Protein AF-A0A2P2D8B7-F1 (afdb_monomer)

Solvent-accessible surface area (backbone atoms only — not comparable to full-atom values): 26548 Å² total; per-residue (Å²): 139,87,87,72,80,39,78,48,79,54,54,52,30,36,36,30,34,38,79,38,90,44,40,60,38,44,57,96,86,42,44,30,39,52,39,80,90,78,72,42,77,40,69,55,70,95,55,99,46,74,41,75,66,60,43,33,51,51,50,34,54,50,50,51,52,49,45,10,62,78,45,83,70,37,71,71,59,63,77,89,33,50,30,22,34,38,37,33,74,58,24,74,54,80,48,60,89,77,76,98,48,94,48,56,46,80,48,42,20,80,80,60,51,98,82,59,53,68,65,62,53,52,49,54,58,42,57,71,73,72,58,71,70,50,61,66,69,51,52,55,50,49,50,50,51,42,70,75,68,50,78,78,76,62,53,54,67,66,47,48,57,54,45,54,57,50,70,71,48,73,50,75,66,53,52,49,47,57,58,55,57,72,74,47,54,32,36,40,36,30,25,33,71,42,36,51,61,68,61,52,54,51,50,53,46,51,56,40,18,70,72,67,36,30,26,38,40,34,28,45,29,67,71,56,35,55,52,49,56,56,58,42,70,78,45,90,49,36,90,24,48,48,80,39,61,51,72,88,70,60,71,81,89,67,68,50,32,41,39,37,36,57,52,60,66,53,65,70,40,92,60,49,70,58,54,47,76,59,45,45,71,65,46,74,74,74,43,31,32,40,40,37,40,59,41,81,53,76,83,53,88,32,78,66,56,54,51,55,67,72,43,90,53,47,82,45,78,42,39,51,24,79,59,38,18,41,64,59,38,45,51,29,26,48,56,36,81,89,52,47,38,67,29,92,57,92,54,83,56,49,77,45,78,40,72,58,83,66,64,64,68,60,53,50,52,47,50,51,55,47,49,34,68,75,57,71,50,63,74,87,49,38,37,37,38,25,72,41,71,72,55,35,65,52,92,56,43,49,58,52,36,59,77,68,71,48,48,66,40,34,53,71,76,43,50,82,50,73,40,53,26,32,37,37,40,62,65,62,63,74,87,40,66,68,42,26,52,53,48,29,57,53,53,39,33,27,40,36,38,37,38,40,39,34,52,72,86,48,52,68,58,51,54,56,33,42,68,72,55,82,51,78,133

Mean predicted aligned error: 16.06 Å

Secondary structure (DSSP, 8-state):
----SEEEEETTEEEEEEEE-S-EEEETTEEEEEETTTTEEEE--SSSSSSHHHHHHHHHHHHHHHHHHHTTTS-SS-GGGEEEEEEETT-SS--SPPPS-TTEEEEESTTS-TT--HHHHHHHHHHHTTPPPPPHHHHHHHHHHHHHH------HHHHHHHHHHHHTS--HHHHHHHHHHTT-SEEEEEE-TTS-HHHHHHHHHHHHHHTT--EEEEE-SHHHHHHHHHHHHTSGGGGGEEEESSGGG--GGG-SEEEEESTHHHHHSTTHHHHHHHS-HHHHHHSEEEEEEEGGGGG---HHHHHHHHSS-EEEEE-B-SSS-HHHHHHHHHHSTT--BPPS-----EEEEEE-SS-HHHHHHHHHHHHHHHH---GGGEEEEESSHHHHHGGGHHHHHHHTT-EEEETTTTTT--EEEEEE-----TTSHHHHHHHHHHHHTEEEEEEEEE-GGGHHHHHHHHTTTT---

Sequence (473 aa):
MREIDFLVVSPYGVITIELKNGKWRQKKGEWEFYNVRGREWEPVEGKSYKNPIEQVTTQREIIREFFKNHNQLVDLFPEEYYDSAIFFLKNERKEFHLPNDQNLFVFGGREVGEDTSLNTILESIFYRNGREPLPDSVLVKAHEIIKKNLNFFQTFRSKNEKEEENLLFFTEEQFSLVKGINQFSHNLVFGSSGSGKSILCGELALQNARKGKKVLLWQGAKALYEIWKEELSHIPEKNNIELISHYKEINHNHIDLLLVDGIEEIITDDKQSELFLYLSKFFWEEKDWILFVSRRFKYSSTPILDYLQSLPVHIWDIKRNIRNSPEIVTFANSLLDDFSETPILENFSDIQFIKNDEDLTDQMRWCYGYAKKVLEIENDEIVVLYPSDESVLQNGLKQFLMENQMRHYSCKEFAGMEETCGILIGFENWHLTDTKVLLAETILKIRSLVCVFYPPNEEKVIQNILKKSDSGP

Foldseek 3Di:
DQDFPDWDQFLLAIEGEAEDPFEWAADPNFIWTQDPVVRDTDTPPPDPDRDPQCSQVVVQVVVQVLLCVLVVNDRLDPPVRGAYEYAHPPAQDHRYDDDPDPRYHYHHRPPAPPPRDPVNVVCCNSPVVVGDGHDVVSVVSSVVSCVPPDPPPPQLVNVVVVLVVVLLDDDPVLVVVLVVLVVDLAEEEEEAQQLCLLVSLVVNQVVVLVVVFQEEEEEQDPVVLVVVVVVLVPDPSVVSYHYYNDLVPADPDGHQEYGYDPCVVLQPDPVVVVSCVSQPPCNLQPHGYYYYDYNVCVPPDGPVVVVSVVHPYDYHYRQERAFAAQVLLLLLCLLPPSRHDHYPDPAAADEAEAEPPDPPLVVVVVLQVVCCVVNVDDQQLEEEEEQDPVQCVPPCNVVSCVVVVHHYDYLVNCPVAAGQHYEYGSQDDSVDSVSSNSVSSSSSSYGHYYYYYDYPVCVVVSVVSCVVRPHDD

pLDDT: mean 81.95, std 12.82, range [33.25, 97.19]

Nearest PDB structures (foldseek):
  7nn0-assembly1_A  TM=6.546E-01  e=2.939E-08  Severe acute respiratory syndrome coronavirus 2
  7nio-assembly1_E  TM=6.554E-01  e=3.108E-08  Severe acute respiratory syndrome coronavirus 2
  5rl6-assembly1_A  TM=6.632E-01  e=5.396E-07  Severe acute respiratory syndrome coronavirus 2
  7egq-assembly1_E  TM=6.343E-01  e=2.757E-07  Severe acute respiratory syndrome coronavirus 2
  5lba-assembly3_C  TM=3.812E-01  e=7.669E-02  Homo sapiens

Organism: NCBI:txid1917822

InterPro domains:
  IPR011528 Nuclease-related domain, NERD [PF08378] (2-88)
  IPR011528 Nuclease-related domain, NERD [PS50965] (1-86)
  IPR027417 P-loop containing nucleoside triphosphate hydrolase [G3DSA:3.40.50.300] (175-310)
  IPR027417 P-loop containing nucleoside triphosphate hydrolase [SSF52540] (177-296)

Radius of gyration: 28.93 Å; Cα contacts (8 Å, |Δi|>4): 730; chains: 1; bounding box: 61×50×83 Å

Structure (mmCIF, N/CA/C/O backbone):
data_AF-A0A2P2D8B7-F1
#
_entry.id   AF-A0A2P2D8B7-F1
#
loop_
_atom_site.group_PDB
_atom_site.id
_atom_site.type_symbol
_atom_site.label_atom_id
_atom_site.label_alt_id
_atom_site.label_comp_id
_atom_site.label_asym_id
_atom_site.label_entity_id
_atom_site.label_seq_id
_atom_site.pdbx_PDB_ins_code
_atom_site.Cartn_x
_atom_site.Cartn_y
_atom_site.Cartn_z
_atom_site.occupancy
_atom_site.B_iso_or_equiv
_atom_site.auth_seq_id
_atom_site.auth_comp_id
_atom_site.auth_asym_id
_atom_site.auth_atom_id
_atom_site.pdbx_PDB_model_num
ATOM 1 N N . MET A 1 1 ? 15.249 -2.773 -25.876 1.00 42.31 1 MET A N 1
ATOM 2 C CA . MET A 1 1 ? 13.967 -3.506 -25.854 1.00 42.31 1 MET A CA 1
ATOM 3 C C . MET A 1 1 ? 13.237 -3.173 -27.145 1.00 42.31 1 MET A C 1
ATOM 5 O O . MET A 1 1 ? 13.381 -2.042 -27.595 1.00 42.31 1 MET A O 1
ATOM 9 N N . ARG A 1 2 ? 12.586 -4.135 -27.807 1.00 60.81 2 ARG A N 1
ATOM 10 C CA . ARG A 1 2 ? 11.811 -3.880 -29.033 1.00 60.81 2 ARG A CA 1
ATOM 11 C C . ARG A 1 2 ? 10.336 -4.023 -28.668 1.00 60.81 2 ARG A C 1
ATOM 13 O O . ARG A 1 2 ? 9.932 -5.104 -28.263 1.00 60.81 2 ARG A O 1
ATOM 20 N N . GLU A 1 3 ? 9.603 -2.924 -28.742 1.00 69.81 3 GLU A N 1
ATOM 21 C CA . GLU A 1 3 ? 8.184 -2.827 -28.388 1.00 69.81 3 GLU A CA 1
ATOM 22 C C . GLU A 1 3 ? 7.309 -3.094 -29.621 1.00 69.81 3 GLU A C 1
ATOM 24 O O . GLU A 1 3 ? 7.750 -2.844 -30.747 1.00 69.81 3 GLU A O 1
ATOM 29 N N . ILE A 1 4 ? 6.109 -3.637 -29.406 1.00 80.25 4 ILE A N 1
ATOM 30 C CA . ILE A 1 4 ? 5.053 -3.826 -30.410 1.00 80.25 4 ILE A CA 1
ATOM 31 C C . ILE A 1 4 ? 3.792 -3.207 -29.812 1.00 80.25 4 ILE A C 1
ATOM 33 O O . ILE A 1 4 ? 3.352 -3.687 -28.769 1.00 80.25 4 ILE A O 1
ATOM 37 N N . ASP A 1 5 ? 3.214 -2.188 -30.456 1.00 82.12 5 ASP A N 1
ATOM 38 C CA . ASP A 1 5 ? 2.060 -1.477 -29.884 1.00 82.12 5 ASP A CA 1
ATOM 39 C C . ASP A 1 5 ? 0.845 -2.408 -29.745 1.00 82.12 5 ASP A C 1
ATOM 41 O O . ASP A 1 5 ? 0.227 -2.478 -28.685 1.00 82.12 5 ASP A O 1
ATOM 45 N N . PHE A 1 6 ? 0.514 -3.161 -30.806 1.00 87.00 6 PHE A N 1
ATOM 46 C CA . PHE A 1 6 ? -0.505 -4.212 -30.738 1.00 87.00 6 PHE A CA 1
ATOM 47 C C . PHE A 1 6 ? -0.095 -5.463 -31.512 1.00 87.00 6 PHE A C 1
ATOM 49 O O . PHE A 1 6 ? 0.436 -5.400 -32.622 1.00 87.00 6 PHE A O 1
ATOM 56 N N . LEU A 1 7 ? -0.427 -6.617 -30.936 1.00 89.12 7 LEU A N 1
ATOM 57 C CA . LEU A 1 7 ? -0.318 -7.925 -31.568 1.00 89.12 7 LEU A CA 1
ATOM 58 C C . LEU A 1 7 ? -1.713 -8.547 -31.655 1.00 89.12 7 LEU A C 1
ATOM 60 O O . LEU A 1 7 ? -2.343 -8.806 -30.630 1.00 89.12 7 LEU A O 1
ATOM 64 N N . VAL A 1 8 ? -2.186 -8.809 -32.871 1.00 90.69 8 VAL A N 1
ATOM 65 C CA . VAL A 1 8 ? -3.464 -9.489 -33.111 1.00 90.69 8 VAL A CA 1
ATOM 66 C C . VAL A 1 8 ? -3.178 -10.907 -33.576 1.00 90.69 8 VAL A C 1
ATOM 68 O O . VAL A 1 8 ? -2.476 -11.099 -34.563 1.00 90.69 8 VAL A O 1
ATOM 71 N N . VAL A 1 9 ? -3.741 -11.898 -32.887 1.00 90.56 9 VAL A N 1
ATOM 72 C CA . VAL A 1 9 ? -3.666 -13.313 -33.275 1.00 90.56 9 VAL A CA 1
ATOM 73 C C . VAL A 1 9 ? -5.077 -13.816 -33.537 1.00 90.56 9 VAL A C 1
ATOM 75 O O . VAL A 1 9 ? -5.953 -13.682 -32.684 1.00 90.56 9 VAL A O 1
ATOM 78 N N . SER A 1 10 ? -5.305 -14.383 -34.718 1.00 89.94 10 SER A N 1
ATOM 79 C CA . SER A 1 10 ? -6.605 -14.899 -35.145 1.00 89.94 10 SER A CA 1
ATOM 80 C C . SER A 1 10 ? -6.444 -16.182 -35.973 1.00 89.94 10 SER A C 1
ATOM 82 O O . SER A 1 10 ? -5.327 -16.496 -36.398 1.00 89.94 10 SER A O 1
ATOM 84 N N . PRO A 1 11 ? -7.537 -16.921 -36.259 1.00 89.50 11 PRO A N 1
ATOM 85 C CA . PRO A 1 11 ? -7.489 -18.061 -37.178 1.00 89.50 11 PRO A CA 1
ATOM 86 C C . PRO A 1 11 ? -6.908 -17.709 -38.558 1.00 89.50 11 PRO A C 1
ATOM 88 O O . PRO A 1 11 ? -6.373 -18.576 -39.237 1.00 89.50 11 PRO A O 1
ATOM 91 N N . TYR A 1 12 ? -6.992 -16.445 -38.972 1.00 90.31 12 TYR A N 1
ATOM 92 C CA . TYR A 1 12 ? -6.568 -15.977 -40.293 1.00 90.31 12 TYR A CA 1
ATOM 93 C C . TYR A 1 12 ? -5.141 -15.409 -40.313 1.00 90.31 12 TYR A C 1
ATOM 95 O O . TYR A 1 12 ? -4.662 -14.970 -41.364 1.00 90.31 12 TYR A O 1
ATOM 103 N N . GLY A 1 13 ? -4.452 -15.422 -39.167 1.00 91.56 13 GLY A N 1
ATOM 104 C CA . GLY A 1 13 ? -3.042 -15.068 -39.065 1.00 91.56 13 GLY A CA 1
ATOM 105 C C . GLY A 1 13 ? -2.689 -14.183 -37.876 1.00 91.56 13 GLY A C 1
ATOM 106 O O . GLY A 1 13 ? -3.457 -14.016 -36.926 1.00 91.56 13 GLY A O 1
ATOM 107 N N . VAL A 1 14 ? -1.488 -13.619 -37.950 1.00 93.19 14 VAL A N 1
ATOM 108 C CA . VAL A 1 14 ? -0.868 -12.788 -36.921 1.00 93.19 14 VAL A CA 1
ATOM 109 C C . VAL A 1 14 ? -0.544 -11.423 -37.515 1.00 93.19 14 VAL A C 1
ATOM 111 O O . VAL A 1 14 ? 0.139 -11.344 -38.531 1.00 93.19 14 VAL A O 1
ATOM 114 N N . ILE A 1 15 ? -0.996 -10.349 -36.869 1.00 93.62 15 ILE A N 1
ATOM 115 C CA . ILE A 1 15 ? -0.754 -8.973 -37.313 1.00 93.62 15 ILE A CA 1
ATOM 116 C C . ILE A 1 15 ? 0.017 -8.221 -36.231 1.00 93.62 15 ILE A C 1
ATOM 118 O O . ILE A 1 15 ? -0.461 -8.105 -35.100 1.00 93.62 15 ILE A O 1
ATOM 122 N N . THR A 1 16 ? 1.178 -7.667 -36.583 1.00 92.62 16 THR A N 1
ATOM 123 C CA . THR A 1 16 ? 1.840 -6.633 -35.773 1.00 92.62 16 THR A CA 1
ATOM 124 C C . THR A 1 16 ? 1.350 -5.259 -36.206 1.00 92.62 16 THR A C 1
ATOM 126 O O . THR A 1 16 ? 1.332 -4.950 -37.399 1.00 92.62 16 THR A O 1
ATOM 129 N N . ILE A 1 17 ? 0.922 -4.433 -35.253 1.00 91.19 17 ILE A N 1
ATOM 130 C CA . ILE A 1 17 ? 0.368 -3.107 -35.525 1.00 91.19 17 ILE A CA 1
ATOM 131 C C . ILE A 1 17 ? 1.202 -2.041 -34.826 1.00 91.19 17 ILE A C 1
ATOM 133 O O . ILE A 1 17 ? 1.470 -2.151 -33.634 1.00 91.19 17 ILE A O 1
ATOM 137 N N . GLU A 1 18 ? 1.540 -0.994 -35.573 1.00 90.12 18 GLU A N 1
ATOM 138 C CA . GLU A 1 18 ? 2.253 0.189 -35.091 1.00 90.12 18 GLU A CA 1
ATOM 139 C C . GLU A 1 18 ? 1.394 1.453 -35.265 1.00 90.12 18 GLU A C 1
ATOM 141 O O . GLU A 1 18 ? 0.812 1.689 -36.333 1.00 90.12 18 GLU A O 1
ATOM 146 N N . LEU A 1 19 ? 1.355 2.314 -34.249 1.00 87.81 19 LEU A N 1
ATOM 147 C CA . LEU A 1 19 ? 0.641 3.587 -34.262 1.00 87.81 19 LEU A CA 1
ATOM 148 C C . LEU A 1 19 ? 1.610 4.774 -34.251 1.00 87.81 19 LEU A C 1
ATOM 150 O O . LEU A 1 19 ? 2.457 4.938 -33.377 1.00 87.81 19 LEU A O 1
ATOM 154 N N . LYS A 1 20 ? 1.429 5.706 -35.188 1.00 87.31 20 LYS A N 1
ATOM 155 C CA . LYS A 1 20 ? 2.193 6.957 -35.253 1.00 87.31 20 LYS A CA 1
ATOM 156 C C . LYS A 1 20 ? 1.277 8.163 -35.036 1.00 87.31 20 LYS A C 1
ATOM 158 O O . LYS A 1 20 ? 0.581 8.619 -35.940 1.00 87.31 20 LYS A O 1
ATOM 163 N N . ASN A 1 21 ? 1.340 8.737 -33.831 1.00 78.62 21 ASN A N 1
ATOM 164 C CA . ASN A 1 21 ? 0.502 9.862 -33.371 1.00 78.62 21 ASN A CA 1
ATOM 165 C C . ASN A 1 21 ? 1.007 11.272 -33.797 1.00 78.62 21 ASN A C 1
ATOM 167 O O . ASN A 1 21 ? 0.641 12.300 -33.222 1.00 78.62 21 ASN A O 1
ATOM 171 N N . GLY A 1 22 ? 1.879 11.347 -34.804 1.00 80.12 22 GLY A N 1
ATOM 172 C CA . GLY A 1 22 ? 2.470 12.590 -35.324 1.00 80.12 22 GLY A CA 1
ATOM 173 C C . GLY A 1 22 ? 2.232 12.747 -36.823 1.00 80.12 22 GLY A C 1
ATOM 174 O O . GLY A 1 22 ? 1.702 11.835 -37.454 1.00 80.12 22 GLY A O 1
ATOM 175 N N . LYS A 1 23 ? 2.628 13.887 -37.404 1.00 85.75 23 LYS A N 1
ATOM 176 C CA . LYS A 1 23 ? 2.719 14.010 -38.869 1.00 85.75 23 LYS A CA 1
ATOM 177 C C . LYS A 1 23 ? 4.064 13.454 -39.326 1.00 85.75 23 LYS A C 1
ATOM 179 O O . LYS A 1 23 ? 5.095 13.836 -38.776 1.00 85.75 23 LYS A O 1
ATOM 184 N N . TRP A 1 24 ? 4.036 12.578 -40.321 1.00 89.06 24 TRP A N 1
ATOM 185 C CA . TRP A 1 24 ? 5.213 11.911 -40.880 1.00 89.06 24 TRP A CA 1
ATOM 186 C C . TRP A 1 24 ? 5.290 12.127 -42.3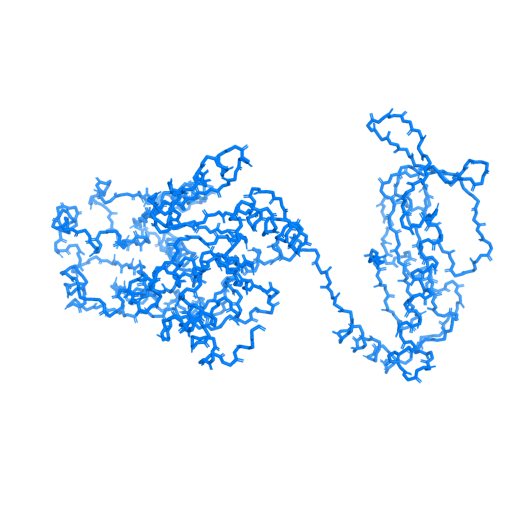83 1.00 89.06 24 TRP A C 1
ATOM 188 O O . TRP A 1 24 ? 4.263 12.193 -43.053 1.00 89.06 24 TRP A O 1
ATOM 198 N N . ARG A 1 25 ? 6.493 12.202 -42.938 1.00 88.94 25 ARG A N 1
ATOM 199 C CA . ARG A 1 25 ? 6.682 12.213 -44.391 1.00 88.94 25 ARG A CA 1
ATOM 200 C C . ARG A 1 25 ? 8.001 11.568 -44.762 1.00 88.94 25 ARG A C 1
ATOM 202 O O . ARG A 1 25 ? 8.881 11.412 -43.918 1.00 88.94 25 ARG A O 1
ATOM 209 N N . GLN A 1 26 ? 8.142 11.254 -46.041 1.00 88.50 26 GLN A N 1
ATOM 210 C CA . GLN A 1 26 ? 9.413 10.858 -46.617 1.00 88.50 26 GLN A CA 1
ATOM 211 C C . GLN A 1 26 ? 9.877 11.922 -47.610 1.00 88.50 26 GLN A C 1
ATOM 213 O O . GLN A 1 26 ? 9.183 12.242 -48.577 1.00 88.50 26 GLN A O 1
ATOM 218 N N . LYS A 1 27 ? 11.073 12.468 -47.396 1.00 85.62 27 LYS A N 1
ATOM 219 C CA . LYS A 1 27 ? 11.675 13.489 -48.254 1.00 85.62 27 LYS A CA 1
ATOM 220 C C . LYS A 1 27 ? 13.036 12.999 -48.728 1.00 85.62 27 LYS A C 1
ATOM 222 O O . LYS A 1 27 ? 13.906 12.696 -47.928 1.00 85.62 27 LYS A O 1
ATOM 227 N N . LYS A 1 28 ? 13.218 12.901 -50.051 1.00 82.69 28 LYS A N 1
ATOM 228 C CA . LYS A 1 28 ? 14.449 12.374 -50.683 1.00 82.69 28 LYS A CA 1
ATOM 229 C C . LYS A 1 28 ? 14.873 10.983 -50.167 1.00 82.69 28 LYS A C 1
ATOM 231 O O . LYS A 1 28 ? 16.055 10.675 -50.122 1.00 82.69 28 LYS A O 1
ATOM 236 N N . GLY A 1 29 ? 13.902 10.141 -49.810 1.00 80.81 29 GLY A N 1
ATOM 237 C CA . GLY A 1 29 ? 14.145 8.794 -49.282 1.00 80.81 29 GLY A CA 1
ATOM 238 C C . GLY A 1 29 ? 14.316 8.727 -47.761 1.00 80.81 29 GLY A C 1
ATOM 239 O O . GLY A 1 29 ? 14.202 7.638 -47.202 1.00 80.81 29 GLY A O 1
ATOM 240 N N . GLU A 1 30 ? 14.481 9.863 -47.086 1.00 84.12 30 GLU A N 1
ATOM 241 C CA . GLU A 1 30 ? 14.644 9.946 -45.634 1.00 84.12 30 GLU A CA 1
ATOM 242 C C . GLU A 1 30 ? 13.311 10.229 -44.944 1.00 84.12 30 GLU A C 1
ATOM 244 O O . GLU A 1 30 ? 12.459 10.945 -45.475 1.00 84.12 30 GLU A O 1
ATOM 249 N N . TRP A 1 31 ? 13.115 9.640 -43.767 1.00 87.62 31 TRP A N 1
ATOM 250 C CA . TRP A 1 31 ? 11.909 9.843 -42.974 1.00 87.62 31 TRP A CA 1
ATOM 251 C C . TRP A 1 31 ? 12.072 11.044 -42.053 1.00 87.62 31 TRP A C 1
ATOM 253 O O . TRP A 1 31 ? 13.073 11.172 -41.349 1.00 87.62 31 TRP A O 1
ATOM 263 N N . GLU A 1 32 ? 11.049 11.890 -42.036 1.00 89.19 32 GLU A N 1
ATOM 264 C CA . GLU A 1 32 ? 10.958 13.051 -41.163 1.00 89.19 32 GLU A CA 1
ATOM 265 C C . GLU A 1 32 ? 9.645 12.992 -40.372 1.00 89.19 32 GLU A C 1
ATOM 267 O O . GLU A 1 32 ? 8.607 12.549 -40.884 1.00 89.19 32 GLU A O 1
ATOM 272 N N . PHE A 1 33 ? 9.673 13.481 -39.134 1.00 87.94 33 PHE A N 1
ATOM 273 C CA . PHE A 1 33 ? 8.473 13.708 -38.330 1.00 87.94 33 PHE A CA 1
ATOM 274 C C . PHE A 1 33 ? 8.339 15.193 -37.996 1.00 87.94 33 PHE A C 1
ATOM 276 O O . PHE A 1 33 ? 9.325 15.916 -37.873 1.00 87.94 33 PHE A O 1
ATOM 283 N N . TYR A 1 34 ? 7.105 15.668 -37.877 1.00 86.06 34 TYR A N 1
ATOM 284 C CA . TYR A 1 34 ? 6.840 17.061 -37.540 1.00 86.06 34 TYR A CA 1
ATOM 285 C C . TYR A 1 34 ? 6.895 17.262 -36.025 1.00 86.06 34 TYR A C 1
ATOM 287 O O . TYR A 1 34 ? 6.028 16.765 -35.294 1.00 86.06 34 TYR A O 1
ATOM 295 N N . ASN A 1 35 ? 7.884 18.018 -35.552 1.00 80.12 35 ASN A N 1
ATOM 296 C CA . ASN A 1 35 ? 7.971 18.433 -34.163 1.00 80.12 35 ASN A CA 1
ATOM 297 C C . ASN A 1 35 ? 7.042 19.631 -33.924 1.00 80.12 35 ASN A C 1
ATOM 299 O O . ASN A 1 35 ? 7.267 20.738 -34.409 1.00 80.12 35 ASN A O 1
ATOM 303 N N . VAL A 1 36 ? 5.992 19.423 -33.129 1.00 73.62 36 VAL A N 1
ATOM 304 C CA . VAL A 1 36 ? 5.005 20.467 -32.809 1.00 73.62 36 VAL A CA 1
ATOM 305 C C . VAL A 1 36 ? 5.618 21.606 -31.982 1.00 73.62 36 VAL A C 1
ATOM 307 O O . VAL A 1 36 ? 5.206 22.755 -32.144 1.00 73.62 36 VAL A O 1
ATOM 310 N N . ARG A 1 37 ? 6.608 21.314 -31.124 1.00 74.81 37 ARG A N 1
ATOM 311 C CA . ARG A 1 37 ? 7.270 22.313 -30.268 1.00 74.81 37 ARG A CA 1
ATOM 312 C C . ARG A 1 37 ? 8.210 23.208 -31.076 1.00 74.81 37 ARG A C 1
ATOM 314 O O . ARG A 1 37 ? 8.149 24.424 -30.924 1.00 74.81 37 ARG A O 1
ATOM 321 N N . GLY A 1 38 ? 9.015 22.611 -31.957 1.00 75.44 38 GLY A N 1
ATOM 322 C CA . GLY A 1 38 ? 9.921 23.330 -32.866 1.00 75.44 38 GLY A CA 1
ATOM 323 C C . GLY A 1 38 ? 9.232 23.922 -34.101 1.00 75.44 38 GLY A C 1
ATOM 324 O O . GLY A 1 38 ? 9.773 24.811 -34.747 1.00 75.44 38 GLY A O 1
ATOM 325 N N . ARG A 1 39 ? 8.007 23.467 -34.412 1.00 82.88 39 ARG A N 1
ATOM 326 C CA . ARG A 1 39 ? 7.266 23.770 -35.653 1.00 82.88 39 ARG A CA 1
ATOM 327 C C . ARG A 1 39 ? 8.068 23.466 -36.920 1.00 82.88 39 ARG A C 1
ATOM 329 O O . ARG A 1 39 ? 7.954 24.167 -37.925 1.00 82.88 39 ARG A O 1
ATOM 336 N N . GLU A 1 40 ? 8.855 22.402 -36.879 1.00 88.88 40 GLU A N 1
ATOM 337 C CA . GLU A 1 40 ? 9.750 22.011 -37.959 1.00 88.88 40 GLU A CA 1
ATOM 338 C C . GLU A 1 40 ? 9.711 20.503 -38.210 1.00 88.88 40 GLU A C 1
ATOM 340 O O . GLU A 1 40 ? 9.131 19.732 -37.443 1.00 88.88 40 GLU A O 1
ATOM 345 N N . TRP A 1 41 ? 10.268 20.099 -39.348 1.00 87.44 41 TRP A N 1
ATOM 346 C CA . TRP A 1 41 ? 10.428 18.696 -39.705 1.00 87.44 41 TRP A CA 1
ATOM 347 C C . TRP A 1 41 ? 11.814 18.240 -39.286 1.00 87.44 41 TRP A C 1
ATOM 349 O O . TRP A 1 41 ? 12.802 18.838 -39.706 1.00 87.44 41 TRP A O 1
ATOM 359 N N . GLU A 1 42 ? 11.867 17.174 -38.501 1.00 85.94 42 GLU A N 1
ATOM 360 C CA . GLU A 1 42 ? 13.106 16.626 -37.965 1.00 85.94 42 GLU A CA 1
ATOM 361 C C . GLU A 1 42 ? 13.365 15.235 -38.548 1.00 85.94 42 GLU A C 1
ATOM 363 O O . GLU A 1 42 ? 12.420 14.444 -38.690 1.00 85.94 42 GLU A O 1
ATOM 368 N N . PRO A 1 43 ? 14.625 14.911 -38.887 1.00 83.12 43 PRO A N 1
ATOM 369 C CA . PRO A 1 43 ? 14.988 13.578 -39.336 1.00 83.12 43 PRO A CA 1
ATOM 370 C C . PRO A 1 43 ? 14.849 12.563 -38.195 1.00 83.12 43 PRO A C 1
ATOM 372 O O . PRO A 1 43 ? 14.951 12.881 -37.008 1.00 83.12 43 PRO A O 1
ATOM 375 N N . VAL A 1 44 ? 14.635 11.300 -38.555 1.00 73.94 44 VAL A N 1
ATOM 376 C CA . VAL A 1 44 ? 14.595 10.179 -37.603 1.00 73.94 44 VAL A CA 1
ATOM 377 C C . VAL A 1 44 ? 16.031 9.758 -37.242 1.00 73.94 44 VAL A C 1
ATOM 379 O O . VAL A 1 44 ? 16.485 8.674 -37.596 1.00 73.94 44 VAL A O 1
ATOM 382 N N . GLU A 1 45 ? 16.781 10.628 -36.565 1.00 62.41 45 GLU A N 1
ATOM 383 C CA . GLU A 1 45 ? 18.130 10.325 -36.063 1.00 62.41 45 GLU A CA 1
ATOM 384 C C . GLU A 1 45 ? 18.091 9.815 -34.611 1.00 62.41 45 GLU A C 1
ATOM 386 O O . GLU A 1 45 ? 17.248 10.219 -33.811 1.00 62.41 45 GLU A O 1
ATOM 391 N N . GLY A 1 46 ? 18.990 8.888 -34.260 1.00 53.03 46 GLY A N 1
ATOM 392 C CA . GLY A 1 46 ? 19.172 8.418 -32.877 1.00 53.03 46 GLY A CA 1
ATOM 393 C C . GLY A 1 46 ? 18.078 7.498 -32.311 1.00 53.03 46 GLY A C 1
ATOM 394 O O . GLY A 1 46 ? 18.143 7.144 -31.135 1.00 53.03 46 GLY A O 1
ATOM 395 N N . LYS A 1 47 ? 17.087 7.079 -33.111 1.00 56.72 47 LYS A N 1
ATOM 396 C CA . LYS A 1 47 ? 16.048 6.115 -32.693 1.00 56.72 47 LYS A CA 1
ATOM 397 C C . LYS A 1 47 ? 16.462 4.665 -32.973 1.00 56.72 47 LYS A C 1
ATOM 399 O O . LYS A 1 47 ? 17.297 4.400 -33.833 1.00 56.72 47 LYS A O 1
ATOM 404 N N . SER A 1 48 ? 15.842 3.708 -32.273 1.00 52.19 48 SER A N 1
ATOM 405 C CA . SER A 1 48 ? 16.127 2.267 -32.419 1.00 52.19 48 SER A CA 1
ATOM 406 C C . SER A 1 48 ? 15.819 1.692 -33.812 1.00 52.19 48 SER A C 1
ATOM 408 O O . SER A 1 48 ? 16.318 0.617 -34.132 1.00 52.19 48 SER A O 1
ATOM 410 N N . TYR A 1 49 ? 15.046 2.407 -34.637 1.00 58.00 49 TYR A N 1
ATOM 411 C CA . TYR A 1 49 ? 14.767 2.077 -36.038 1.00 58.00 49 TYR A CA 1
ATOM 412 C C . TYR A 1 49 ? 14.981 3.303 -36.925 1.00 58.00 49 TYR A C 1
ATOM 414 O O . TYR A 1 49 ? 14.663 4.423 -36.519 1.00 58.00 49 TYR A O 1
ATOM 422 N N . LYS A 1 50 ? 15.473 3.087 -38.153 1.00 67.44 50 LYS A N 1
ATOM 423 C CA . LYS A 1 50 ? 15.744 4.175 -39.108 1.00 67.44 50 LYS A CA 1
ATOM 424 C C . LYS A 1 50 ? 14.466 4.724 -39.737 1.00 67.44 50 LYS A C 1
ATOM 426 O O . LYS A 1 50 ? 14.460 5.853 -40.219 1.00 67.44 50 LYS A O 1
ATOM 431 N N . ASN A 1 51 ? 13.389 3.935 -39.767 1.00 82.31 51 ASN A N 1
ATOM 432 C CA . ASN A 1 51 ? 12.083 4.382 -40.234 1.00 82.31 51 ASN A CA 1
ATOM 433 C C . ASN A 1 51 ? 10.912 3.524 -39.703 1.00 82.31 51 ASN A C 1
ATOM 435 O O . ASN A 1 51 ? 11.128 2.388 -39.278 1.00 82.31 51 ASN A O 1
ATOM 439 N N . PRO A 1 52 ? 9.665 4.038 -39.756 1.00 83.94 52 PRO A N 1
ATOM 440 C CA . PRO A 1 52 ? 8.487 3.339 -39.232 1.00 83.94 52 PRO A CA 1
ATOM 441 C C . PRO A 1 52 ? 8.119 2.036 -39.959 1.00 83.94 52 PRO A C 1
ATOM 443 O O . PRO A 1 52 ? 7.561 1.133 -39.345 1.00 83.94 52 PRO A O 1
ATOM 446 N N . ILE A 1 53 ? 8.422 1.920 -41.256 1.00 87.56 53 ILE A N 1
ATOM 447 C CA . ILE A 1 53 ? 8.122 0.705 -42.028 1.00 87.56 53 ILE A CA 1
ATOM 448 C C . ILE A 1 53 ? 9.078 -0.426 -41.633 1.00 87.56 53 ILE A C 1
ATOM 450 O O . ILE A 1 53 ? 8.654 -1.558 -41.407 1.00 87.56 53 ILE A O 1
ATOM 454 N N . GLU A 1 54 ? 10.366 -0.116 -41.503 1.00 86.06 54 GLU A N 1
ATOM 455 C CA . GLU A 1 54 ? 11.382 -1.048 -41.006 1.00 86.06 54 GLU A CA 1
ATOM 456 C C . GLU A 1 54 ? 11.048 -1.528 -39.591 1.00 86.06 54 GLU A C 1
ATOM 458 O O . GLU A 1 54 ? 11.228 -2.704 -39.291 1.00 86.06 54 GLU A O 1
ATOM 463 N N . GLN A 1 55 ? 10.504 -0.651 -38.741 1.00 85.56 55 GLN A N 1
ATOM 464 C CA . GLN A 1 55 ? 10.056 -1.018 -37.400 1.00 85.56 55 GLN A CA 1
ATOM 465 C C . GLN A 1 55 ? 8.991 -2.125 -37.442 1.00 85.56 55 GLN A C 1
ATOM 467 O O . GLN A 1 55 ? 9.221 -3.203 -36.895 1.00 85.56 55 GLN A O 1
ATOM 472 N N . VAL A 1 56 ? 7.865 -1.900 -38.129 1.00 87.12 56 VAL A N 1
ATOM 473 C CA . VAL A 1 56 ? 6.745 -2.860 -38.119 1.00 87.12 56 VAL A CA 1
ATOM 474 C C . VAL A 1 56 ? 7.078 -4.173 -38.843 1.00 87.12 56 VAL A C 1
ATOM 476 O O . VAL A 1 56 ? 6.704 -5.252 -38.381 1.00 87.12 56 VAL A O 1
ATOM 479 N N . THR A 1 57 ? 7.856 -4.107 -39.929 1.00 88.38 57 THR A N 1
ATOM 480 C CA . THR A 1 57 ? 8.315 -5.303 -40.660 1.00 88.38 57 THR A CA 1
ATOM 481 C C . THR A 1 57 ? 9.310 -6.119 -39.836 1.00 88.38 57 THR A C 1
ATOM 483 O O . THR A 1 57 ? 9.205 -7.339 -39.771 1.00 88.38 57 THR A O 1
ATOM 486 N N . THR A 1 58 ? 10.225 -5.463 -39.116 1.00 87.50 58 THR A N 1
ATOM 487 C CA . THR A 1 58 ? 11.140 -6.150 -38.194 1.00 87.50 58 THR A CA 1
ATOM 488 C C . THR A 1 58 ? 10.380 -6.799 -37.034 1.00 87.50 58 THR A C 1
ATOM 490 O O . THR A 1 58 ? 10.709 -7.917 -36.647 1.00 87.50 58 THR A O 1
ATOM 493 N N . GLN A 1 59 ? 9.358 -6.137 -36.482 1.00 89.19 59 GLN A N 1
ATOM 494 C CA . GLN A 1 59 ? 8.501 -6.707 -35.432 1.00 89.19 59 GLN A CA 1
ATOM 495 C C . GLN A 1 59 ? 7.780 -7.979 -35.906 1.00 89.19 59 GLN A C 1
ATOM 497 O O . GLN A 1 59 ? 7.729 -8.957 -35.159 1.00 89.19 59 GLN A O 1
ATOM 502 N N . ARG A 1 60 ? 7.274 -7.995 -37.148 1.00 92.00 60 ARG A N 1
ATOM 503 C CA . ARG A 1 60 ? 6.653 -9.182 -37.760 1.00 92.00 60 ARG A CA 1
ATOM 504 C C . ARG A 1 60 ? 7.615 -10.368 -37.797 1.00 92.00 60 ARG A C 1
ATOM 506 O O . ARG A 1 60 ? 7.266 -11.444 -37.315 1.00 92.00 60 ARG A O 1
ATOM 513 N N . GLU A 1 61 ? 8.839 -10.157 -38.283 1.00 89.94 61 GLU A N 1
ATOM 514 C CA . GLU A 1 61 ? 9.855 -11.219 -38.330 1.00 89.94 61 GLU A CA 1
ATOM 515 C C . GLU A 1 61 ? 10.263 -11.699 -36.930 1.00 89.94 61 GLU A C 1
ATOM 517 O O . GLU A 1 61 ? 10.426 -12.898 -36.708 1.00 89.94 61 GLU A O 1
ATOM 522 N N . ILE A 1 62 ? 10.371 -10.788 -35.955 1.00 87.88 62 ILE A N 1
ATOM 523 C CA . ILE A 1 62 ? 10.651 -11.153 -34.558 1.00 87.88 62 ILE A CA 1
ATOM 524 C C . ILE A 1 62 ? 9.557 -12.062 -34.003 1.00 87.88 62 ILE A C 1
ATOM 526 O O . ILE A 1 62 ? 9.877 -13.056 -33.357 1.00 87.88 62 ILE A O 1
ATOM 530 N N . ILE A 1 63 ? 8.282 -11.735 -34.227 1.00 89.44 63 ILE A N 1
ATOM 531 C CA . ILE A 1 63 ? 7.160 -12.530 -33.714 1.00 89.44 63 ILE A CA 1
ATOM 532 C C . ILE A 1 63 ? 7.092 -13.899 -34.385 1.00 89.44 63 ILE A C 1
ATOM 534 O O . ILE A 1 63 ? 6.859 -14.899 -33.702 1.00 89.44 63 ILE A O 1
ATOM 538 N N . ARG A 1 64 ? 7.348 -13.971 -35.694 1.00 92.38 64 ARG A N 1
ATOM 539 C CA . ARG A 1 64 ? 7.460 -15.250 -36.400 1.00 92.38 64 ARG A CA 1
ATOM 540 C C . ARG A 1 64 ? 8.557 -16.118 -35.792 1.00 92.38 64 ARG A C 1
ATOM 542 O O . ARG A 1 64 ? 8.291 -17.247 -35.382 1.00 92.38 64 ARG A O 1
ATOM 549 N N . GLU A 1 65 ? 9.772 -15.584 -35.683 1.00 86.50 65 GLU A N 1
ATOM 550 C CA . GLU A 1 65 ? 10.899 -16.311 -35.094 1.00 86.50 65 GLU A CA 1
ATOM 551 C C . GLU A 1 65 ? 10.634 -16.664 -33.625 1.00 86.50 65 GLU A C 1
ATOM 553 O O . GLU A 1 65 ? 10.986 -17.750 -33.174 1.00 86.50 65 GLU A O 1
ATOM 558 N N . PHE A 1 66 ? 9.938 -15.812 -32.873 1.00 86.50 66 PHE A N 1
ATOM 559 C CA . PHE A 1 66 ? 9.492 -16.118 -31.518 1.00 86.50 66 PHE A CA 1
ATOM 560 C C . PHE A 1 66 ? 8.565 -17.340 -31.486 1.00 86.50 66 PHE A C 1
ATOM 562 O O . PHE A 1 66 ? 8.862 -18.293 -30.763 1.00 86.50 66 PHE A O 1
ATOM 569 N N . PHE A 1 67 ? 7.494 -17.372 -32.284 1.00 87.69 67 PHE A N 1
ATOM 570 C CA . PHE A 1 67 ? 6.603 -18.535 -32.334 1.00 87.69 67 PHE A CA 1
ATOM 571 C C . PHE A 1 67 ? 7.330 -19.793 -32.786 1.00 87.69 67 PHE A C 1
ATOM 573 O O . PHE A 1 67 ? 7.155 -20.848 -32.182 1.00 87.69 67 PHE A O 1
ATOM 580 N N . LYS A 1 68 ? 8.180 -19.678 -33.804 1.00 86.25 68 LYS A N 1
ATOM 581 C CA . LYS A 1 68 ? 8.984 -20.778 -34.333 1.00 86.25 68 LYS A CA 1
ATOM 582 C C . LYS A 1 68 ? 9.929 -21.353 -33.278 1.00 86.25 68 LYS A C 1
ATOM 584 O O . LYS A 1 68 ? 9.925 -22.561 -33.048 1.00 86.25 68 LYS A O 1
ATOM 589 N N . ASN A 1 69 ? 10.670 -20.508 -32.564 1.00 78.75 69 ASN A N 1
ATOM 590 C CA . ASN A 1 69 ? 11.589 -20.930 -31.501 1.00 78.75 69 ASN A CA 1
ATOM 591 C C . ASN A 1 69 ? 10.865 -21.635 -30.344 1.00 78.75 69 ASN A C 1
ATOM 593 O O . ASN A 1 69 ? 11.352 -22.645 -29.837 1.00 78.75 69 ASN A O 1
ATOM 597 N N . HIS A 1 70 ? 9.667 -21.174 -29.982 1.00 79.75 70 HIS A N 1
ATOM 598 C CA . HIS A 1 70 ? 8.853 -21.786 -28.924 1.00 79.75 70 HIS A CA 1
ATOM 599 C C . HIS A 1 70 ? 7.968 -22.944 -29.423 1.00 79.75 70 HIS A C 1
ATOM 601 O O . HIS A 1 70 ? 7.291 -23.602 -28.632 1.00 79.75 70 HIS A O 1
ATOM 607 N N . ASN A 1 71 ? 8.011 -23.241 -30.724 1.00 85.94 71 ASN A N 1
ATOM 608 C CA . ASN A 1 71 ? 7.319 -24.345 -31.380 1.00 85.94 71 ASN A CA 1
ATOM 609 C C . ASN A 1 71 ? 8.309 -25.339 -32.016 1.00 85.94 71 ASN A C 1
ATOM 611 O O . ASN A 1 71 ? 8.085 -25.849 -33.110 1.00 85.94 71 ASN A O 1
ATOM 615 N N . GLN A 1 72 ? 9.413 -25.634 -31.321 1.00 80.19 72 GLN A N 1
ATOM 616 C CA . GLN A 1 72 ? 10.408 -26.633 -31.749 1.00 80.19 72 GLN A CA 1
ATOM 617 C C . GLN A 1 72 ? 11.039 -26.326 -33.119 1.00 80.19 72 GLN A C 1
ATOM 619 O O . GLN A 1 72 ? 11.323 -27.236 -33.895 1.00 80.19 72 GLN A O 1
ATOM 624 N N . LEU A 1 73 ? 11.265 -25.042 -33.412 1.00 70.69 73 LEU A N 1
ATOM 625 C CA . LEU A 1 73 ? 11.828 -24.539 -34.673 1.00 70.69 73 LEU A CA 1
ATOM 626 C C . LEU A 1 73 ? 10.945 -24.787 -35.907 1.00 70.69 73 LEU A C 1
ATOM 628 O O . LEU A 1 73 ? 11.412 -24.650 -37.039 1.00 70.69 73 LEU A O 1
ATOM 632 N N . VAL A 1 74 ? 9.667 -25.104 -35.697 1.00 80.06 74 VAL A N 1
ATOM 633 C CA . VAL A 1 74 ? 8.662 -25.235 -36.753 1.00 80.06 74 VAL A CA 1
ATOM 634 C C . VAL A 1 74 ? 7.752 -24.016 -36.716 1.00 80.06 74 VAL A C 1
ATOM 636 O O . VAL A 1 74 ? 7.262 -23.629 -35.654 1.00 80.06 74 VAL A O 1
ATOM 639 N N . ASP A 1 75 ? 7.510 -23.412 -37.876 1.00 83.94 75 ASP A N 1
ATOM 640 C CA . ASP A 1 75 ? 6.579 -22.294 -38.007 1.00 83.94 75 ASP A CA 1
ATOM 641 C C . ASP A 1 75 ? 5.187 -22.714 -37.496 1.00 83.94 75 ASP A C 1
ATOM 643 O O . ASP A 1 75 ? 4.603 -23.699 -37.949 1.00 83.94 75 ASP A O 1
ATOM 647 N N . LEU A 1 76 ? 4.685 -22.000 -36.481 1.00 88.94 76 LEU A N 1
ATOM 648 C CA . LEU A 1 76 ? 3.369 -22.270 -35.892 1.00 88.94 76 LEU A CA 1
ATOM 649 C C . LEU A 1 76 ? 2.233 -21.821 -36.819 1.00 88.94 76 LEU A C 1
ATOM 651 O O . LEU A 1 76 ? 1.207 -22.488 -36.917 1.00 88.94 76 LEU A O 1
ATOM 655 N N . PHE A 1 77 ? 2.455 -20.701 -37.501 1.00 91.44 77 PHE A N 1
ATOM 656 C CA . PHE A 1 77 ? 1.627 -20.172 -38.575 1.00 91.44 77 PHE A CA 1
ATOM 657 C C . PHE A 1 77 ? 2.451 -20.228 -39.866 1.00 91.44 77 PHE A C 1
ATOM 659 O O . PHE A 1 77 ? 3.655 -19.969 -39.790 1.00 91.44 77 PHE A O 1
ATOM 666 N N . PRO A 1 78 ? 1.857 -20.526 -41.034 1.00 90.75 78 PRO A N 1
ATOM 667 C CA . PRO A 1 78 ? 2.568 -20.404 -42.302 1.00 90.75 78 PRO A CA 1
ATOM 668 C C . PRO A 1 78 ? 3.083 -18.972 -42.514 1.00 90.75 78 PRO A C 1
ATOM 670 O O . PRO A 1 78 ? 2.509 -18.013 -41.997 1.00 90.75 78 PRO A O 1
ATOM 673 N N . GLU A 1 79 ? 4.174 -18.812 -43.260 1.00 87.88 79 GLU A N 1
ATOM 674 C CA . GLU A 1 79 ? 4.846 -17.516 -43.448 1.00 87.88 79 GLU A CA 1
ATOM 675 C C . GLU A 1 79 ? 3.905 -16.448 -44.014 1.00 87.88 79 GLU A C 1
ATOM 677 O O . GLU A 1 79 ? 3.914 -15.295 -43.584 1.00 87.88 79 GLU A O 1
ATOM 682 N N . GLU A 1 80 ? 3.024 -16.853 -44.921 1.00 89.25 80 GLU A N 1
ATOM 683 C CA . GLU A 1 80 ? 2.036 -15.989 -45.539 1.00 89.25 80 GLU A CA 1
ATOM 684 C C . GLU A 1 80 ? 0.920 -15.537 -44.593 1.00 89.25 80 GLU A C 1
ATOM 686 O O . GLU A 1 80 ? 0.125 -14.711 -45.018 1.00 89.25 80 GLU A O 1
ATOM 691 N N . TYR A 1 81 ? 0.849 -16.033 -43.350 1.00 92.50 81 TYR A N 1
ATOM 692 C CA . TYR A 1 81 ? -0.143 -15.650 -42.331 1.00 92.50 81 TYR A CA 1
ATOM 693 C C . TYR A 1 81 ? 0.367 -14.557 -41.384 1.00 92.50 81 TYR A C 1
ATOM 695 O O . TYR A 1 81 ? -0.355 -14.166 -40.468 1.00 92.50 81 TYR A O 1
ATOM 703 N N . TYR A 1 82 ? 1.588 -14.058 -41.582 1.00 93.19 82 TYR A N 1
ATOM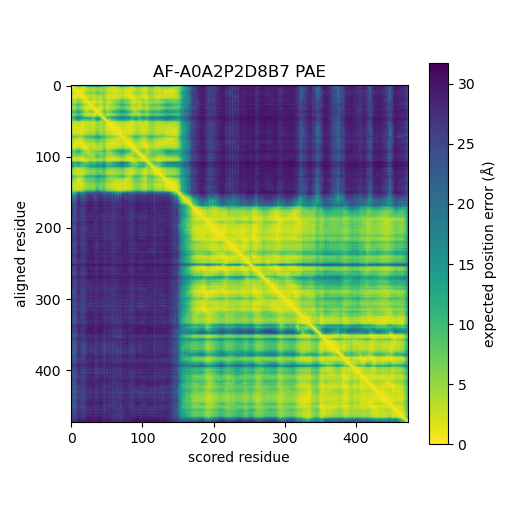 704 C CA . TYR A 1 82 ? 2.119 -12.931 -40.823 1.00 93.19 82 TYR A CA 1
ATOM 705 C C . TYR A 1 82 ? 1.976 -11.633 -41.617 1.00 93.19 82 TYR A C 1
ATOM 707 O O . TYR A 1 82 ? 2.543 -11.495 -42.700 1.00 93.19 82 TYR A O 1
ATOM 715 N N . ASP A 1 83 ? 1.280 -10.656 -41.041 1.00 94.19 83 ASP A N 1
ATOM 716 C CA . ASP A 1 83 ? 1.097 -9.321 -41.607 1.00 94.19 83 ASP A CA 1
ATOM 717 C C . ASP A 1 83 ? 1.641 -8.228 -40.680 1.00 94.19 83 ASP A C 1
ATOM 719 O O . ASP A 1 83 ? 1.804 -8.394 -39.470 1.00 94.19 83 ASP A O 1
ATOM 723 N N . SER A 1 84 ? 1.898 -7.070 -41.276 1.00 94.06 84 SER A N 1
ATOM 724 C CA . SER A 1 84 ? 2.280 -5.837 -40.602 1.00 94.06 84 SER A CA 1
ATOM 725 C C . SER A 1 84 ? 1.296 -4.738 -40.964 1.00 94.06 84 SER A C 1
ATOM 727 O O . SER A 1 84 ? 1.019 -4.527 -42.143 1.00 94.06 84 SER A O 1
ATOM 729 N N . ALA A 1 85 ? 0.822 -3.984 -39.979 1.00 92.12 85 ALA A N 1
ATOM 730 C CA . ALA A 1 85 ? -0.007 -2.808 -40.195 1.00 92.12 85 ALA A CA 1
ATOM 731 C C . ALA A 1 85 ? 0.584 -1.578 -39.502 1.00 92.12 85 ALA A C 1
ATOM 733 O O . ALA A 1 85 ? 1.033 -1.643 -38.364 1.00 92.12 85 ALA A O 1
ATOM 734 N N . ILE A 1 86 ? 0.560 -0.429 -40.169 1.00 90.50 86 ILE A N 1
ATOM 735 C CA . ILE A 1 86 ? 0.979 0.841 -39.570 1.00 90.50 86 ILE A CA 1
ATOM 736 C C . ILE A 1 86 ? -0.058 1.930 -39.819 1.00 90.50 86 ILE A C 1
ATOM 738 O O . ILE A 1 86 ? -0.550 2.091 -40.938 1.00 90.50 86 ILE A O 1
ATOM 742 N N . PHE A 1 87 ? -0.361 2.692 -38.769 1.00 88.44 87 PHE A N 1
ATOM 743 C CA . PHE A 1 87 ? -1.354 3.761 -38.780 1.00 88.44 87 PHE A CA 1
ATOM 744 C C . PHE A 1 87 ? -0.700 5.124 -38.550 1.00 88.44 87 PHE A C 1
ATOM 746 O O . PHE A 1 87 ? -0.171 5.413 -37.477 1.00 88.44 87 PHE A O 1
ATOM 753 N N . PHE A 1 88 ? -0.787 6.004 -39.544 1.00 87.81 88 PHE A N 1
ATOM 754 C CA . PHE A 1 88 ? -0.370 7.402 -39.449 1.00 87.81 88 PHE A CA 1
ATOM 755 C C . PHE A 1 88 ? -1.566 8.290 -39.101 1.00 87.81 88 PHE A C 1
ATOM 757 O O . PHE A 1 88 ? -2.242 8.824 -39.981 1.00 87.81 88 PHE A O 1
ATOM 764 N N . LEU A 1 89 ? -1.810 8.460 -37.801 1.00 82.38 89 LEU A N 1
ATOM 765 C CA . LEU A 1 89 ? -3.062 9.008 -37.266 1.00 82.38 89 LEU A CA 1
ATOM 766 C C . LEU A 1 89 ? -3.294 10.494 -37.589 1.00 82.38 89 LEU A C 1
ATOM 768 O O . LEU A 1 89 ? -4.433 10.942 -37.614 1.00 82.38 89 LEU A O 1
ATOM 772 N N . LYS A 1 90 ? -2.231 11.277 -37.826 1.00 82.81 90 LYS A N 1
ATOM 773 C CA . LYS A 1 90 ? -2.328 12.732 -38.090 1.00 82.81 90 LYS A CA 1
ATOM 774 C C . LYS A 1 90 ? -1.955 13.140 -39.513 1.00 82.81 90 LYS A C 1
ATOM 776 O O . LYS A 1 90 ? -1.906 14.333 -39.825 1.00 82.81 90 LYS A O 1
ATOM 781 N N . ASN A 1 91 ? -1.659 12.173 -40.372 1.00 83.44 91 ASN A N 1
ATOM 782 C CA . ASN A 1 91 ? -1.375 12.424 -41.774 1.00 83.44 91 ASN A CA 1
ATOM 783 C C . ASN A 1 91 ? -2.685 12.603 -42.534 1.00 83.44 91 ASN A C 1
ATOM 785 O O . ASN A 1 91 ? -3.524 11.718 -42.501 1.00 83.44 91 ASN A O 1
ATOM 789 N N . GLU A 1 92 ? -2.842 13.701 -43.272 1.00 73.75 92 GLU A N 1
ATOM 790 C CA . GLU A 1 92 ? -4.014 13.906 -44.140 1.00 73.75 92 GLU A CA 1
ATOM 791 C C . GLU A 1 92 ? -3.874 13.183 -45.490 1.00 73.75 92 GLU A C 1
ATOM 793 O O . GLU A 1 92 ? -4.872 12.879 -46.149 1.00 73.75 92 GLU A O 1
ATOM 798 N N . ARG A 1 93 ? -2.632 12.896 -45.905 1.00 75.38 93 ARG A N 1
ATOM 799 C CA . ARG A 1 93 ? -2.268 12.173 -47.131 1.00 75.38 93 ARG A CA 1
ATOM 800 C C . ARG A 1 93 ? -1.008 11.333 -46.904 1.00 75.38 93 ARG A C 1
ATOM 802 O O . ARG A 1 93 ? -0.217 11.609 -45.997 1.00 75.38 93 ARG A O 1
ATOM 809 N N . LYS A 1 94 ? -0.812 10.324 -47.756 1.00 76.62 94 LYS A N 1
ATOM 810 C CA . LYS A 1 94 ? 0.425 9.535 -47.819 1.00 76.62 94 LYS A CA 1
ATOM 811 C C . LYS A 1 94 ? 1.499 10.344 -48.547 1.00 76.62 94 LYS A C 1
ATOM 813 O O . LYS A 1 94 ? 1.443 10.508 -49.761 1.00 76.62 94 LYS A O 1
ATOM 818 N N . GLU A 1 95 ? 2.464 10.861 -47.795 1.00 78.94 95 GLU A N 1
ATOM 819 C CA . GLU A 1 95 ? 3.621 11.614 -48.309 1.00 78.94 95 GLU A CA 1
ATOM 820 C C . GLU A 1 95 ? 4.895 10.756 -48.280 1.00 78.94 95 GLU A C 1
ATOM 822 O O . GLU A 1 95 ? 5.977 11.222 -47.932 1.00 78.94 95 GLU A O 1
ATOM 827 N N . PHE A 1 96 ? 4.759 9.464 -48.570 1.00 83.44 96 PHE A N 1
ATOM 828 C CA . PHE A 1 96 ? 5.838 8.487 -48.459 1.00 83.44 96 PHE A CA 1
ATOM 829 C C . PHE A 1 96 ? 5.711 7.396 -49.522 1.00 83.44 96 PHE A C 1
ATOM 831 O O . PHE A 1 96 ? 4.625 7.140 -50.043 1.00 83.44 96 PHE A O 1
ATOM 838 N N . HIS A 1 97 ? 6.837 6.781 -49.877 1.00 79.75 97 HIS A N 1
ATOM 839 C CA . HIS A 1 97 ? 6.897 5.663 -50.812 1.00 79.75 97 HIS A CA 1
ATOM 840 C C . HIS A 1 97 ? 6.854 4.351 -50.036 1.00 79.75 97 HIS A C 1
ATOM 842 O O . HIS A 1 97 ? 7.591 4.161 -49.068 1.00 79.75 97 HIS A O 1
ATOM 848 N N . LEU A 1 98 ? 5.967 3.455 -50.459 1.00 80.31 98 LEU A N 1
ATOM 849 C CA . LEU A 1 98 ? 5.771 2.164 -49.813 1.00 80.31 98 LEU A CA 1
ATOM 850 C C . LEU A 1 98 ? 6.585 1.084 -50.530 1.00 80.31 98 LEU A C 1
ATOM 852 O O . LEU A 1 98 ? 6.651 1.101 -51.763 1.00 80.31 98 LEU A O 1
ATOM 856 N N . PRO A 1 99 ? 7.202 0.147 -49.789 1.00 81.12 99 PRO A N 1
ATOM 857 C CA . PRO A 1 99 ? 7.817 -1.019 -50.400 1.00 81.12 99 PRO A CA 1
ATOM 858 C C . PRO A 1 99 ? 6.743 -1.904 -51.040 1.00 81.12 99 PRO A C 1
ATOM 860 O O . PRO A 1 99 ? 5.576 -1.882 -50.647 1.00 81.12 99 PRO A O 1
ATOM 863 N N . ASN A 1 100 ? 7.150 -2.713 -52.017 1.00 82.69 100 ASN A N 1
ATOM 864 C CA . ASN A 1 100 ? 6.282 -3.722 -52.615 1.00 82.69 100 ASN A CA 1
ATOM 865 C C . ASN A 1 100 ? 6.243 -4.979 -51.727 1.00 82.69 100 ASN A C 1
ATOM 867 O O . ASN A 1 100 ? 6.826 -6.003 -52.075 1.00 82.69 100 ASN A O 1
ATOM 871 N N . ASP A 1 101 ? 5.614 -4.861 -50.558 1.00 85.38 101 ASP A N 1
ATOM 872 C CA . ASP A 1 101 ? 5.355 -5.961 -49.624 1.00 85.38 101 ASP A CA 1
ATOM 873 C C . ASP A 1 101 ? 3.838 -6.192 -49.545 1.00 85.38 101 ASP A C 1
ATOM 875 O O . ASP A 1 101 ? 3.081 -5.289 -49.188 1.00 85.38 101 ASP A O 1
ATOM 879 N N . GLN A 1 102 ? 3.392 -7.396 -49.913 1.00 84.88 102 GLN A N 1
ATOM 880 C CA . GLN A 1 102 ? 1.971 -7.765 -49.926 1.00 84.88 102 GLN A CA 1
ATOM 881 C C . GLN A 1 102 ? 1.389 -7.943 -48.517 1.00 84.88 102 GLN A C 1
ATOM 883 O O . GLN A 1 102 ? 0.178 -7.810 -48.346 1.00 84.88 102 GLN A O 1
ATOM 888 N N . ASN A 1 103 ? 2.248 -8.170 -47.522 1.00 88.75 103 ASN A N 1
ATOM 889 C CA . ASN A 1 103 ? 1.889 -8.358 -46.120 1.00 88.75 103 ASN A CA 1
ATOM 890 C C . ASN A 1 103 ? 2.138 -7.081 -45.293 1.00 88.75 103 ASN A C 1
ATOM 892 O O . ASN A 1 103 ? 2.201 -7.138 -44.064 1.00 88.75 103 ASN A O 1
ATOM 896 N N . LEU A 1 104 ? 2.322 -5.925 -45.949 1.00 91.06 104 LEU A N 1
ATOM 897 C CA . LEU A 1 104 ? 2.417 -4.613 -45.308 1.00 91.06 104 LEU A CA 1
ATOM 898 C C . LEU A 1 104 ? 1.195 -3.755 -45.647 1.00 91.06 104 LEU A C 1
ATOM 900 O O . LEU A 1 104 ? 0.942 -3.391 -46.797 1.00 91.06 104 LEU A O 1
ATOM 904 N N . PHE A 1 105 ? 0.485 -3.340 -44.608 1.00 89.88 105 PHE A N 1
ATOM 905 C CA . PHE A 1 105 ? -0.707 -2.516 -44.693 1.00 89.88 105 PHE A CA 1
ATOM 906 C C . PHE A 1 105 ? -0.421 -1.147 -44.089 1.00 89.88 105 PHE A C 1
ATOM 908 O O . PHE A 1 105 ? -0.049 -1.024 -42.925 1.00 89.88 105 PHE A O 1
ATOM 915 N N . VAL A 1 106 ? -0.579 -0.095 -44.890 1.00 88.25 106 VAL A N 1
ATOM 916 C CA . VAL A 1 106 ? -0.309 1.274 -44.445 1.00 88.25 106 VAL A CA 1
ATOM 917 C C . VAL A 1 106 ? -1.571 2.105 -44.512 1.00 88.25 106 VAL A C 1
ATOM 919 O O . VAL A 1 106 ? -2.075 2.403 -45.599 1.00 88.25 106 VAL A O 1
ATOM 922 N N . PHE A 1 107 ? -2.023 2.526 -43.339 1.00 85.06 107 PHE A N 1
ATOM 923 C CA . PHE A 1 107 ? -3.186 3.370 -43.144 1.00 85.06 107 PHE A CA 1
ATOM 924 C C . PHE A 1 107 ? -2.737 4.791 -42.808 1.00 85.06 107 PHE A C 1
ATOM 926 O O . PHE A 1 107 ? -1.862 5.017 -41.973 1.00 85.06 107 PHE A O 1
ATOM 933 N N . GLY A 1 108 ? -3.323 5.771 -43.484 1.00 77.19 108 GLY A N 1
ATOM 934 C CA . GLY A 1 108 ? -3.052 7.188 -43.262 1.00 77.19 108 GLY A CA 1
ATOM 935 C C . GLY A 1 108 ? -3.863 8.047 -44.224 1.00 77.19 108 GLY A C 1
ATOM 936 O O . GLY A 1 108 ? -4.207 7.604 -45.320 1.00 77.19 108 GLY A O 1
ATOM 937 N N . GLY A 1 109 ? -4.163 9.283 -43.838 1.00 65.38 109 GLY A N 1
ATOM 938 C CA . GLY A 1 109 ? -5.078 10.145 -44.587 1.00 65.38 109 GLY A CA 1
ATOM 939 C C . GLY A 1 109 ? -6.549 9.817 -44.357 1.00 65.38 109 GLY A C 1
ATOM 940 O O . GLY A 1 109 ? -6.903 9.101 -43.428 1.00 65.38 109 GLY A O 1
ATOM 941 N N . ARG A 1 110 ? -7.419 10.320 -45.243 1.00 61.03 110 ARG A N 1
ATOM 942 C CA . ARG A 1 110 ? -8.882 10.088 -45.217 1.00 61.03 110 ARG A CA 1
ATOM 943 C C . ARG A 1 110 ? -9.310 8.643 -45.542 1.00 61.03 110 ARG A C 1
ATOM 945 O O . ARG A 1 110 ? -10.485 8.409 -45.794 1.00 61.03 110 ARG A O 1
ATOM 952 N N . GLU A 1 111 ? -8.372 7.699 -45.623 1.00 64.31 111 GLU A N 1
ATOM 953 C CA . GLU A 1 111 ? -8.660 6.290 -45.935 1.00 64.31 111 GLU A CA 1
ATOM 954 C C . GLU A 1 111 ? -9.334 5.555 -44.770 1.00 64.31 111 GLU A C 1
ATOM 956 O O . GLU A 1 111 ? -10.047 4.582 -44.996 1.00 64.31 111 GLU A O 1
ATOM 961 N N . VAL A 1 112 ? -9.137 6.037 -43.543 1.00 65.31 112 VAL A N 1
ATOM 962 C CA . VAL A 1 112 ? -9.851 5.572 -42.355 1.00 65.31 112 VAL A CA 1
ATOM 963 C C . VAL A 1 112 ? -10.760 6.717 -41.925 1.00 65.31 112 VAL A C 1
ATOM 965 O O . VAL A 1 112 ? -10.272 7.782 -41.546 1.00 65.31 112 VAL A O 1
ATOM 968 N N . GLY A 1 113 ? -12.074 6.546 -42.083 1.00 61.34 113 GLY A N 1
ATOM 969 C CA . GLY A 1 113 ? -13.044 7.536 -41.616 1.00 61.34 113 GLY A CA 1
ATOM 970 C C . GLY A 1 113 ? -13.080 7.566 -40.090 1.00 61.34 113 GLY A C 1
ATOM 971 O O . GLY A 1 113 ? -12.752 6.567 -39.454 1.00 61.34 113 GLY A O 1
ATOM 972 N N . GLU A 1 114 ? -13.509 8.684 -39.500 1.00 63.72 114 GLU A N 1
ATOM 973 C CA . GLU A 1 114 ? -13.651 8.807 -38.036 1.00 63.72 114 GLU A CA 1
ATOM 974 C C . GLU A 1 114 ? -14.591 7.732 -37.448 1.00 63.72 114 GLU A C 1
ATOM 976 O O . GLU A 1 114 ? -14.409 7.324 -36.305 1.00 63.72 114 GLU A O 1
ATOM 981 N N . ASP A 1 115 ? -15.511 7.196 -38.261 1.00 68.31 115 ASP A N 1
ATOM 982 C CA . ASP A 1 115 ? -16.468 6.145 -37.888 1.00 68.31 115 ASP A CA 1
ATOM 983 C C . ASP A 1 115 ? -16.037 4.714 -38.285 1.00 68.31 115 ASP A C 1
ATOM 985 O O . ASP A 1 115 ? -16.791 3.755 -38.097 1.00 68.31 115 ASP A O 1
ATOM 989 N N . THR A 1 116 ? -14.857 4.521 -38.888 1.00 70.88 116 THR A N 1
ATOM 990 C CA . THR A 1 116 ? -14.407 3.182 -39.299 1.00 70.88 116 THR A CA 1
ATOM 991 C C . THR A 1 116 ? -13.920 2.388 -38.087 1.00 70.88 116 THR A C 1
ATOM 993 O O . THR A 1 116 ? -12.910 2.723 -37.471 1.00 70.88 116 THR A O 1
ATOM 996 N N . SER A 1 117 ? -14.606 1.288 -37.764 1.00 78.94 117 SER A N 1
ATOM 997 C CA . SER A 1 117 ? -14.199 0.420 -36.655 1.00 78.94 117 SER A CA 1
ATOM 998 C C . SER A 1 117 ? -12.880 -0.307 -36.947 1.00 78.94 117 SER A C 1
ATOM 1000 O O . SER A 1 117 ? -12.636 -0.750 -38.073 1.00 78.94 117 SER A O 1
ATOM 1002 N N . LEU A 1 118 ? -12.054 -0.502 -35.913 1.00 76.06 118 LEU A N 1
ATOM 1003 C CA . LEU A 1 118 ? -10.821 -1.293 -36.006 1.00 76.06 118 LEU A CA 1
ATOM 1004 C C . LEU A 1 118 ? -11.096 -2.718 -36.510 1.00 76.06 118 LEU A C 1
ATOM 1006 O O . LEU A 1 118 ? -10.336 -3.230 -37.325 1.00 76.06 118 LEU A O 1
ATOM 1010 N N . ASN A 1 119 ? -12.209 -3.328 -36.094 1.00 80.25 119 ASN A N 1
ATOM 1011 C CA . ASN A 1 119 ? -12.606 -4.665 -36.543 1.00 80.25 119 ASN A CA 1
ATOM 1012 C C . ASN A 1 119 ? -12.774 -4.728 -38.063 1.00 80.25 119 ASN A C 1
ATOM 1014 O O . ASN A 1 119 ? -12.239 -5.633 -38.690 1.00 80.25 119 ASN A O 1
ATOM 1018 N N . THR A 1 120 ? -13.421 -3.731 -38.671 1.00 83.00 120 THR A N 1
ATOM 1019 C CA . THR A 1 120 ? -13.577 -3.656 -40.133 1.00 83.00 120 THR A CA 1
ATOM 1020 C C . THR A 1 120 ? -12.225 -3.595 -40.848 1.00 83.00 120 THR A C 1
ATOM 1022 O O . THR A 1 120 ? -12.043 -4.198 -41.905 1.00 83.00 120 THR A O 1
ATOM 1025 N N . ILE A 1 121 ? -11.253 -2.888 -40.268 1.00 83.25 121 ILE A N 1
ATOM 1026 C CA . ILE A 1 121 ? -9.902 -2.789 -40.827 1.00 83.25 121 ILE A CA 1
ATOM 1027 C C . ILE A 1 121 ? -9.173 -4.130 -40.698 1.00 83.25 121 ILE A C 1
ATOM 1029 O O . ILE A 1 121 ? -8.610 -4.613 -41.678 1.00 83.25 121 ILE A O 1
ATOM 1033 N N . LEU A 1 122 ? -9.221 -4.760 -39.524 1.00 85.31 122 LEU A N 1
ATOM 1034 C CA . LEU A 1 122 ? -8.599 -6.065 -39.289 1.00 85.31 122 LEU A CA 1
ATOM 1035 C C . LEU A 1 122 ? -9.195 -7.151 -40.189 1.00 85.31 122 LEU A C 1
ATOM 1037 O O . LEU A 1 122 ? -8.451 -7.911 -40.803 1.00 85.31 122 LEU A O 1
ATOM 1041 N N . GLU A 1 123 ? -10.519 -7.179 -40.341 1.00 84.25 123 GLU A N 1
ATOM 1042 C CA . GLU A 1 123 ? -11.208 -8.051 -41.294 1.00 84.25 123 GLU A CA 1
ATOM 1043 C C . GLU A 1 123 ? -10.700 -7.808 -42.717 1.00 84.25 123 GLU A C 1
ATOM 1045 O O . GLU A 1 123 ? -10.348 -8.757 -43.415 1.00 84.25 123 GLU A O 1
ATOM 1050 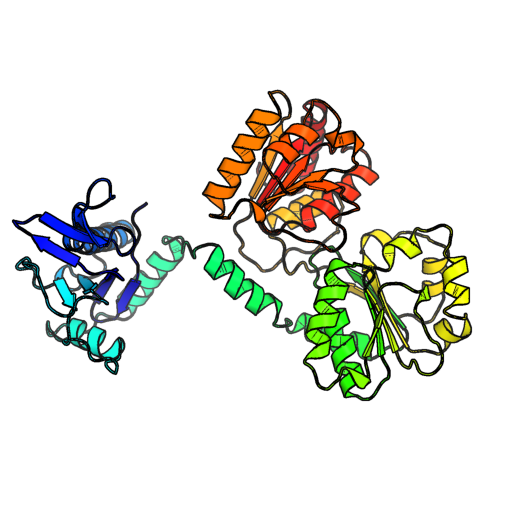N N . SER A 1 124 ? -10.574 -6.546 -43.141 1.00 84.69 124 SER A N 1
ATOM 1051 C CA . SER A 1 124 ? -10.054 -6.239 -44.477 1.00 84.69 124 SER A CA 1
ATOM 1052 C C . SER A 1 124 ? -8.631 -6.759 -44.701 1.00 84.69 124 SER A C 1
ATOM 1054 O O . SER A 1 124 ? -8.317 -7.154 -45.819 1.00 84.69 124 SER A O 1
ATOM 1056 N N . ILE A 1 125 ? -7.790 -6.793 -43.660 1.00 86.62 125 ILE A N 1
ATOM 1057 C CA . ILE A 1 125 ? -6.432 -7.348 -43.724 1.00 86.62 125 ILE A CA 1
ATOM 1058 C C . ILE A 1 125 ? -6.501 -8.872 -43.855 1.00 86.62 125 ILE A C 1
ATOM 1060 O O . ILE A 1 125 ? -5.950 -9.428 -44.805 1.00 86.62 125 ILE A O 1
ATOM 1064 N N . PHE A 1 126 ? -7.237 -9.536 -42.960 1.00 83.62 126 PHE A N 1
ATOM 1065 C CA . PHE A 1 126 ? -7.346 -10.996 -42.929 1.00 83.62 126 PHE A CA 1
ATOM 1066 C C . PHE A 1 126 ? -7.975 -11.583 -44.200 1.00 83.62 126 PHE A C 1
ATOM 1068 O O . PHE A 1 126 ? -7.501 -12.597 -44.715 1.00 83.62 126 PHE A O 1
ATOM 1075 N N . TYR A 1 127 ? -9.004 -10.936 -44.753 1.00 80.75 127 TYR A N 1
ATOM 1076 C CA . TYR A 1 127 ? -9.717 -11.443 -45.929 1.00 80.75 127 TYR A CA 1
ATOM 1077 C C . TYR A 1 127 ? -9.061 -11.074 -47.266 1.00 80.75 127 TYR A C 1
ATOM 1079 O O . TYR A 1 127 ? -9.397 -11.677 -48.287 1.00 80.75 127 TYR A O 1
ATOM 1087 N N . ARG A 1 128 ? -8.106 -10.132 -47.300 1.00 75.00 128 ARG A N 1
ATOM 1088 C CA . ARG A 1 128 ? -7.478 -9.671 -48.556 1.00 75.00 128 ARG A CA 1
ATOM 1089 C C . ARG A 1 128 ? -6.758 -10.780 -49.315 1.00 75.00 128 ARG A C 1
ATOM 1091 O O . ARG A 1 128 ? -6.726 -10.751 -50.542 1.00 75.00 128 ARG A O 1
ATOM 1098 N N . ASN A 1 129 ? -6.207 -11.741 -48.580 1.00 71.69 129 ASN A N 1
ATOM 1099 C CA . ASN A 1 129 ? -5.386 -12.816 -49.127 1.00 71.69 129 ASN A CA 1
ATOM 1100 C C . ASN A 1 129 ? -6.156 -14.137 -49.295 1.00 71.69 129 ASN A C 1
ATOM 1102 O O . ASN A 1 129 ? -5.552 -15.137 -49.669 1.00 71.69 129 ASN A O 1
ATOM 1106 N N . GLY A 1 130 ? -7.474 -14.154 -49.038 1.00 78.38 130 GLY A N 1
ATOM 1107 C CA . GLY A 1 130 ? -8.311 -15.348 -49.214 1.00 78.38 130 GLY A CA 1
ATOM 1108 C C . GLY A 1 130 ? -7.833 -16.555 -48.401 1.00 78.38 130 GLY A C 1
ATOM 1109 O O . GLY A 1 130 ? -7.882 -17.679 -48.892 1.00 78.38 130 GLY A O 1
ATOM 1110 N N . ARG A 1 131 ? -7.301 -16.313 -47.196 1.00 85.38 131 ARG A N 1
ATOM 1111 C CA . ARG A 1 131 ? -6.735 -17.358 -46.337 1.00 85.38 131 ARG A CA 1
ATOM 1112 C C . ARG A 1 131 ? -7.842 -18.192 -45.701 1.00 85.38 131 ARG A C 1
ATOM 1114 O O . ARG A 1 131 ? -8.837 -17.648 -45.223 1.00 85.38 131 ARG A O 1
ATOM 1121 N N . GLU A 1 132 ? -7.625 -19.498 -45.649 1.00 88.69 132 GLU A N 1
ATOM 1122 C CA . GLU A 1 132 ? -8.472 -20.402 -44.875 1.00 88.69 132 GLU A CA 1
ATOM 1123 C C . GLU A 1 132 ? -8.160 -20.256 -43.376 1.00 88.69 132 GLU A C 1
ATOM 1125 O O . GLU A 1 132 ? -7.007 -20.020 -43.006 1.00 88.69 132 GLU A O 1
ATOM 1130 N N . PRO A 1 133 ? -9.158 -20.389 -42.489 1.00 90.94 133 PRO A N 1
ATOM 1131 C CA . PRO A 1 133 ? -8.919 -20.328 -41.057 1.00 90.94 133 PRO A CA 1
ATOM 1132 C C . PRO A 1 133 ? -8.073 -21.524 -40.602 1.00 90.94 133 PRO A C 1
ATOM 1134 O O . PRO A 1 133 ? -8.347 -22.679 -40.936 1.00 90.94 133 PRO A O 1
ATOM 1137 N N . LEU A 1 134 ? -7.051 -21.249 -39.796 1.00 90.81 134 LEU A N 1
ATOM 1138 C CA . LEU A 1 134 ? -6.232 -22.274 -39.164 1.00 90.81 134 LEU A CA 1
ATOM 1139 C C . LEU A 1 134 ? -7.016 -23.013 -38.066 1.00 90.81 134 LEU A C 1
ATOM 1141 O O . LEU A 1 134 ? -7.910 -22.431 -37.447 1.00 90.81 134 LEU A O 1
ATOM 1145 N N . PRO A 1 135 ? -6.665 -24.281 -37.774 1.00 92.19 135 PRO A N 1
ATOM 1146 C CA . PRO A 1 135 ? -7.306 -25.044 -36.709 1.00 92.19 135 PRO A CA 1
ATOM 1147 C C . PRO A 1 135 ? -7.155 -24.386 -35.333 1.00 92.19 135 PRO A C 1
ATOM 1149 O O . PRO A 1 135 ? -6.084 -23.876 -34.997 1.00 92.19 135 PRO A O 1
ATOM 1152 N N . ASP A 1 136 ? -8.170 -24.528 -34.479 1.00 89.31 136 ASP A N 1
ATOM 1153 C CA . ASP A 1 136 ? -8.160 -24.000 -33.104 1.00 89.31 136 ASP A CA 1
ATOM 1154 C C . ASP A 1 136 ? -6.953 -24.471 -32.280 1.00 89.31 136 ASP A C 1
ATOM 1156 O O . ASP A 1 136 ? -6.465 -23.751 -31.410 1.00 89.31 136 ASP A O 1
ATOM 1160 N N . SER A 1 137 ? -6.414 -25.660 -32.570 1.00 88.25 137 SER A N 1
ATOM 1161 C CA . SER A 1 137 ? -5.212 -26.180 -31.908 1.00 88.25 137 SER A CA 1
ATOM 1162 C C . SER A 1 137 ? -3.986 -25.283 -32.104 1.00 88.25 137 SER A C 1
ATOM 1164 O O . SER A 1 137 ? -3.159 -25.175 -31.196 1.00 88.25 137 SER A O 1
ATOM 1166 N N . VAL A 1 138 ? -3.880 -24.604 -33.251 1.00 89.81 138 VAL A N 1
ATOM 1167 C CA . VAL A 1 138 ? -2.818 -23.629 -33.534 1.00 89.81 138 VAL A CA 1
ATOM 1168 C C . VAL A 1 138 ? -2.990 -22.397 -32.649 1.00 89.81 138 VAL A C 1
ATOM 1170 O O . VAL A 1 138 ? -2.021 -21.938 -32.048 1.00 89.81 138 VAL A O 1
ATOM 1173 N N . LEU A 1 139 ? -4.224 -21.910 -32.490 1.00 90.00 139 LEU A N 1
ATOM 1174 C CA . LEU A 1 139 ? -4.535 -20.741 -31.661 1.00 90.00 139 LEU A CA 1
ATOM 1175 C C . LEU A 1 139 ? -4.327 -21.009 -30.178 1.00 90.00 139 LEU A C 1
ATOM 1177 O O . LEU A 1 139 ? -3.726 -20.186 -29.492 1.00 90.00 139 LEU A O 1
ATOM 1181 N N . VAL A 1 140 ? -4.760 -22.173 -29.689 1.00 86.44 140 VAL A N 1
ATOM 1182 C CA . VAL A 1 140 ? -4.510 -22.600 -28.306 1.00 86.44 140 VAL A CA 1
ATOM 1183 C C . VAL A 1 140 ? -3.007 -22.639 -28.038 1.00 86.44 140 VAL A C 1
ATOM 1185 O O . VAL A 1 140 ? -2.543 -22.107 -27.030 1.00 86.44 140 VAL A O 1
ATOM 1188 N N . LYS A 1 141 ? -2.225 -23.194 -28.969 1.00 87.12 141 LYS A N 1
ATOM 1189 C CA . LYS A 1 141 ? -0.768 -23.261 -28.842 1.00 87.12 141 LYS A CA 1
ATOM 1190 C C . LYS A 1 141 ? -0.108 -21.882 -28.903 1.00 87.12 141 LYS A C 1
ATOM 1192 O O . LYS A 1 141 ? 0.791 -21.609 -28.111 1.00 87.12 141 LYS A O 1
ATOM 1197 N N . ALA A 1 142 ? -0.570 -21.001 -29.788 1.00 86.75 142 ALA A N 1
ATOM 1198 C CA . ALA A 1 142 ? -0.092 -19.623 -29.875 1.00 86.75 142 ALA A CA 1
ATOM 1199 C C . ALA A 1 142 ? -0.385 -18.851 -28.582 1.00 86.75 142 ALA A C 1
ATOM 1201 O O . ALA A 1 142 ? 0.501 -18.190 -28.043 1.00 86.75 142 ALA A O 1
ATOM 1202 N N . HIS A 1 143 ? -1.598 -19.000 -28.046 1.00 82.50 143 HIS A N 1
ATOM 1203 C CA . HIS A 1 143 ? -2.013 -18.411 -26.780 1.00 82.50 143 HIS A CA 1
ATOM 1204 C C . HIS A 1 143 ? -1.170 -18.928 -25.608 1.00 82.50 143 HIS A C 1
ATOM 1206 O O . HIS A 1 143 ? -0.725 -18.132 -24.787 1.00 82.50 143 HIS A O 1
ATOM 1212 N N . GLU A 1 144 ? -0.881 -20.231 -25.544 1.00 82.00 144 GLU A N 1
ATOM 1213 C CA . GLU A 1 144 ? 0.021 -20.777 -24.526 1.00 82.00 144 GLU A CA 1
ATOM 1214 C C . GLU A 1 144 ? 1.445 -20.228 -24.635 1.00 82.00 144 GLU A C 1
ATOM 1216 O O . GLU A 1 144 ? 2.041 -19.891 -23.613 1.00 82.00 144 GLU A O 1
ATOM 1221 N N . ILE A 1 145 ? 1.995 -20.134 -25.850 1.00 82.69 145 ILE A N 1
ATOM 1222 C CA . ILE A 1 145 ? 3.339 -19.591 -26.084 1.00 82.69 145 ILE A CA 1
ATOM 1223 C C . ILE A 1 145 ? 3.400 -18.126 -25.649 1.00 82.69 145 ILE A C 1
ATOM 1225 O O . ILE A 1 145 ? 4.311 -17.760 -24.908 1.00 82.69 145 ILE A O 1
ATOM 1229 N N . ILE A 1 146 ? 2.416 -17.316 -26.051 1.00 81.75 146 ILE A N 1
ATOM 1230 C CA . ILE A 1 146 ? 2.288 -15.916 -25.633 1.00 81.75 146 ILE A CA 1
ATOM 1231 C C . ILE A 1 146 ? 2.190 -15.832 -24.110 1.00 81.75 146 ILE A C 1
ATOM 1233 O O . ILE A 1 146 ? 3.015 -15.176 -23.488 1.00 81.75 146 ILE A O 1
ATOM 1237 N N . LYS A 1 147 ? 1.242 -16.549 -23.498 1.00 74.12 147 LYS A N 1
ATOM 1238 C CA . LYS A 1 147 ? 0.991 -16.493 -22.053 1.00 74.12 147 LYS A CA 1
ATOM 1239 C C . LYS A 1 147 ? 2.210 -16.899 -21.219 1.00 74.12 147 LYS A C 1
ATOM 1241 O O . LYS A 1 147 ? 2.408 -16.354 -20.142 1.00 74.12 147 LYS A O 1
ATOM 1246 N N . LYS A 1 148 ? 2.996 -17.876 -21.683 1.00 70.62 148 LYS A N 1
ATOM 1247 C CA . LYS A 1 148 ? 4.151 -18.414 -20.945 1.00 70.62 148 LYS A CA 1
ATOM 1248 C C . LYS A 1 148 ? 5.443 -17.618 -21.152 1.00 70.62 148 LYS A C 1
ATOM 1250 O O . LYS A 1 148 ? 6.325 -17.725 -20.311 1.00 70.62 148 LYS A O 1
ATOM 1255 N N . ASN A 1 149 ? 5.590 -16.900 -22.271 1.00 63.62 149 ASN A N 1
ATOM 1256 C CA . ASN A 1 149 ? 6.892 -16.354 -22.691 1.00 63.62 149 ASN A CA 1
ATOM 1257 C C . ASN A 1 149 ? 6.874 -14.859 -23.031 1.00 63.62 149 ASN A C 1
ATOM 1259 O O . ASN A 1 149 ? 7.933 -14.233 -23.039 1.00 63.62 149 ASN A O 1
ATOM 1263 N N . LEU A 1 150 ? 5.710 -14.267 -23.314 1.00 60.12 150 LEU A N 1
ATOM 1264 C CA . LEU A 1 150 ? 5.591 -12.816 -23.310 1.00 60.12 150 LEU A CA 1
ATOM 1265 C C . LEU A 1 150 ? 5.358 -12.394 -21.865 1.00 60.12 150 LEU A C 1
ATOM 1267 O O . LEU A 1 150 ? 4.260 -12.532 -21.330 1.00 60.12 150 LEU A O 1
ATOM 1271 N N . ASN A 1 151 ? 6.406 -11.850 -21.246 1.00 43.78 151 ASN A N 1
ATOM 1272 C CA . ASN A 1 151 ? 6.217 -10.935 -20.134 1.00 43.78 151 ASN A CA 1
ATOM 1273 C C . ASN A 1 151 ? 5.357 -9.804 -20.692 1.00 43.78 151 ASN A C 1
ATOM 1275 O O . ASN A 1 151 ? 5.854 -8.964 -21.446 1.00 43.78 151 ASN A O 1
ATOM 1279 N N . PHE A 1 152 ? 4.058 -9.824 -20.398 1.00 43.28 152 PHE A N 1
ATOM 1280 C CA . PHE A 1 152 ? 3.219 -8.653 -20.569 1.00 43.28 152 PHE A CA 1
ATOM 1281 C C . PHE A 1 152 ? 3.803 -7.590 -19.641 1.00 43.28 152 PHE A C 1
ATOM 1283 O O . PHE A 1 152 ? 3.432 -7.492 -18.476 1.00 43.28 152 PHE A O 1
ATOM 1290 N N . PHE A 1 153 ? 4.757 -6.816 -20.154 1.00 39.38 153 PHE A N 1
ATOM 1291 C CA . PHE A 1 153 ? 5.111 -5.528 -19.594 1.00 39.38 153 PHE A CA 1
ATOM 1292 C C . PHE A 1 153 ? 3.906 -4.629 -19.864 1.00 39.38 153 PHE A C 1
ATOM 1294 O O . PHE A 1 153 ? 3.883 -3.845 -20.806 1.00 39.38 153 PHE A O 1
ATOM 1301 N N . GLN A 1 154 ? 2.843 -4.807 -19.076 1.00 36.44 154 GLN A N 1
ATOM 1302 C CA . GLN A 1 154 ? 1.956 -3.690 -18.807 1.00 36.44 154 GLN A CA 1
ATOM 1303 C C . GLN A 1 154 ? 2.863 -2.604 -18.247 1.00 36.44 154 GLN A C 1
ATOM 1305 O O . GLN A 1 154 ? 3.576 -2.846 -17.272 1.00 36.44 154 GLN A O 1
ATOM 1310 N N . THR A 1 155 ? 2.889 -1.441 -18.890 1.00 37.38 155 THR A N 1
ATOM 1311 C CA . THR A 1 155 ? 3.535 -0.271 -18.299 1.00 37.38 155 THR A CA 1
ATOM 1312 C C . THR A 1 155 ? 2.986 -0.128 -16.883 1.00 37.38 155 THR A C 1
ATOM 1314 O O . THR A 1 155 ? 1.766 -0.208 -16.695 1.00 37.38 155 THR A O 1
ATOM 1317 N N . PHE A 1 156 ? 3.865 0.021 -15.887 1.00 38.97 156 PHE A N 1
ATOM 1318 C CA . PHE A 1 156 ? 3.489 0.058 -14.465 1.00 38.97 156 PHE A CA 1
ATOM 1319 C C . PHE A 1 156 ? 2.332 1.030 -14.200 1.00 38.97 156 PHE A C 1
ATOM 1321 O O . PHE A 1 156 ? 1.459 0.746 -13.390 1.00 38.97 156 PHE A O 1
ATOM 1328 N N . ARG A 1 157 ? 2.250 2.116 -14.977 1.00 37.56 157 ARG A N 1
ATOM 1329 C CA . ARG A 1 157 ? 1.148 3.083 -14.968 1.00 37.56 157 ARG A CA 1
ATOM 1330 C C . ARG A 1 157 ? -0.226 2.478 -15.291 1.00 37.56 157 ARG A C 1
ATOM 1332 O O . ARG A 1 157 ? -1.176 2.712 -14.559 1.00 37.56 157 ARG A O 1
ATOM 1339 N N . SER A 1 158 ? -0.324 1.652 -16.335 1.00 39.28 158 SER A N 1
ATOM 1340 C CA . SER A 1 158 ? -1.578 0.975 -16.713 1.00 39.28 158 SER A CA 1
ATOM 1341 C C . SER A 1 158 ? -1.981 -0.126 -15.727 1.00 39.28 158 SER A C 1
ATOM 1343 O O . SER A 1 158 ? -3.169 -0.401 -15.558 1.00 39.28 158 SER A O 1
ATOM 1345 N N . LYS A 1 159 ? -0.995 -0.740 -15.057 1.00 41.66 159 LYS A N 1
ATOM 1346 C CA . LYS A 1 159 ? -1.219 -1.715 -13.988 1.00 41.66 159 LYS A CA 1
ATOM 1347 C C . LYS A 1 159 ? -1.694 -1.016 -12.708 1.00 41.66 159 LYS A C 1
ATOM 1349 O O . LYS A 1 159 ? -2.715 -1.427 -12.180 1.00 41.66 159 LYS A O 1
ATOM 1354 N N . ASN A 1 160 ? -1.066 0.091 -12.302 1.00 46.72 160 ASN A N 1
ATOM 1355 C CA . ASN A 1 160 ? -1.487 0.906 -11.156 1.00 46.72 160 ASN A CA 1
ATOM 1356 C C . ASN A 1 160 ? -2.901 1.478 -11.328 1.00 46.72 160 ASN A C 1
ATOM 1358 O O . ASN A 1 160 ? -3.692 1.361 -10.405 1.00 46.72 160 ASN A O 1
ATOM 1362 N N . GLU A 1 161 ? -3.256 2.033 -12.493 1.00 45.28 161 GLU A N 1
ATOM 1363 C CA . GLU A 1 161 ? -4.606 2.584 -12.732 1.00 45.28 161 GLU A CA 1
ATOM 1364 C C . GLU A 1 161 ? -5.685 1.489 -12.647 1.00 45.28 161 GLU A C 1
ATOM 1366 O O . GLU A 1 161 ? -6.715 1.657 -11.996 1.00 45.28 161 GLU A O 1
ATOM 1371 N N . LYS A 1 162 ? -5.423 0.315 -13.233 1.00 41.75 162 LYS A N 1
ATOM 1372 C CA . LYS A 1 162 ? -6.345 -0.829 -13.185 1.00 41.75 162 LYS A CA 1
ATOM 1373 C C . LYS A 1 162 ? -6.370 -1.512 -11.810 1.00 41.75 162 LYS A C 1
ATOM 1375 O O . LYS A 1 162 ? -7.370 -2.121 -11.438 1.00 41.75 162 LYS A O 1
ATOM 1380 N N . GLU A 1 163 ? -5.278 -1.443 -11.054 1.00 49.53 163 GLU A N 1
ATOM 1381 C CA . GLU A 1 163 ? -5.186 -1.911 -9.668 1.00 49.53 163 GLU A CA 1
ATOM 1382 C C . GLU A 1 163 ? -5.865 -0.961 -8.690 1.00 49.53 163 GLU A C 1
ATOM 1384 O O . GLU A 1 163 ? -6.531 -1.442 -7.782 1.00 49.53 163 GLU A O 1
ATOM 1389 N N . GLU A 1 164 ? -5.775 0.352 -8.890 1.00 48.47 164 GLU A N 1
ATOM 1390 C CA . GLU A 1 164 ? -6.556 1.346 -8.151 1.00 48.47 164 GLU A CA 1
ATOM 1391 C C . GLU A 1 164 ? -8.052 1.142 -8.408 1.00 48.47 164 GLU A C 1
ATOM 1393 O O . GLU A 1 164 ? -8.828 1.088 -7.456 1.00 48.47 164 GLU A O 1
ATOM 1398 N N . GLU A 1 165 ? -8.455 0.876 -9.655 1.00 44.78 165 GLU A N 1
ATOM 1399 C CA . GLU A 1 165 ? -9.830 0.468 -9.971 1.00 44.78 165 GLU A CA 1
ATOM 1400 C C . GLU A 1 165 ? -10.233 -0.851 -9.285 1.00 44.78 165 GLU A C 1
ATOM 1402 O O . GLU A 1 165 ? -11.347 -0.960 -8.776 1.00 44.78 165 GLU A O 1
ATOM 1407 N N . ASN A 1 166 ? -9.344 -1.847 -9.203 1.00 42.94 166 ASN A N 1
ATOM 1408 C CA . ASN A 1 166 ? -9.628 -3.111 -8.508 1.00 42.94 166 ASN A CA 1
ATOM 1409 C C . ASN A 1 166 ? -9.616 -2.978 -6.972 1.00 42.94 166 ASN A C 1
ATOM 1411 O O . ASN A 1 166 ? -10.364 -3.690 -6.308 1.00 42.94 166 ASN A O 1
ATOM 1415 N N . LEU A 1 167 ? -8.814 -2.071 -6.401 1.00 46.81 167 LEU A N 1
ATOM 1416 C CA . LEU A 1 167 ? -8.812 -1.723 -4.973 1.00 46.81 167 LEU A CA 1
ATOM 1417 C C . LEU A 1 167 ? -10.126 -1.041 -4.561 1.00 46.81 167 LEU A C 1
ATOM 1419 O O . LEU A 1 167 ? -10.545 -1.172 -3.409 1.00 46.81 167 LEU A O 1
ATOM 1423 N N . LEU A 1 168 ? -10.789 -0.351 -5.498 1.00 46.28 168 LEU A N 1
ATOM 1424 C CA . LEU A 1 168 ? -12.104 0.270 -5.303 1.00 46.28 168 LEU A CA 1
ATOM 1425 C C . LEU A 1 168 ? -13.264 -0.740 -5.323 1.00 46.28 168 LEU A C 1
ATOM 1427 O O . LEU A 1 168 ? -14.354 -0.424 -4.839 1.00 46.28 168 LEU A O 1
ATOM 1431 N N . PHE A 1 169 ? -13.055 -1.963 -5.822 1.00 44.97 169 PHE A N 1
ATOM 1432 C CA . PHE A 1 169 ? -14.040 -3.035 -5.715 1.00 44.97 169 PHE A CA 1
ATOM 1433 C C . PHE A 1 169 ? -13.744 -3.920 -4.508 1.00 44.97 169 PHE A C 1
ATOM 1435 O O . PHE A 1 169 ? -12.782 -4.685 -4.481 1.00 44.97 169 PHE A O 1
ATOM 1442 N N . PHE A 1 170 ? -14.632 -3.872 -3.514 1.00 52.00 170 PHE A N 1
ATOM 1443 C CA . PHE A 1 170 ? -14.607 -4.845 -2.431 1.00 52.00 170 PHE A CA 1
ATOM 1444 C C . PHE A 1 170 ? -14.654 -6.265 -2.995 1.00 52.00 170 PHE A C 1
ATOM 1446 O O . PHE A 1 170 ? -15.557 -6.636 -3.750 1.00 52.00 170 PHE A O 1
ATOM 1453 N N . THR A 1 171 ? -13.702 -7.084 -2.566 1.00 61.09 171 THR A N 1
ATOM 1454 C CA . THR A 1 171 ? -13.772 -8.534 -2.755 1.00 61.09 171 THR A CA 1
ATOM 1455 C C . THR A 1 171 ? -15.027 -9.092 -2.067 1.00 61.09 171 THR A C 1
ATOM 1457 O O . THR A 1 171 ? -15.538 -8.505 -1.107 1.00 61.09 171 THR A O 1
ATOM 1460 N N . GLU A 1 172 ? -15.534 -10.250 -2.506 1.00 64.56 172 GLU A N 1
ATOM 1461 C CA . GLU A 1 172 ? -16.671 -10.919 -1.840 1.00 64.56 172 GLU A CA 1
ATOM 1462 C C . GLU A 1 172 ? -16.425 -11.119 -0.332 1.00 64.56 172 GLU A C 1
ATOM 1464 O O . GLU A 1 172 ? -17.339 -11.000 0.487 1.00 64.56 172 GLU A O 1
ATOM 1469 N N . GLU A 1 173 ? -15.166 -11.353 0.038 1.00 65.69 173 GLU A N 1
ATOM 1470 C CA . GLU A 1 173 ? -14.698 -11.485 1.414 1.00 65.69 173 GLU A CA 1
ATOM 1471 C C . GLU A 1 173 ? -14.870 -10.184 2.214 1.00 65.69 173 GLU A C 1
ATOM 1473 O O . GLU A 1 173 ? -15.430 -10.197 3.312 1.00 65.69 173 GLU A O 1
ATOM 1478 N N . GLN A 1 174 ? -14.480 -9.042 1.647 1.00 67.56 174 GLN A N 1
ATOM 1479 C CA . GLN A 1 174 ? -14.677 -7.738 2.282 1.00 67.56 174 GLN A CA 1
ATOM 1480 C C . GLN A 1 174 ? -16.160 -7.364 2.389 1.00 67.56 174 GLN A C 1
ATOM 1482 O O . GLN A 1 174 ? -16.585 -6.842 3.419 1.00 67.56 174 GLN A O 1
ATOM 1487 N N . PHE A 1 175 ? -16.984 -7.704 1.393 1.00 72.56 175 PHE A N 1
ATOM 1488 C CA . PHE A 1 175 ? -18.439 -7.549 1.508 1.00 72.56 175 PHE A CA 1
ATOM 1489 C C . PHE A 1 175 ? -19.034 -8.418 2.621 1.00 72.56 175 PHE A C 1
ATOM 1491 O O . PHE A 1 175 ? -19.959 -7.987 3.318 1.00 72.56 175 PHE A O 1
ATOM 1498 N N . SER A 1 176 ? -18.519 -9.635 2.801 1.00 78.25 176 SER A N 1
ATOM 1499 C CA . SER A 1 176 ? -18.907 -10.504 3.912 1.00 78.25 176 SER A CA 1
ATOM 1500 C C . SER A 1 176 ? -18.516 -9.892 5.262 1.00 78.25 176 SER A C 1
ATOM 1502 O O . SER A 1 176 ? -19.343 -9.868 6.175 1.00 78.25 176 SER A O 1
ATOM 1504 N N . LEU A 1 177 ? -17.313 -9.313 5.370 1.00 84.31 177 LEU A N 1
ATOM 1505 C CA . LEU A 1 177 ? -16.860 -8.593 6.566 1.00 84.31 177 LEU A CA 1
ATOM 1506 C C . LEU A 1 177 ? -17.769 -7.405 6.896 1.00 84.31 177 LEU A C 1
ATOM 1508 O O . LEU A 1 177 ? -18.247 -7.305 8.021 1.00 84.31 177 LEU A O 1
ATOM 1512 N N . VAL A 1 178 ? -18.089 -6.547 5.922 1.00 85.31 178 VAL A N 1
ATOM 1513 C CA . VAL A 1 178 ? -18.989 -5.394 6.129 1.00 85.31 178 VAL A CA 1
ATOM 1514 C C . VAL A 1 178 ? -20.369 -5.837 6.626 1.00 85.31 178 VAL A C 1
ATOM 1516 O O . VAL A 1 178 ? -20.948 -5.215 7.522 1.00 85.31 178 VAL A O 1
ATOM 1519 N N . LYS A 1 179 ? -20.912 -6.928 6.072 1.00 85.44 179 LYS A N 1
ATOM 1520 C CA . LYS A 1 179 ? -22.186 -7.498 6.535 1.00 85.44 179 LYS A CA 1
ATOM 1521 C C . LYS A 1 179 ? -22.084 -8.027 7.961 1.00 85.44 179 LYS A C 1
ATOM 1523 O O . LYS A 1 179 ? -23.000 -7.777 8.736 1.00 85.44 179 LYS A O 1
ATOM 1528 N N . GLY A 1 180 ? -21.005 -8.734 8.287 1.00 90.25 180 GLY A N 1
ATOM 1529 C CA . GLY A 1 180 ? -20.757 -9.284 9.617 1.00 90.25 180 GLY A CA 1
ATOM 1530 C C . GLY A 1 180 ? -20.594 -8.198 10.680 1.00 90.25 180 GLY A C 1
ATOM 1531 O O . GLY A 1 180 ? -21.285 -8.235 11.693 1.00 90.25 180 GLY A O 1
ATOM 1532 N N . ILE A 1 181 ? -19.759 -7.189 10.422 1.00 92.44 181 ILE A N 1
ATOM 1533 C CA . ILE A 1 181 ? -19.494 -6.077 11.351 1.00 92.44 181 ILE A CA 1
ATOM 1534 C C . ILE A 1 181 ? -20.796 -5.345 11.714 1.00 92.44 181 ILE A C 1
ATOM 1536 O O . ILE A 1 181 ? -21.058 -5.068 12.881 1.00 92.44 181 ILE A O 1
ATOM 1540 N N . ASN A 1 182 ? -21.667 -5.101 10.732 1.00 89.75 182 ASN A N 1
ATOM 1541 C CA . ASN A 1 182 ? -22.953 -4.428 10.944 1.00 89.75 182 ASN A CA 1
ATOM 1542 C C . ASN A 1 182 ? -23.970 -5.217 11.800 1.00 89.75 182 ASN A C 1
ATOM 1544 O O . ASN A 1 182 ? -25.036 -4.676 12.098 1.00 89.75 182 ASN A O 1
ATOM 1548 N N . GLN A 1 183 ? -23.707 -6.482 12.149 1.00 92.06 183 GLN A N 1
ATOM 1549 C CA . GLN A 1 183 ? -24.604 -7.291 12.990 1.00 92.06 183 GLN A CA 1
ATOM 1550 C C . GLN A 1 183 ? -24.409 -7.046 14.487 1.00 92.06 183 GLN A C 1
ATOM 1552 O O . GLN A 1 183 ? -25.293 -7.388 15.272 1.00 92.06 183 GLN A O 1
ATOM 1557 N N . PHE A 1 184 ? -23.276 -6.469 14.883 1.00 94.31 184 PHE A N 1
ATOM 1558 C CA . PHE A 1 184 ? -22.929 -6.244 16.281 1.00 94.31 184 PHE A CA 1
ATOM 1559 C C . PHE A 1 184 ? -22.878 -4.745 16.575 1.00 94.31 184 PHE A C 1
ATOM 1561 O O . PHE A 1 184 ? -22.423 -3.966 15.741 1.00 94.31 184 PHE A O 1
ATOM 1568 N N . SER A 1 185 ? -23.320 -4.348 17.770 1.00 93.94 185 SER A N 1
ATOM 1569 C CA . SER A 1 185 ? -23.259 -2.950 18.215 1.00 93.94 185 SER A CA 1
ATOM 1570 C C . SER A 1 185 ? -21.830 -2.490 18.479 1.00 93.94 185 SER A C 1
ATOM 1572 O O . SER A 1 185 ? -21.465 -1.383 18.108 1.00 93.94 185 SER A O 1
ATOM 1574 N N . HIS A 1 186 ? -21.006 -3.352 19.074 1.00 96.81 186 HIS A N 1
ATOM 1575 C CA . HIS A 1 186 ? -19.631 -3.043 19.452 1.00 96.81 186 HIS A CA 1
ATOM 1576 C C . HIS A 1 186 ? -18.670 -3.930 18.674 1.00 96.81 186 HIS A C 1
ATOM 1578 O O . HIS A 1 186 ? -18.711 -5.159 18.796 1.00 96.81 186 HIS A O 1
ATOM 1584 N N . ASN A 1 187 ? -17.792 -3.315 17.889 1.00 97.19 187 ASN A N 1
ATOM 1585 C CA . ASN A 1 187 ? -16.823 -4.038 17.079 1.00 97.19 187 ASN A CA 1
ATOM 1586 C C . ASN A 1 187 ? -15.428 -3.459 17.248 1.00 97.19 187 ASN A C 1
ATOM 1588 O O . ASN A 1 187 ? -15.217 -2.249 17.151 1.00 97.19 187 ASN A O 1
ATOM 1592 N N . LEU A 1 188 ? -14.461 -4.351 17.398 1.00 95.56 188 LEU A N 1
ATOM 1593 C CA . LEU A 1 188 ? -13.054 -4.008 17.364 1.00 95.56 188 LEU A CA 1
ATOM 1594 C C . LEU A 1 188 ? -12.403 -4.749 16.197 1.00 95.56 188 LEU A C 1
ATOM 1596 O O . LEU A 1 188 ? -12.397 -5.978 16.153 1.00 95.56 188 LEU A O 1
ATOM 1600 N N . VAL A 1 189 ? -11.921 -3.994 15.217 1.00 94.75 189 VAL A N 1
ATOM 1601 C CA . VAL A 1 189 ? -11.436 -4.507 13.937 1.00 94.75 189 VAL A CA 1
ATOM 1602 C C . VAL A 1 189 ? -9.930 -4.311 13.862 1.00 94.75 189 VAL A C 1
ATOM 1604 O O . VAL A 1 189 ? -9.438 -3.212 13.610 1.00 94.75 189 VAL A O 1
ATOM 1607 N N . PHE A 1 190 ? -9.190 -5.395 14.065 1.00 92.44 190 PHE A N 1
ATOM 1608 C CA . PHE A 1 190 ? -7.747 -5.410 13.885 1.00 92.44 190 PHE A CA 1
ATOM 1609 C C . PHE A 1 190 ? -7.380 -5.603 12.416 1.00 92.44 190 PHE A C 1
ATOM 1611 O O . PHE A 1 190 ? -8.011 -6.384 11.707 1.00 92.44 190 PHE A O 1
ATOM 1618 N N . GLY A 1 191 ? -6.326 -4.933 11.957 1.00 89.25 191 GLY A N 1
ATOM 1619 C CA . GLY A 1 191 ? -5.768 -5.192 10.631 1.00 89.25 191 GLY A CA 1
ATOM 1620 C C . GLY A 1 191 ? -4.382 -4.595 10.431 1.00 89.25 191 GLY A C 1
ATOM 1621 O O . GLY A 1 191 ? -4.057 -3.540 10.986 1.00 89.25 191 GLY A O 1
ATOM 1622 N N . SER A 1 192 ? -3.554 -5.264 9.631 1.00 87.31 192 SER A N 1
ATOM 1623 C CA . SER A 1 192 ? -2.223 -4.781 9.243 1.00 87.31 192 SER A CA 1
ATOM 1624 C C . SER A 1 192 ? -2.311 -3.550 8.323 1.00 87.31 192 SER A C 1
ATOM 1626 O O . SER A 1 192 ? -3.387 -3.160 7.854 1.00 87.31 192 SER A O 1
ATOM 1628 N N . SER A 1 193 ? -1.186 -2.868 8.094 1.00 83.56 193 SER A N 1
ATOM 1629 C CA . SER A 1 193 ? -1.120 -1.867 7.020 1.00 83.56 193 SER A CA 1
ATOM 1630 C C . SER A 1 193 ? -1.363 -2.564 5.676 1.00 83.56 193 SER A C 1
ATOM 1632 O O . SER A 1 193 ? -0.831 -3.646 5.445 1.00 83.56 193 SER A O 1
ATOM 1634 N N . GLY A 1 194 ? -2.207 -1.982 4.819 1.00 77.69 194 GLY A N 1
ATOM 1635 C CA . GLY A 1 194 ? -2.568 -2.590 3.531 1.00 77.69 194 GLY A CA 1
ATOM 1636 C C . GLY A 1 194 ? -3.685 -3.626 3.570 1.00 77.69 194 GLY A C 1
ATOM 1637 O O . GLY A 1 194 ? -3.957 -4.237 2.543 1.00 77.69 194 GLY A O 1
ATOM 1638 N N . SER A 1 195 ? -4.379 -3.802 4.700 1.00 83.38 195 SER A N 1
ATOM 1639 C CA . SER A 1 195 ? -5.548 -4.695 4.789 1.00 83.38 195 SER A CA 1
ATOM 1640 C C . SER A 1 195 ? -6.885 -4.052 4.373 1.00 83.38 195 SER A C 1
ATOM 1642 O O . SER A 1 195 ? -7.922 -4.711 4.375 1.00 83.38 195 SER A O 1
ATOM 1644 N N . GLY A 1 196 ? -6.889 -2.757 4.029 1.00 80.62 196 GLY A N 1
ATOM 1645 C CA . GLY A 1 196 ? -8.092 -2.036 3.587 1.00 80.62 196 GLY A CA 1
ATOM 1646 C C . GLY A 1 196 ? -8.996 -1.494 4.705 1.00 80.62 196 GLY A C 1
ATOM 1647 O O . GLY A 1 196 ? -10.163 -1.210 4.447 1.00 80.62 196 GLY A O 1
ATOM 1648 N N . LYS A 1 197 ? -8.485 -1.324 5.936 1.00 87.94 197 LYS A N 1
ATOM 1649 C CA . LYS A 1 197 ? -9.246 -0.783 7.088 1.00 87.94 197 LYS A CA 1
ATOM 1650 C C . LYS A 1 197 ? -9.968 0.530 6.775 1.00 87.94 197 LYS A C 1
ATOM 1652 O O . LYS A 1 197 ? -11.169 0.623 6.995 1.00 87.94 197 LYS A O 1
ATOM 1657 N N . SER A 1 198 ? -9.260 1.512 6.220 1.00 85.31 198 SER A N 1
ATOM 1658 C CA . SER A 1 198 ? -9.815 2.838 5.931 1.00 85.31 198 SER A CA 1
ATOM 1659 C C . SER A 1 198 ? -10.938 2.787 4.893 1.00 85.31 198 SER A C 1
ATOM 1661 O O . SER A 1 198 ? -11.954 3.460 5.052 1.00 85.31 198 SER A O 1
ATOM 1663 N N . ILE A 1 199 ? -10.799 1.925 3.879 1.00 80.75 199 ILE A N 1
ATOM 1664 C CA . ILE A 1 199 ? -11.828 1.692 2.854 1.00 80.75 199 ILE A CA 1
ATOM 1665 C C . ILE A 1 199 ? -13.071 1.050 3.493 1.00 80.75 199 ILE A C 1
ATOM 1667 O O . ILE A 1 199 ? -14.193 1.506 3.274 1.00 80.75 199 ILE A O 1
ATOM 1671 N N . LEU A 1 200 ? -12.884 0.035 4.346 1.00 85.88 200 LEU A N 1
ATOM 1672 C CA . LEU A 1 200 ? -13.979 -0.612 5.079 1.00 85.88 200 LEU A CA 1
ATOM 1673 C C . LEU A 1 200 ? -14.688 0.346 6.042 1.00 85.88 200 LEU A C 1
ATOM 1675 O O . LEU A 1 200 ? -15.915 0.332 6.117 1.00 85.88 200 LEU A O 1
ATOM 1679 N N . CYS A 1 201 ? -13.932 1.176 6.764 1.00 89.81 201 CYS A N 1
ATOM 1680 C CA . CYS A 1 201 ? -14.469 2.189 7.671 1.00 89.81 201 CYS A CA 1
ATOM 1681 C C . CYS A 1 201 ? -15.371 3.175 6.918 1.00 89.81 201 CYS A C 1
ATOM 1683 O O . CYS A 1 201 ? -16.512 3.414 7.316 1.00 89.81 201 CYS A O 1
ATOM 1685 N N . GLY A 1 202 ? -14.895 3.653 5.768 1.00 87.62 202 GLY A N 1
ATOM 1686 C CA . GLY A 1 202 ? -15.660 4.481 4.847 1.00 87.62 202 GLY A CA 1
ATOM 1687 C C . GLY A 1 202 ? -16.965 3.848 4.378 1.00 87.62 202 GLY A C 1
ATOM 1688 O O . GLY A 1 202 ? -18.036 4.431 4.536 1.00 87.62 202 GLY A O 1
ATOM 1689 N N . GLU A 1 203 ? -16.910 2.628 3.847 1.00 85.94 203 GLU A N 1
ATOM 1690 C CA . GLU A 1 203 ? -18.111 1.934 3.364 1.00 85.94 203 GLU A CA 1
ATOM 1691 C C . GLU A 1 203 ? -19.115 1.654 4.486 1.00 85.94 203 GLU A C 1
ATOM 1693 O O . GLU A 1 203 ? -20.322 1.805 4.292 1.00 85.94 203 GLU A O 1
ATOM 1698 N N . LEU A 1 204 ? -18.647 1.299 5.687 1.00 92.44 204 LEU A N 1
ATOM 1699 C CA . LEU A 1 204 ? -19.517 1.157 6.855 1.00 92.44 204 LEU A CA 1
ATOM 1700 C C . LEU A 1 204 ? -20.203 2.480 7.207 1.00 92.44 204 LEU A C 1
ATOM 1702 O O . LEU A 1 204 ? -21.394 2.466 7.541 1.00 92.44 204 LEU A O 1
ATOM 1706 N N . ALA A 1 205 ? -19.497 3.610 7.091 1.00 92.12 205 ALA A N 1
ATOM 1707 C CA . ALA A 1 205 ? -20.069 4.936 7.304 1.00 92.12 205 ALA A CA 1
ATOM 1708 C C . ALA A 1 205 ? -21.181 5.214 6.293 1.00 92.12 205 ALA A C 1
ATOM 1710 O O . ALA A 1 205 ? -22.309 5.531 6.676 1.00 92.12 205 ALA A O 1
ATOM 1711 N N . LEU A 1 206 ? -20.890 4.998 5.010 1.00 88.44 206 LEU A N 1
ATOM 1712 C CA . LEU A 1 206 ? -21.832 5.198 3.912 1.00 88.44 206 LEU A CA 1
ATOM 1713 C C . LEU A 1 206 ? -23.068 4.306 4.051 1.00 88.44 206 LEU A C 1
ATOM 1715 O O . LEU A 1 206 ? -24.195 4.795 3.985 1.00 88.44 206 LEU A O 1
ATOM 1719 N N . GLN A 1 207 ? -22.899 3.005 4.300 1.00 88.88 207 GLN A N 1
ATOM 1720 C CA . GLN A 1 207 ? -24.025 2.081 4.446 1.00 88.88 207 GLN A CA 1
ATOM 1721 C C . GLN A 1 207 ? -24.928 2.424 5.632 1.00 88.88 207 GLN A C 1
ATOM 1723 O O . GLN A 1 207 ? -26.150 2.306 5.520 1.00 88.88 207 GLN A O 1
ATOM 1728 N N . ASN A 1 208 ? -24.363 2.838 6.768 1.00 94.12 208 ASN A N 1
ATOM 1729 C CA . ASN A 1 208 ? -25.162 3.215 7.933 1.00 94.12 208 ASN A CA 1
ATOM 1730 C C . ASN A 1 208 ? -25.843 4.576 7.742 1.00 94.12 208 ASN A C 1
ATOM 1732 O O . ASN A 1 208 ? -27.019 4.717 8.085 1.00 94.12 208 ASN A O 1
ATOM 1736 N N . ALA A 1 209 ? -25.175 5.528 7.091 1.00 92.62 209 ALA A N 1
ATOM 1737 C CA . ALA A 1 209 ? -25.768 6.805 6.712 1.00 92.62 209 ALA A CA 1
ATOM 1738 C C . ALA A 1 209 ? -26.934 6.642 5.717 1.00 92.62 209 ALA A C 1
ATOM 1740 O O . ALA A 1 209 ? -27.965 7.304 5.875 1.00 92.62 209 ALA A O 1
ATOM 1741 N N . ARG A 1 210 ? -26.830 5.706 4.756 1.00 90.25 210 ARG A N 1
ATOM 1742 C CA . ARG A 1 210 ? -27.925 5.307 3.839 1.00 90.25 210 ARG A CA 1
ATOM 1743 C C . ARG A 1 210 ? -29.129 4.724 4.571 1.00 90.25 210 ARG A C 1
ATOM 1745 O O . ARG A 1 210 ? -30.262 4.927 4.148 1.00 90.25 210 ARG A O 1
ATOM 1752 N N . LYS A 1 211 ? -28.896 4.020 5.682 1.00 93.19 211 LYS A N 1
ATOM 1753 C CA . LYS A 1 211 ? -29.953 3.509 6.574 1.00 93.19 211 LYS A CA 1
ATOM 1754 C C . LYS A 1 211 ? -30.550 4.599 7.475 1.00 93.19 211 LYS A C 1
ATOM 1756 O O . LYS A 1 211 ? -31.447 4.303 8.258 1.00 93.19 211 LYS A O 1
ATOM 1761 N N . GLY A 1 212 ? -30.069 5.839 7.372 1.00 93.88 212 GLY A N 1
ATOM 1762 C CA . GLY A 1 212 ? -30.558 6.985 8.134 1.00 93.88 212 GLY A CA 1
ATOM 1763 C C . GLY A 1 212 ? -29.920 7.165 9.512 1.00 93.88 212 GLY A C 1
ATOM 1764 O O . GLY A 1 212 ? -30.353 8.061 10.233 1.00 93.88 212 GLY A O 1
ATOM 1765 N N . LYS A 1 213 ? -28.909 6.362 9.882 1.00 94.88 213 LYS A N 1
ATOM 1766 C CA . LYS A 1 213 ? -28.170 6.559 11.138 1.00 94.88 213 LYS A CA 1
ATOM 1767 C C . LYS A 1 213 ? -27.345 7.842 11.070 1.00 94.88 213 LYS A C 1
ATOM 1769 O O . LYS A 1 213 ? -26.773 8.155 10.025 1.00 94.88 213 LYS A O 1
ATOM 1774 N N . LYS A 1 214 ? -27.229 8.542 12.196 1.00 95.19 214 LYS A N 1
ATOM 1775 C CA . LYS A 1 214 ? -26.248 9.610 12.394 1.00 95.19 214 LYS A CA 1
ATOM 1776 C C . LYS A 1 214 ? -24.893 9.010 12.750 1.00 95.19 214 LYS A C 1
ATOM 1778 O O . LYS A 1 214 ? -24.686 8.508 13.855 1.00 95.19 214 LYS A O 1
ATOM 1783 N N . VAL A 1 215 ? -23.997 9.031 11.775 1.00 95.44 215 VAL A N 1
ATOM 1784 C CA . VAL A 1 215 ? -22.660 8.453 11.855 1.00 95.44 215 VAL A CA 1
ATOM 1785 C C . VAL A 1 215 ? -21.661 9.549 12.191 1.00 95.44 215 VAL A C 1
ATOM 1787 O O . VAL A 1 215 ? -21.580 10.550 11.483 1.00 95.44 215 VAL A O 1
ATOM 1790 N N . LEU A 1 216 ? -20.872 9.333 13.237 1.00 95.75 216 LEU A N 1
ATOM 1791 C CA . LEU A 1 216 ? -19.656 10.093 13.485 1.00 95.75 216 LEU A CA 1
ATOM 1792 C C . LEU A 1 216 ? -18.476 9.279 12.949 1.00 95.75 216 LEU A C 1
ATOM 1794 O O . LEU A 1 216 ? -18.155 8.226 13.498 1.00 95.75 216 LEU A O 1
ATOM 1798 N N . LEU A 1 217 ? -17.859 9.754 11.870 1.00 94.31 217 LEU A N 1
ATOM 1799 C CA . LEU A 1 217 ? -16.658 9.177 11.282 1.00 94.31 217 LEU A CA 1
ATOM 1800 C C . LEU A 1 217 ? -15.442 9.959 11.772 1.00 94.31 217 LEU A C 1
ATOM 1802 O O . LEU A 1 217 ? -15.260 11.132 11.457 1.00 94.31 217 LEU A O 1
ATOM 1806 N N . TRP A 1 218 ? -14.588 9.298 12.534 1.00 93.94 218 TRP A N 1
ATOM 1807 C CA . TRP A 1 218 ? -13.335 9.855 13.003 1.00 93.94 218 TRP A CA 1
ATOM 1808 C C . TRP A 1 218 ? -12.173 9.253 12.222 1.00 93.94 218 TRP A C 1
ATOM 1810 O O . TRP A 1 218 ? -11.911 8.056 12.309 1.00 93.94 218 TRP A O 1
ATOM 1820 N N . GLN A 1 219 ? -11.473 10.107 11.475 1.00 89.75 219 GLN A N 1
ATOM 1821 C CA . GLN A 1 219 ? -10.252 9.760 10.762 1.00 89.75 219 GLN A CA 1
ATOM 1822 C C . GLN A 1 219 ? -9.050 10.455 11.415 1.00 89.75 219 GLN A C 1
ATOM 1824 O O . GLN A 1 219 ? -8.838 11.651 11.218 1.00 89.75 219 GLN A O 1
ATOM 1829 N N . GLY A 1 220 ? -8.275 9.706 12.203 1.00 83.31 220 GLY A N 1
ATOM 1830 C CA . GLY A 1 220 ? -7.110 10.225 12.927 1.00 83.31 220 GLY A CA 1
ATOM 1831 C C . GLY A 1 220 ? -5.952 10.644 12.015 1.00 83.31 220 GLY A C 1
ATOM 1832 O O . GLY A 1 220 ? -5.173 11.532 12.365 1.00 83.31 220 GLY A O 1
ATOM 1833 N N . ALA A 1 221 ? -5.847 10.066 10.814 1.00 79.31 221 ALA A N 1
ATOM 1834 C CA . ALA A 1 221 ? -4.826 10.455 9.849 1.00 79.31 221 ALA A CA 1
ATOM 1835 C C . ALA A 1 221 ? -5.267 11.687 9.043 1.00 79.31 221 ALA A C 1
ATOM 1837 O O . ALA A 1 221 ? -6.173 11.619 8.212 1.00 79.31 221 ALA A O 1
ATOM 1838 N N . LYS A 1 222 ? -4.564 12.812 9.220 1.00 78.44 222 LYS A N 1
ATOM 1839 C CA . LYS A 1 222 ? -4.877 14.085 8.544 1.00 78.44 222 LYS A CA 1
ATOM 1840 C C . LYS A 1 222 ? -4.977 13.965 7.016 1.00 78.44 222 LYS A C 1
ATOM 1842 O O . LYS A 1 222 ? -5.852 14.581 6.420 1.00 78.44 222 LYS A O 1
ATOM 1847 N N . ALA A 1 223 ? -4.096 13.184 6.386 1.00 71.62 223 ALA A N 1
ATOM 1848 C CA . ALA A 1 223 ? -4.112 12.989 4.935 1.00 71.62 223 ALA A CA 1
ATOM 1849 C C . ALA A 1 223 ? -5.412 12.318 4.461 1.00 71.62 223 ALA A C 1
ATOM 1851 O O . ALA A 1 223 ? -6.072 12.815 3.554 1.00 71.62 223 ALA A O 1
ATOM 1852 N N . LEU A 1 224 ? -5.819 11.237 5.134 1.00 74.88 224 LEU A N 1
ATOM 1853 C CA . LEU A 1 224 ? -7.064 10.532 4.834 1.00 74.88 224 LEU A CA 1
ATOM 1854 C C . LEU A 1 224 ? -8.296 11.376 5.177 1.00 74.88 224 LEU A C 1
ATOM 1856 O O . LEU A 1 224 ? -9.301 11.284 4.482 1.00 74.88 224 LEU A O 1
ATOM 1860 N N . TYR A 1 225 ? -8.231 12.204 6.223 1.00 84.44 225 TYR A N 1
ATOM 1861 C CA . TYR A 1 225 ? -9.319 13.116 6.578 1.00 84.44 225 TYR A CA 1
ATOM 1862 C C . TYR A 1 225 ? -9.642 14.081 5.430 1.00 84.44 225 TYR A C 1
ATOM 1864 O O . TYR A 1 225 ? -10.811 14.234 5.085 1.00 84.44 225 TYR A O 1
ATOM 1872 N N . GLU A 1 226 ? -8.634 14.705 4.810 1.00 80.00 226 GLU A N 1
ATOM 1873 C CA . GLU A 1 226 ? -8.881 15.637 3.700 1.00 80.00 226 GLU A CA 1
ATOM 1874 C C . GLU A 1 226 ? -9.469 14.921 2.475 1.00 80.00 226 GLU A C 1
ATOM 1876 O O . GLU A 1 226 ? -10.405 15.443 1.872 1.00 80.00 226 GLU A O 1
ATOM 1881 N N . ILE A 1 227 ? -9.009 13.699 2.175 1.00 77.31 227 ILE A N 1
ATOM 1882 C CA . ILE A 1 227 ? -9.590 12.862 1.111 1.00 77.31 227 ILE A CA 1
ATOM 1883 C C . ILE A 1 227 ? -11.068 12.578 1.409 1.00 77.31 227 ILE A C 1
ATOM 1885 O O . ILE A 1 227 ? -11.936 12.856 0.586 1.00 77.31 227 ILE A O 1
ATOM 1889 N N . TRP A 1 228 ? -11.386 12.096 2.614 1.00 81.25 228 TRP A N 1
ATOM 1890 C CA . TRP A 1 228 ? -12.771 11.826 3.008 1.00 81.25 228 TRP A CA 1
ATOM 1891 C C . TRP A 1 228 ? -13.645 13.074 2.969 1.00 81.25 228 TRP A C 1
ATOM 1893 O O . TRP A 1 228 ? -14.807 13.006 2.582 1.00 81.25 228 TRP A O 1
ATOM 1903 N N . LYS A 1 229 ? -13.111 14.225 3.364 1.00 86.25 229 LYS A N 1
ATOM 1904 C CA . LYS A 1 229 ? -13.841 15.492 3.347 1.00 86.25 229 LYS A CA 1
ATOM 1905 C C . LYS A 1 229 ? -14.227 15.908 1.929 1.00 86.25 229 LYS A C 1
ATOM 1907 O O . LYS A 1 229 ? -15.340 16.400 1.732 1.00 86.25 229 LYS A O 1
ATOM 1912 N N . GLU A 1 230 ? -13.328 15.713 0.968 1.00 80.75 230 GLU A N 1
ATOM 1913 C CA . GLU A 1 230 ? -13.595 15.945 -0.450 1.00 80.75 230 GLU A CA 1
ATOM 1914 C C . GLU A 1 230 ? -14.642 14.955 -0.979 1.00 80.75 230 GLU A C 1
ATOM 1916 O O . GLU A 1 230 ? -15.699 15.386 -1.447 1.00 80.75 230 GLU A O 1
ATOM 1921 N N . GLU A 1 231 ? -14.427 13.651 -0.789 1.00 80.75 231 GLU A N 1
ATOM 1922 C CA . GLU A 1 231 ? -15.335 12.578 -1.226 1.00 80.75 231 GLU A CA 1
ATOM 1923 C C . GLU A 1 231 ? -16.759 12.751 -0.670 1.00 80.75 231 GLU A C 1
ATOM 1925 O O . GLU A 1 231 ? -17.752 12.754 -1.405 1.00 80.75 231 GLU A O 1
ATOM 1930 N N . LEU A 1 232 ? -16.881 12.994 0.640 1.00 84.94 232 LEU A N 1
ATOM 1931 C CA . LEU A 1 232 ? -18.172 13.193 1.299 1.00 84.94 232 LEU A CA 1
ATOM 1932 C C . LEU A 1 232 ? -18.897 14.453 0.799 1.00 84.94 232 LEU A C 1
ATOM 1934 O O . LEU A 1 232 ? -20.121 14.545 0.900 1.00 84.94 232 LEU A O 1
ATOM 1938 N N . SER A 1 233 ? -18.192 15.442 0.241 1.00 83.81 233 SER A N 1
ATOM 1939 C CA . SER A 1 233 ? -18.828 16.673 -0.242 1.00 83.81 233 SER A CA 1
ATOM 1940 C C . SER A 1 233 ? -19.752 16.432 -1.448 1.00 83.81 233 SER A C 1
ATOM 1942 O O . SER A 1 233 ? -20.744 17.164 -1.620 1.00 83.81 233 SER A O 1
ATOM 1944 N N . HIS A 1 234 ? -19.470 15.369 -2.212 1.00 82.94 234 HIS A N 1
ATOM 1945 C CA . HIS A 1 234 ? -20.109 15.019 -3.480 1.00 82.94 234 HIS A CA 1
ATOM 1946 C C . HIS A 1 234 ? -21.232 13.983 -3.367 1.00 82.94 234 HIS A C 1
ATOM 1948 O O . HIS A 1 234 ? -21.952 13.763 -4.342 1.00 82.94 234 HIS A O 1
ATOM 1954 N N . ILE A 1 235 ? -21.436 13.384 -2.192 1.00 81.19 235 ILE A N 1
ATOM 1955 C CA . ILE A 1 235 ? -22.422 12.314 -2.011 1.00 81.19 235 ILE A CA 1
ATOM 1956 C C . ILE A 1 235 ? -23.708 12.785 -1.299 1.00 81.19 235 ILE A C 1
ATOM 1958 O O . ILE A 1 235 ? -23.672 13.703 -0.468 1.00 81.19 235 ILE A O 1
ATOM 1962 N N . PRO A 1 236 ? -24.866 12.155 -1.573 1.00 81.94 236 PRO A N 1
ATOM 1963 C CA . PRO A 1 236 ? -26.133 12.472 -0.903 1.00 81.94 236 PRO A CA 1
ATOM 1964 C C . PRO A 1 236 ? -26.125 12.255 0.619 1.00 81.94 236 PRO A C 1
ATOM 1966 O O . PRO A 1 236 ? -26.801 12.974 1.358 1.00 81.94 236 PRO A O 1
ATOM 1969 N N . GLU A 1 237 ? -25.375 11.263 1.095 1.00 84.94 237 GLU A N 1
ATOM 1970 C CA . GLU A 1 237 ? -25.382 10.786 2.481 1.00 84.94 237 GLU A CA 1
ATOM 1971 C C . GLU A 1 237 ? -24.699 11.731 3.474 1.00 84.94 237 GLU A C 1
ATOM 1973 O O . GLU A 1 237 ? -24.840 11.551 4.684 1.00 84.94 237 GLU A O 1
ATOM 1978 N N . LYS A 1 238 ? -23.998 12.763 2.993 1.00 86.19 238 LYS A N 1
ATOM 1979 C CA . LYS A 1 238 ? -23.168 13.657 3.812 1.00 86.19 238 LYS A CA 1
ATOM 1980 C C . LYS A 1 238 ? -23.880 14.285 5.009 1.00 86.19 238 LYS A C 1
ATOM 1982 O O . LYS A 1 238 ? -23.270 14.516 6.039 1.00 86.19 238 LYS A O 1
ATOM 1987 N N . ASN A 1 239 ? -25.191 14.514 4.918 1.00 89.06 239 ASN A N 1
ATOM 1988 C CA . ASN A 1 239 ? -25.980 15.102 6.012 1.00 89.06 239 ASN A CA 1
ATOM 1989 C C . ASN A 1 239 ? -26.158 14.158 7.221 1.00 89.06 239 ASN A C 1
ATOM 1991 O O . ASN A 1 239 ? -26.673 14.562 8.269 1.00 89.06 239 ASN A O 1
ATOM 1995 N N . ASN A 1 240 ? -25.800 12.886 7.056 1.00 93.12 240 ASN A N 1
ATOM 1996 C CA . ASN A 1 240 ? -25.837 11.858 8.088 1.00 93.12 240 ASN A CA 1
ATOM 1997 C C . ASN A 1 240 ? -24.436 11.441 8.554 1.00 93.12 240 ASN A C 1
ATOM 1999 O O . ASN A 1 240 ? -24.358 10.618 9.460 1.00 93.12 240 ASN A O 1
ATOM 2003 N N . ILE A 1 241 ? -23.367 11.996 7.970 1.00 93.56 241 ILE A N 1
ATOM 2004 C CA . ILE A 1 241 ? -21.980 11.695 8.335 1.00 93.56 241 ILE A CA 1
ATOM 2005 C C . ILE A 1 241 ? -21.317 12.974 8.837 1.00 93.56 241 ILE A C 1
ATOM 2007 O O . ILE A 1 241 ? -21.119 13.925 8.084 1.00 93.56 241 ILE A O 1
ATOM 2011 N N . GLU A 1 242 ? -20.951 12.985 10.111 1.00 94.25 242 GLU A N 1
ATOM 2012 C CA . GLU A 1 242 ? -20.072 13.995 10.688 1.00 94.25 242 GLU A CA 1
ATOM 2013 C C . GLU A 1 242 ? -18.636 13.467 10.628 1.00 94.25 242 GLU A C 1
ATOM 2015 O O . GLU A 1 242 ? -18.347 12.419 11.198 1.00 94.25 242 GLU A O 1
ATOM 2020 N N . LEU A 1 243 ? -17.752 14.152 9.897 1.00 93.25 243 LEU A N 1
ATOM 2021 C CA . LEU A 1 243 ? -16.342 13.780 9.770 1.00 93.25 243 LEU A CA 1
ATOM 2022 C C . LEU A 1 243 ? -15.486 14.643 10.703 1.00 93.25 243 LEU A C 1
ATOM 2024 O O . LEU A 1 243 ? -15.480 15.868 10.565 1.00 93.25 243 LEU A O 1
ATOM 2028 N N . ILE A 1 244 ? -14.714 14.007 11.584 1.00 93.50 244 ILE A N 1
ATOM 2029 C CA . ILE A 1 244 ? -13.790 14.677 12.510 1.00 93.50 244 ILE A CA 1
ATOM 2030 C C . ILE A 1 244 ? -12.365 14.145 12.364 1.00 93.50 244 ILE A C 1
ATOM 2032 O O . ILE A 1 244 ? -12.152 12.989 11.984 1.00 93.50 244 ILE A O 1
ATOM 2036 N N . SER A 1 245 ? -11.388 14.984 12.706 1.00 89.88 245 SER A N 1
ATOM 2037 C CA . SER A 1 245 ? -9.972 14.592 12.739 1.00 89.88 245 SER A CA 1
ATOM 2038 C C . SER A 1 245 ? -9.481 14.268 14.153 1.00 89.88 245 SER A C 1
ATOM 2040 O O . SER A 1 245 ? -8.537 13.500 14.341 1.00 89.88 245 SER A O 1
ATOM 2042 N N . HIS A 1 246 ? -10.146 14.819 15.171 1.00 88.31 246 HIS A N 1
ATOM 2043 C CA . HIS A 1 246 ? -9.717 14.726 16.559 1.00 88.31 246 HIS A CA 1
ATOM 2044 C C . HIS A 1 246 ? -10.910 14.601 17.523 1.00 88.31 246 HIS A C 1
ATOM 2046 O O . HIS A 1 246 ? -11.910 15.298 17.377 1.00 88.31 246 HIS A O 1
ATOM 2052 N N . TYR A 1 247 ? -10.787 13.800 18.593 1.00 86.88 247 TYR A N 1
ATOM 2053 C CA . TYR A 1 247 ? -11.867 13.574 19.580 1.00 86.88 247 TYR A CA 1
ATOM 2054 C C . TYR A 1 247 ? -12.406 14.835 20.266 1.00 86.88 247 TYR A C 1
ATOM 2056 O O . TYR A 1 247 ? -13.499 14.831 20.822 1.00 86.88 247 TYR A O 1
ATOM 2064 N N . LYS A 1 248 ? -11.639 15.927 20.243 1.00 88.94 248 LYS A N 1
ATOM 2065 C CA . LYS A 1 248 ? -12.047 17.218 20.824 1.00 88.94 248 LYS A CA 1
ATOM 2066 C C . LYS A 1 248 ? -13.155 17.900 20.023 1.00 88.94 248 LYS A C 1
ATOM 2068 O O . LYS A 1 248 ? -13.784 18.822 20.527 1.00 88.94 248 LYS A O 1
ATOM 2073 N N . GLU A 1 249 ? -13.379 17.450 18.793 1.00 89.69 249 GLU A N 1
ATOM 2074 C CA . GLU A 1 249 ? -14.429 17.937 17.900 1.00 89.69 249 GLU A CA 1
ATOM 2075 C C . GLU A 1 249 ? -15.779 17.243 18.155 1.00 89.69 249 GLU A C 1
ATOM 2077 O O . GLU A 1 249 ? -16.796 17.693 17.638 1.00 89.69 249 GLU A O 1
ATOM 2082 N N . ILE A 1 250 ? -15.812 16.171 18.961 1.00 88.00 250 ILE A N 1
ATOM 2083 C CA . ILE A 1 250 ? -17.017 15.365 19.192 1.00 88.00 250 ILE A CA 1
ATOM 2084 C C . ILE A 1 250 ? -18.118 16.202 19.851 1.00 88.00 250 ILE A C 1
ATOM 2086 O O . ILE A 1 250 ? -17.957 16.704 20.965 1.00 88.00 250 ILE A O 1
ATOM 2090 N N . ASN A 1 251 ? -19.286 16.246 19.207 1.00 81.00 251 ASN A N 1
ATOM 2091 C CA . ASN A 1 251 ? -20.507 16.829 19.753 1.00 81.00 251 ASN A CA 1
ATOM 2092 C C . ASN A 1 251 ? -21.548 15.733 20.054 1.00 81.00 251 ASN A C 1
ATOM 2094 O O . ASN A 1 251 ? -22.014 15.031 19.162 1.00 81.00 251 ASN A O 1
ATOM 2098 N N . HIS A 1 252 ? -21.934 15.564 21.323 1.00 69.56 252 HIS A N 1
ATOM 2099 C CA . HIS A 1 252 ? -22.673 14.371 21.777 1.00 69.56 252 HIS A CA 1
ATOM 2100 C C . HIS A 1 252 ? -24.133 14.285 21.335 1.00 69.56 252 HIS A C 1
ATOM 2102 O O . HIS A 1 252 ? -24.757 13.240 21.519 1.00 69.56 252 HIS A O 1
ATOM 2108 N N . ASN A 1 253 ? -24.723 15.365 20.823 1.00 65.56 253 ASN A N 1
ATOM 2109 C CA . ASN A 1 253 ? -26.176 15.482 20.904 1.00 65.56 253 ASN A CA 1
ATOM 2110 C C . ASN A 1 253 ? -26.953 14.530 19.983 1.00 65.56 253 ASN A C 1
ATOM 2112 O O . ASN A 1 253 ? -28.120 14.289 20.276 1.00 65.56 253 ASN A O 1
ATOM 2116 N N . HIS A 1 254 ? -26.350 13.929 18.947 1.00 79.88 254 HIS A N 1
ATOM 2117 C CA . HIS A 1 254 ? -27.089 13.090 17.988 1.00 79.88 254 HIS A CA 1
ATOM 2118 C C . HIS A 1 254 ? -26.243 12.003 17.297 1.00 79.88 254 HIS A C 1
ATOM 2120 O O . HIS A 1 254 ? -26.322 11.872 16.083 1.00 79.88 254 HIS A O 1
ATOM 2126 N N . ILE A 1 255 ? -25.438 11.225 18.030 1.00 91.69 255 ILE A N 1
ATOM 2127 C CA . ILE A 1 255 ? -24.650 10.125 17.435 1.00 91.69 255 ILE A CA 1
ATOM 2128 C C . ILE A 1 255 ? -25.369 8.783 17.645 1.00 91.69 255 ILE A C 1
ATOM 2130 O O . ILE A 1 255 ? -25.697 8.412 18.781 1.00 91.69 255 ILE A O 1
ATOM 2134 N N . ASP A 1 256 ? -25.602 8.059 16.549 1.00 93.25 256 ASP A N 1
ATOM 2135 C CA . ASP A 1 256 ? -26.124 6.685 16.555 1.00 93.25 256 ASP A CA 1
ATOM 2136 C C . ASP A 1 256 ? -24.999 5.654 16.435 1.00 93.25 256 ASP A C 1
ATOM 2138 O O . ASP A 1 256 ? -25.083 4.594 17.049 1.00 93.25 256 ASP A O 1
ATOM 2142 N N . LEU A 1 257 ? -23.962 5.969 15.651 1.00 95.38 257 LEU A N 1
ATOM 2143 C CA . LEU A 1 257 ? -22.817 5.098 15.390 1.00 95.38 257 LEU A CA 1
ATOM 2144 C C . LEU A 1 257 ? -21.516 5.906 15.387 1.00 95.38 257 LEU A C 1
ATOM 2146 O O . LEU A 1 257 ? -21.401 6.880 14.642 1.00 95.38 257 LEU A O 1
ATOM 2150 N N . LEU A 1 258 ? -20.527 5.457 16.157 1.00 95.88 258 LEU A N 1
ATOM 2151 C CA . LEU A 1 258 ? -19.147 5.940 16.088 1.00 95.88 258 LEU A CA 1
ATOM 2152 C C . LEU A 1 258 ? -18.288 4.990 15.244 1.00 95.88 258 LEU A C 1
ATOM 2154 O O . LEU A 1 258 ? -18.175 3.806 15.550 1.00 95.88 258 LEU A O 1
ATOM 2158 N N . LEU A 1 259 ? -17.642 5.515 14.210 1.00 96.00 259 LEU A N 1
ATOM 2159 C CA . LEU A 1 259 ? -16.633 4.816 13.421 1.00 96.00 259 LEU A CA 1
ATOM 2160 C C . LEU A 1 259 ? -15.299 5.513 13.627 1.00 96.00 259 LEU A C 1
ATOM 2162 O O . LEU A 1 259 ? -15.211 6.719 13.406 1.00 96.00 259 LEU A O 1
ATOM 2166 N N . VAL A 1 260 ? -14.270 4.776 14.031 1.00 94.38 260 VAL A N 1
ATOM 2167 C CA . VAL A 1 260 ? -12.934 5.352 14.220 1.00 94.38 260 VAL A CA 1
ATOM 2168 C C . VAL A 1 260 ? -11.907 4.582 13.415 1.00 94.38 260 VAL A C 1
ATOM 2170 O O . VAL A 1 260 ? -11.805 3.366 13.548 1.00 94.38 260 VAL A O 1
ATOM 2173 N N . ASP A 1 261 ? -11.129 5.308 12.621 1.00 90.75 261 ASP A N 1
ATOM 2174 C CA . ASP A 1 261 ? -9.919 4.842 11.954 1.00 90.75 261 ASP A CA 1
ATOM 2175 C C . ASP A 1 261 ? -8.735 5.704 12.411 1.00 90.75 261 ASP A C 1
ATOM 2177 O O . ASP A 1 261 ? -8.870 6.918 12.579 1.00 90.75 261 ASP A O 1
ATOM 2181 N N . GLY A 1 262 ? -7.581 5.084 12.657 1.00 83.81 262 GLY A N 1
ATOM 2182 C CA . GLY A 1 262 ? -6.398 5.808 13.133 1.00 83.81 262 GLY A CA 1
ATOM 2183 C C . GLY A 1 262 ? -6.405 6.169 14.631 1.00 83.81 262 GLY A C 1
ATOM 2184 O O . GLY A 1 262 ? -5.874 7.214 15.005 1.00 83.81 262 GLY A O 1
ATOM 2185 N N . ILE A 1 263 ? -7.031 5.366 15.506 1.00 86.06 263 ILE A N 1
ATOM 2186 C CA . ILE A 1 263 ? -7.124 5.643 16.962 1.00 86.06 263 ILE A CA 1
ATOM 2187 C C . ILE A 1 263 ? -5.826 5.339 17.741 1.00 86.06 263 ILE A C 1
ATOM 2189 O O . ILE A 1 263 ? -5.735 5.588 18.945 1.00 86.06 263 ILE A O 1
ATOM 2193 N N . GLU A 1 264 ? -4.810 4.778 17.085 1.00 85.50 264 GLU A N 1
ATOM 2194 C CA . GLU A 1 264 ? -3.614 4.218 17.719 1.00 85.50 264 GLU A CA 1
ATOM 2195 C C . GLU A 1 264 ? -2.879 5.217 18.612 1.00 85.50 264 GLU A C 1
ATOM 2197 O O . GLU A 1 264 ? -2.412 4.827 19.681 1.00 85.50 264 GLU A O 1
ATOM 2202 N N . GLU A 1 265 ? -2.802 6.491 18.213 1.00 80.00 265 GLU A N 1
ATOM 2203 C CA . GLU A 1 265 ? -2.129 7.521 19.011 1.00 80.00 265 GLU A CA 1
ATOM 2204 C C . GLU A 1 265 ? -2.758 7.648 20.402 1.00 80.00 265 GLU A C 1
ATOM 2206 O O . GLU A 1 265 ? -2.037 7.694 21.394 1.00 80.00 265 GLU A O 1
ATOM 2211 N N . ILE A 1 266 ? -4.088 7.595 20.500 1.00 82.19 266 ILE A N 1
ATOM 2212 C CA . ILE A 1 266 ? -4.823 7.710 21.771 1.00 82.19 266 ILE A CA 1
ATOM 2213 C C . ILE A 1 266 ? -4.756 6.435 22.590 1.00 82.19 266 ILE A C 1
ATOM 2215 O O . ILE A 1 266 ? -4.706 6.500 23.815 1.00 82.19 266 ILE A O 1
ATOM 2219 N N . ILE A 1 267 ? -4.731 5.277 21.928 1.00 83.50 267 ILE A N 1
ATOM 2220 C CA . ILE A 1 267 ? -4.520 3.994 22.604 1.00 83.50 267 ILE A CA 1
ATOM 2221 C C . ILE A 1 267 ? -3.170 3.981 23.330 1.00 83.50 267 ILE A C 1
ATOM 2223 O O . ILE A 1 267 ? -3.050 3.334 24.372 1.00 83.50 267 ILE A O 1
ATOM 2227 N N . THR A 1 268 ? -2.168 4.679 22.787 1.00 79.12 268 THR A N 1
ATOM 2228 C CA . THR A 1 268 ? -0.822 4.776 23.368 1.00 79.12 268 THR A CA 1
ATOM 2229 C C . THR A 1 268 ? -0.580 6.004 24.237 1.00 79.12 268 THR A C 1
ATOM 2231 O O . THR A 1 268 ? 0.363 5.988 25.018 1.00 79.12 268 THR A O 1
ATOM 2234 N N . ASP A 1 269 ? -1.380 7.063 24.103 1.00 75.88 269 ASP A N 1
ATOM 2235 C CA . ASP A 1 269 ? -1.201 8.305 24.861 1.00 75.88 269 ASP A CA 1
ATOM 2236 C C . ASP A 1 269 ? -1.530 8.071 26.343 1.00 75.88 269 ASP A C 1
ATOM 2238 O O . ASP A 1 269 ? -2.505 7.401 26.673 1.00 75.88 269 ASP A O 1
ATOM 2242 N N . ASP A 1 270 ? -0.765 8.672 27.251 1.00 69.19 270 ASP A N 1
ATOM 2243 C CA . ASP A 1 270 ? -1.058 8.688 28.688 1.00 69.19 270 ASP A CA 1
ATOM 2244 C C . ASP A 1 270 ? -2.343 9.486 29.007 1.00 69.19 270 ASP A C 1
ATOM 2246 O O . ASP A 1 270 ? -2.910 9.392 30.100 1.00 69.19 270 ASP A O 1
ATOM 2250 N N . LYS A 1 271 ? -2.845 10.266 28.041 1.00 70.94 271 LYS A N 1
ATOM 2251 C CA . LYS A 1 271 ? -4.051 11.103 28.143 1.00 70.94 271 LYS A CA 1
ATOM 2252 C C . LYS A 1 271 ? -5.355 10.392 27.780 1.00 70.94 271 LYS A C 1
ATOM 2254 O O . LYS A 1 271 ? -6.346 11.055 27.483 1.00 70.94 271 LYS A O 1
ATOM 2259 N N . GLN A 1 272 ? -5.419 9.062 27.858 1.00 72.75 272 GLN A N 1
ATOM 2260 C CA . GLN A 1 272 ? -6.649 8.281 27.588 1.00 72.75 272 GLN A CA 1
ATOM 2261 C C . GLN A 1 272 ? -7.850 8.763 28.415 1.00 72.75 272 GLN A C 1
ATOM 2263 O O . GLN A 1 272 ? -8.998 8.680 27.984 1.00 72.75 272 GLN A O 1
ATOM 2268 N N . SER A 1 273 ? -7.583 9.313 29.602 1.00 71.44 273 SER A N 1
ATOM 2269 C CA . SER A 1 273 ? -8.585 9.928 30.474 1.00 71.44 273 SER A CA 1
ATOM 2270 C C . SER A 1 273 ? -9.290 11.133 29.840 1.00 71.44 273 SER A C 1
ATOM 2272 O O . SER A 1 273 ? -10.459 11.362 30.150 1.00 71.44 273 SER A O 1
ATOM 2274 N N . GLU A 1 274 ? -8.641 11.863 28.923 1.00 80.12 274 GLU A N 1
ATOM 2275 C CA . GLU A 1 274 ? -9.268 12.963 28.182 1.00 80.12 274 GLU A CA 1
ATOM 2276 C C . GLU A 1 274 ? -10.362 12.448 27.244 1.00 80.12 274 GLU A C 1
ATOM 2278 O O . GLU A 1 274 ? -11.380 13.119 27.110 1.00 80.12 274 GLU A O 1
ATOM 2283 N N . LEU A 1 275 ? -10.227 11.254 26.652 1.00 80.44 275 LEU A N 1
ATOM 2284 C CA . LEU A 1 275 ? -11.253 10.704 25.758 1.00 80.44 275 LEU A CA 1
ATOM 2285 C C . LEU A 1 275 ? -12.587 10.512 26.489 1.00 80.44 275 LEU A C 1
ATOM 2287 O O . LEU A 1 275 ? -13.640 10.828 25.942 1.00 80.44 275 LEU A O 1
ATOM 2291 N N . PHE A 1 276 ? -12.547 10.077 27.751 1.00 78.25 276 PHE A N 1
ATOM 2292 C CA . PHE A 1 276 ? -13.748 9.902 28.571 1.00 78.25 276 PHE A CA 1
ATOM 2293 C C . PHE A 1 276 ? -14.464 11.217 28.918 1.00 78.25 276 PHE A C 1
ATOM 2295 O O . PHE A 1 276 ? -15.626 11.181 29.326 1.00 78.25 276 PHE A O 1
ATOM 2302 N N . LEU A 1 277 ? -13.811 12.373 28.736 1.00 77.69 277 LEU A N 1
ATOM 2303 C CA . LEU A 1 277 ? -14.464 13.684 28.840 1.00 77.69 277 LEU A CA 1
ATOM 2304 C C . LEU A 1 277 ? -15.381 13.962 27.642 1.00 77.69 277 LEU A C 1
ATOM 2306 O O . LEU A 1 277 ? -16.365 14.679 27.798 1.00 77.69 277 LEU A O 1
ATOM 2310 N N . TYR A 1 278 ? -15.068 13.389 26.475 1.00 82.44 278 TYR A N 1
ATOM 2311 C CA . TYR A 1 278 ? -15.824 13.549 25.228 1.00 82.44 278 TYR A CA 1
ATOM 2312 C C . TYR A 1 278 ? -16.662 12.310 24.887 1.00 82.44 278 TYR A C 1
ATOM 2314 O O . TYR A 1 278 ? -17.563 12.369 24.070 1.00 82.44 278 TYR A O 1
ATOM 2322 N N . LEU A 1 279 ? -16.407 11.151 25.478 1.00 84.56 279 LEU A N 1
ATOM 2323 C CA . LEU A 1 279 ? -17.255 9.976 25.311 1.00 84.56 279 LEU A CA 1
ATOM 2324 C C . LEU A 1 279 ? -17.421 9.330 26.677 1.00 84.56 279 LEU A C 1
ATOM 2326 O O . LEU A 1 279 ? -16.538 8.629 27.168 1.00 84.56 279 LEU A O 1
ATOM 2330 N N . SER A 1 280 ? -18.558 9.612 27.315 1.00 84.88 280 SER A N 1
ATOM 2331 C CA . SER A 1 280 ? -18.871 9.058 28.635 1.00 84.88 280 SER A CA 1
ATOM 2332 C C . SER A 1 280 ? -18.856 7.524 28.615 1.00 84.88 280 SER A C 1
ATOM 2334 O O . SER A 1 280 ? -19.095 6.913 27.578 1.00 84.88 280 SER A O 1
ATOM 2336 N N . LYS A 1 281 ? -18.661 6.877 29.769 1.00 83.94 281 LYS A N 1
ATOM 2337 C CA . LYS A 1 281 ? -18.774 5.406 29.868 1.00 83.94 281 LYS A CA 1
ATOM 2338 C C . LYS A 1 281 ? -20.108 4.875 29.333 1.00 83.94 281 LYS A C 1
ATOM 2340 O O . LYS A 1 281 ? -20.126 3.895 28.606 1.00 83.94 281 LYS A O 1
ATOM 2345 N N . PHE A 1 282 ? -21.194 5.601 29.600 1.00 85.94 282 PHE A N 1
ATOM 2346 C CA . PHE A 1 282 ? -22.521 5.286 29.074 1.00 85.94 282 PHE A CA 1
ATOM 2347 C C . PHE A 1 282 ? -22.556 5.253 27.538 1.00 85.94 282 PHE A C 1
ATOM 2349 O O . PHE A 1 282 ? -23.259 4.436 26.961 1.00 85.94 282 PHE A O 1
ATOM 2356 N N . PHE A 1 283 ? -21.779 6.107 26.861 1.00 89.56 283 PHE A N 1
ATOM 2357 C CA . PHE A 1 283 ? -21.673 6.059 25.403 1.00 89.56 283 PHE A CA 1
ATOM 2358 C C . PHE A 1 283 ? -21.095 4.718 24.941 1.00 89.56 283 PHE A C 1
ATOM 2360 O O . PHE A 1 283 ? -21.688 4.060 24.098 1.00 89.56 283 PHE A O 1
ATOM 2367 N N . TRP A 1 284 ? -19.967 4.302 25.518 1.00 89.44 284 TRP A N 1
ATOM 2368 C CA . TRP A 1 284 ? -19.293 3.053 25.152 1.00 89.44 284 TRP A CA 1
ATOM 2369 C C . TRP A 1 284 ? -20.113 1.799 25.471 1.00 89.44 284 TRP A C 1
ATOM 2371 O O . TRP A 1 284 ? -19.897 0.763 24.850 1.00 89.44 284 TRP A O 1
ATOM 2381 N N . GLU A 1 285 ? -21.030 1.888 26.433 1.00 89.81 285 GLU A N 1
ATOM 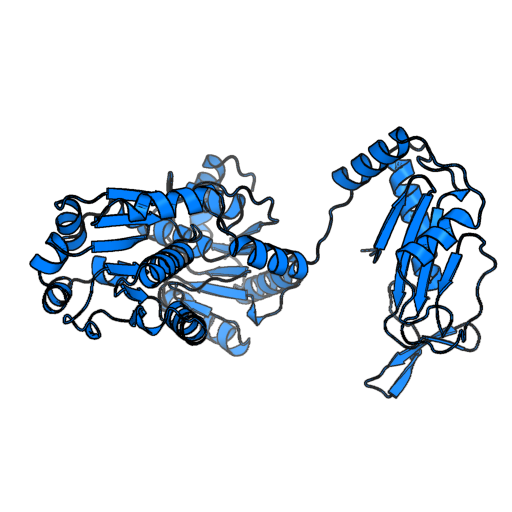2382 C CA . GLU A 1 285 ? -21.888 0.779 26.856 1.00 89.81 285 GLU A CA 1
ATOM 2383 C C . GLU A 1 285 ? -23.186 0.669 26.034 1.00 89.81 285 GLU A C 1
ATOM 2385 O O . GLU A 1 285 ? -23.662 -0.443 25.820 1.00 89.81 285 GLU A O 1
ATOM 2390 N N . GLU A 1 286 ? -23.746 1.790 25.562 1.00 89.69 286 GLU A N 1
ATOM 2391 C CA . GLU A 1 286 ? -25.107 1.838 24.993 1.00 89.69 286 GLU A CA 1
ATOM 2392 C C . GLU A 1 286 ? -25.178 2.265 23.519 1.00 89.69 286 GLU A C 1
ATOM 2394 O O . GLU A 1 286 ? -26.231 2.131 22.889 1.00 89.69 286 GLU A O 1
ATOM 2399 N N . LYS A 1 287 ? -24.110 2.847 22.959 1.00 91.81 287 LYS A N 1
ATOM 2400 C CA . LYS A 1 287 ? -24.082 3.324 21.567 1.00 91.81 287 LYS A CA 1
ATOM 2401 C C . LYS A 1 287 ? -23.297 2.377 20.679 1.00 91.81 287 LYS A C 1
ATOM 2403 O O . LYS A 1 287 ? -22.296 1.815 21.101 1.00 91.81 287 LYS A O 1
ATOM 2408 N N . ASP A 1 288 ? -23.713 2.267 19.419 1.00 95.38 288 ASP A N 1
ATOM 2409 C CA . ASP A 1 288 ? -22.975 1.458 18.457 1.00 95.38 288 ASP A CA 1
ATOM 2410 C C . ASP A 1 288 ? -21.607 2.106 18.180 1.00 95.38 288 ASP A C 1
ATOM 2412 O O . ASP A 1 288 ? -21.502 3.318 17.948 1.00 95.38 288 ASP A O 1
ATOM 2416 N N . TRP A 1 289 ? -20.554 1.295 18.149 1.00 95.81 289 TRP A N 1
ATOM 2417 C CA . TRP A 1 289 ? -19.221 1.737 17.769 1.00 95.81 289 TRP A CA 1
ATOM 2418 C C . TRP A 1 289 ? -18.421 0.650 17.056 1.00 95.81 289 TRP A C 1
ATOM 2420 O O . TRP A 1 289 ? -18.553 -0.549 17.312 1.00 95.81 289 TRP A O 1
ATOM 2430 N N . ILE A 1 290 ? -17.561 1.089 16.139 1.00 97.12 290 ILE A N 1
ATOM 2431 C CA . ILE A 1 290 ? -16.632 0.240 15.398 1.00 97.12 290 ILE A CA 1
ATOM 2432 C C . ILE A 1 290 ? -15.275 0.937 15.401 1.00 97.12 290 ILE A C 1
ATOM 2434 O O . ILE A 1 290 ? -15.137 2.053 14.896 1.00 97.12 290 ILE A O 1
ATOM 2438 N N . LEU A 1 291 ? -14.277 0.276 15.980 1.00 95.62 291 LEU A N 1
ATOM 2439 C CA . LEU A 1 291 ? -12.919 0.802 16.092 1.00 95.62 291 LEU A CA 1
ATOM 2440 C C . LEU A 1 291 ? -11.982 -0.006 15.203 1.00 95.62 291 LEU A C 1
ATOM 2442 O O . LEU A 1 291 ? -11.814 -1.208 15.412 1.00 95.62 291 LEU A O 1
ATOM 2446 N N . PHE A 1 292 ? -11.360 0.655 14.234 1.00 93.56 292 PHE A N 1
ATOM 2447 C CA . PHE A 1 292 ? -10.288 0.093 13.424 1.00 93.56 292 PHE A CA 1
ATOM 2448 C C . PHE A 1 292 ? -8.948 0.361 14.102 1.00 93.56 292 PHE A C 1
ATOM 2450 O O . PHE A 1 292 ? -8.610 1.504 14.406 1.00 93.56 292 PHE A O 1
ATOM 2457 N N . VAL A 1 293 ? -8.195 -0.709 14.355 1.00 91.44 293 VAL A N 1
ATOM 2458 C CA . VAL A 1 293 ? -6.940 -0.658 15.110 1.00 91.44 293 VAL A CA 1
ATOM 2459 C C . VAL A 1 293 ? -5.862 -1.465 14.388 1.00 91.44 293 VAL A C 1
ATOM 2461 O O . VAL A 1 293 ? -6.120 -2.543 13.843 1.00 91.44 293 VAL A O 1
ATOM 2464 N N . SER A 1 294 ? -4.623 -0.974 14.389 1.00 88.06 294 SER A N 1
ATOM 2465 C CA . SER A 1 294 ? -3.469 -1.735 13.914 1.00 88.06 294 SER A CA 1
ATOM 2466 C C . SER A 1 294 ? -3.371 -3.076 14.639 1.00 88.06 294 SER A C 1
ATOM 2468 O O . SER A 1 294 ? -3.481 -3.166 15.866 1.00 88.06 294 SER A O 1
ATOM 2470 N N . ARG A 1 295 ? -3.107 -4.135 13.871 1.00 87.44 295 ARG A N 1
ATOM 2471 C CA . ARG A 1 295 ? -2.987 -5.505 14.386 1.00 87.44 295 ARG A CA 1
ATOM 2472 C C . ARG A 1 295 ? -1.911 -5.651 15.466 1.00 87.44 295 ARG A C 1
ATOM 2474 O O . ARG A 1 295 ? -2.040 -6.538 16.305 1.00 87.44 295 ARG A O 1
ATOM 2481 N N . ARG A 1 296 ? -0.909 -4.758 15.526 1.00 84.50 296 ARG A N 1
ATOM 2482 C CA . ARG A 1 296 ? 0.098 -4.759 16.607 1.00 84.50 296 ARG A CA 1
ATOM 2483 C C . ARG A 1 296 ? -0.527 -4.663 18.004 1.00 84.50 296 ARG A C 1
ATOM 2485 O O . ARG A 1 296 ? -0.005 -5.246 18.945 1.00 84.50 296 ARG A O 1
ATOM 2492 N N . PHE A 1 297 ? -1.667 -3.979 18.119 1.00 86.94 297 PHE A N 1
ATOM 2493 C CA . PHE A 1 297 ? -2.364 -3.779 19.388 1.00 86.94 297 PHE A CA 1
ATOM 2494 C C . PHE A 1 297 ? -3.231 -4.962 19.806 1.00 86.94 297 PHE A C 1
ATOM 2496 O O . PHE A 1 297 ? -3.740 -4.972 20.921 1.00 86.94 297 PHE A O 1
ATOM 2503 N N . LYS A 1 298 ? -3.379 -5.982 18.953 1.00 86.00 298 LYS A N 1
ATOM 2504 C CA . LYS A 1 298 ? -4.195 -7.165 19.252 1.00 86.00 298 LYS A CA 1
ATOM 2505 C C . LYS A 1 298 ? -3.762 -7.880 20.528 1.00 86.00 298 LYS A C 1
ATOM 2507 O O . LYS A 1 298 ? -4.598 -8.440 21.230 1.00 86.00 298 LYS A O 1
ATOM 2512 N N . TYR A 1 299 ? -2.464 -7.848 20.814 1.00 82.25 299 TYR A N 1
ATOM 2513 C CA . TYR A 1 299 ? -1.861 -8.483 21.984 1.00 82.25 299 TYR A CA 1
ATOM 2514 C C . TYR A 1 299 ? -1.265 -7.465 22.967 1.00 82.25 299 TYR A C 1
ATOM 2516 O O . TYR A 1 299 ? -0.575 -7.850 23.909 1.00 82.25 299 TYR A O 1
ATOM 2524 N N . SER A 1 300 ? -1.499 -6.169 22.746 1.00 83.31 300 SER A N 1
ATOM 2525 C CA . SER A 1 300 ? -1.074 -5.119 23.667 1.00 83.31 300 SER A CA 1
ATOM 2526 C C . SER A 1 300 ? -2.123 -4.932 24.757 1.00 83.31 300 SER A C 1
ATOM 2528 O O . SER A 1 300 ? -3.315 -4.908 24.469 1.00 83.31 300 SER A O 1
ATOM 2530 N N . SER A 1 301 ? -1.670 -4.747 25.994 1.00 84.00 301 SER A N 1
ATOM 2531 C CA . SER A 1 301 ? -2.525 -4.309 27.098 1.00 84.00 301 SER A CA 1
ATOM 2532 C C . SER A 1 301 ? -2.342 -2.809 27.272 1.00 84.00 301 SER A C 1
ATOM 2534 O O . SER A 1 301 ? -1.232 -2.325 27.511 1.00 84.00 301 SER A O 1
ATOM 2536 N N . THR A 1 302 ? -3.432 -2.072 27.095 1.00 87.38 302 THR A N 1
ATOM 2537 C CA . THR A 1 302 ? -3.519 -0.650 27.432 1.00 87.38 302 THR A CA 1
ATOM 2538 C C . THR A 1 302 ? -4.815 -0.424 28.203 1.00 87.38 302 THR A C 1
ATOM 2540 O O . THR A 1 302 ? -5.794 -1.125 27.936 1.00 87.38 302 THR A O 1
ATOM 2543 N N . PRO A 1 303 ? -4.878 0.549 29.131 1.00 88.12 303 PRO A N 1
ATOM 2544 C CA . PRO A 1 303 ? -6.066 0.741 29.962 1.00 88.12 303 PRO A CA 1
ATOM 2545 C C . PRO A 1 303 ? -7.368 0.883 29.159 1.00 88.12 303 PRO A C 1
ATOM 2547 O O . PRO A 1 303 ? -8.397 0.331 29.549 1.00 88.12 303 PRO A O 1
ATOM 2550 N N . ILE A 1 304 ? -7.329 1.590 28.025 1.00 87.50 304 ILE A N 1
ATOM 2551 C CA . ILE A 1 304 ? -8.491 1.747 27.148 1.00 87.50 304 ILE A CA 1
ATOM 2552 C C . ILE A 1 304 ? -8.853 0.467 26.390 1.00 87.50 304 ILE A C 1
ATOM 2554 O O . ILE A 1 304 ? -10.035 0.142 26.313 1.00 87.50 304 ILE A O 1
ATOM 2558 N N . LEU A 1 305 ? -7.878 -0.280 25.859 1.00 89.25 305 LEU A N 1
ATOM 2559 C CA . LEU A 1 305 ? -8.163 -1.541 25.167 1.00 89.25 305 LEU A CA 1
ATOM 2560 C C . LEU A 1 305 ? -8.704 -2.589 26.135 1.00 89.25 305 LEU A C 1
ATOM 2562 O O . LEU A 1 305 ? -9.696 -3.238 25.818 1.00 89.25 305 LEU A O 1
ATOM 2566 N N . ASP A 1 306 ? -8.118 -2.689 27.326 1.00 90.56 306 ASP A N 1
ATOM 2567 C CA . ASP A 1 306 ? -8.566 -3.606 28.372 1.00 90.56 306 ASP A CA 1
ATOM 2568 C C . ASP A 1 306 ? -10.005 -3.271 28.805 1.00 90.56 306 ASP A C 1
ATOM 2570 O O . ASP A 1 306 ? -10.834 -4.166 28.981 1.00 90.56 306 ASP A O 1
ATOM 2574 N N . TYR A 1 307 ? -10.341 -1.978 28.917 1.00 89.94 307 TYR A N 1
ATOM 2575 C CA . TYR A 1 307 ? -11.713 -1.536 29.178 1.00 89.94 307 TYR A CA 1
ATOM 2576 C C . TYR A 1 307 ? -12.665 -1.915 28.037 1.00 89.94 307 TYR A C 1
ATOM 2578 O O . TYR A 1 307 ? -13.691 -2.543 28.292 1.00 89.94 307 TYR A O 1
ATOM 2586 N N . LEU A 1 308 ? -12.332 -1.589 26.786 1.00 90.62 308 LEU A N 1
ATOM 2587 C CA . LEU A 1 308 ? -13.187 -1.879 25.629 1.00 90.62 308 LEU A CA 1
ATOM 2588 C C . LEU A 1 308 ? -13.402 -3.385 25.432 1.00 90.62 308 LEU A C 1
ATOM 2590 O O . LEU A 1 308 ? -14.504 -3.808 25.097 1.00 90.62 308 LEU A O 1
ATOM 2594 N N . GLN A 1 309 ? -12.379 -4.203 25.687 1.00 91.56 309 GLN A N 1
ATOM 2595 C CA . GLN A 1 309 ? -12.468 -5.665 25.627 1.00 91.56 309 GLN A CA 1
ATOM 2596 C C . GLN A 1 309 ? -13.263 -6.275 26.790 1.00 91.56 309 GLN A C 1
ATOM 2598 O O . GLN A 1 309 ? -13.724 -7.409 26.678 1.00 91.56 309 GLN A O 1
ATOM 2603 N N . SER A 1 310 ? -13.456 -5.540 27.891 1.00 92.75 310 SER A N 1
ATOM 2604 C CA . SER A 1 310 ? -14.334 -5.968 28.990 1.00 92.75 310 SER A CA 1
ATOM 2605 C C . SER A 1 310 ? -15.828 -5.810 28.675 1.00 92.75 310 SER A C 1
ATOM 2607 O O . SER A 1 310 ? -16.668 -6.412 29.347 1.00 92.75 310 SER A O 1
ATOM 2609 N N . LEU A 1 311 ? -16.164 -5.018 27.650 1.00 92.94 311 LEU A N 1
ATOM 2610 C CA . LEU A 1 311 ? -17.524 -4.842 27.143 1.00 92.94 311 LEU A CA 1
ATOM 2611 C C . LEU A 1 311 ? -17.922 -6.020 26.230 1.00 92.94 311 LEU A C 1
ATOM 2613 O O . LEU A 1 311 ? -17.051 -6.731 25.724 1.00 92.94 311 LEU A O 1
ATOM 2617 N N . PRO A 1 312 ? -19.226 -6.252 25.973 1.00 94.19 312 PRO A N 1
ATOM 2618 C CA . PRO A 1 312 ? -19.669 -7.240 24.989 1.00 94.19 312 PRO A CA 1
ATOM 2619 C C . PRO A 1 312 ? -19.314 -6.769 23.569 1.00 94.19 312 PRO A C 1
ATOM 2621 O O . PRO A 1 312 ? -20.131 -6.153 22.886 1.00 94.19 312 PRO A O 1
ATOM 2624 N N . VAL A 1 313 ? -18.077 -7.037 23.147 1.00 95.50 313 VAL A N 1
ATOM 2625 C CA . VAL A 1 313 ? -17.493 -6.617 21.867 1.00 95.50 313 VAL A CA 1
ATOM 2626 C C . VAL A 1 313 ? -17.231 -7.816 20.960 1.00 95.50 313 VAL A C 1
ATOM 2628 O O . VAL A 1 313 ? -16.791 -8.876 21.411 1.00 95.50 313 VAL A O 1
ATOM 2631 N N . HIS A 1 314 ? -17.477 -7.649 19.662 1.00 96.56 314 HIS A N 1
ATOM 2632 C CA . HIS A 1 314 ? -17.036 -8.601 18.649 1.00 96.56 314 HIS A CA 1
ATOM 2633 C C . HIS A 1 314 ? -15.661 -8.205 18.101 1.00 96.56 314 HIS A C 1
ATOM 2635 O O . HIS A 1 314 ? -15.441 -7.049 17.738 1.00 96.56 314 HIS A O 1
ATOM 2641 N N . ILE A 1 315 ? -14.737 -9.165 18.020 1.00 94.69 315 ILE A N 1
ATOM 2642 C CA . ILE A 1 315 ? -13.373 -8.929 17.535 1.00 94.69 315 ILE A CA 1
ATOM 2643 C C . ILE A 1 315 ? -13.225 -9.489 16.123 1.00 94.69 315 ILE A C 1
ATOM 2645 O O . ILE A 1 315 ? -13.428 -10.681 15.898 1.00 94.69 315 ILE A O 1
ATOM 2649 N N . TRP A 1 316 ? -12.804 -8.634 15.197 1.00 94.06 316 TRP A N 1
ATOM 2650 C CA . TRP A 1 316 ? -12.462 -8.985 13.821 1.00 94.06 316 TRP A CA 1
ATOM 2651 C C . TRP A 1 316 ? -10.947 -8.884 13.626 1.00 94.06 316 TRP A C 1
ATOM 2653 O O . TRP A 1 316 ? -10.313 -7.981 14.169 1.00 94.06 316 TRP A O 1
ATOM 2663 N N . ASP A 1 317 ? -10.359 -9.792 12.847 1.00 90.69 317 ASP A N 1
ATOM 2664 C CA . ASP A 1 317 ? -8.929 -9.774 12.508 1.00 90.69 317 ASP A CA 1
ATOM 2665 C C . ASP A 1 317 ? -8.758 -9.900 10.992 1.00 90.69 317 ASP A C 1
ATOM 2667 O O . ASP A 1 317 ? -8.865 -10.987 10.424 1.00 90.69 317 ASP A O 1
ATOM 2671 N N . ILE A 1 318 ? -8.545 -8.765 10.330 1.00 87.25 318 ILE A N 1
ATOM 2672 C CA . ILE A 1 318 ? -8.372 -8.666 8.883 1.00 87.25 318 ILE A CA 1
ATOM 2673 C C . ILE A 1 318 ? -6.894 -8.865 8.573 1.00 87.25 318 ILE A C 1
ATOM 2675 O O . ILE A 1 318 ? -6.092 -7.925 8.598 1.00 87.25 318 ILE A O 1
ATOM 2679 N N . LYS A 1 319 ? -6.541 -10.116 8.294 1.00 80.94 319 LYS A N 1
ATOM 2680 C CA . LYS A 1 319 ? -5.159 -10.516 8.039 1.00 80.94 319 LYS A CA 1
ATOM 2681 C C . LYS A 1 319 ? -4.729 -10.267 6.601 1.00 80.94 319 LYS A C 1
ATOM 2683 O O . LYS A 1 319 ? -3.580 -9.899 6.366 1.00 80.94 319 LYS A O 1
ATOM 2688 N N . ARG A 1 320 ? -5.635 -10.482 5.649 1.00 82.31 320 ARG A N 1
ATOM 2689 C CA . ARG A 1 320 ? -5.334 -10.439 4.220 1.00 82.31 320 ARG A CA 1
ATOM 2690 C C . ARG A 1 320 ? -4.848 -9.062 3.793 1.00 82.31 320 ARG A C 1
ATOM 2692 O O . ARG A 1 320 ? -5.573 -8.073 3.903 1.00 82.31 320 ARG A O 1
ATOM 2699 N N . ASN A 1 321 ? -3.627 -9.020 3.270 1.00 81.69 321 ASN A N 1
ATOM 2700 C CA . ASN A 1 321 ? -3.131 -7.845 2.582 1.00 81.69 321 ASN A CA 1
ATOM 2701 C C . ASN A 1 321 ? -3.750 -7.790 1.182 1.00 81.69 321 ASN A C 1
ATOM 2703 O O . ASN A 1 321 ? -3.769 -8.793 0.467 1.00 81.69 321 ASN A O 1
ATOM 2707 N N . ILE A 1 322 ? -4.279 -6.634 0.798 1.00 74.75 322 ILE A N 1
ATOM 2708 C CA . ILE A 1 322 ? -4.910 -6.436 -0.515 1.00 74.75 322 ILE A CA 1
ATOM 2709 C C . ILE A 1 322 ? -4.083 -5.530 -1.428 1.00 74.75 322 ILE A C 1
ATOM 2711 O O . ILE A 1 322 ? -4.505 -5.269 -2.548 1.00 74.75 322 ILE A O 1
ATOM 2715 N N . ARG A 1 323 ? -2.942 -5.023 -0.946 1.00 74.00 323 ARG A N 1
ATOM 2716 C CA . ARG A 1 323 ? -2.204 -3.927 -1.585 1.00 74.00 323 ARG A CA 1
ATOM 2717 C C . ARG A 1 323 ? -0.749 -4.265 -1.867 1.00 74.00 323 ARG A C 1
ATOM 2719 O O . ARG A 1 323 ? -0.269 -4.063 -2.974 1.00 74.00 323 ARG A O 1
ATOM 2726 N N . ASN A 1 324 ? -0.021 -4.658 -0.830 1.00 80.25 324 ASN A N 1
ATOM 2727 C CA . ASN A 1 324 ? 1.399 -4.953 -0.910 1.00 80.25 324 ASN A CA 1
ATOM 2728 C C . ASN A 1 324 ? 1.616 -6.219 -1.726 1.00 80.25 324 ASN A C 1
ATOM 2730 O O . ASN A 1 324 ? 0.707 -7.024 -1.883 1.00 80.25 324 ASN A O 1
ATOM 2734 N N . SER A 1 325 ? 2.824 -6.418 -2.225 1.00 75.81 325 SER A N 1
ATOM 2735 C CA . SER A 1 325 ? 3.163 -7.656 -2.910 1.00 75.81 325 SER A CA 1
ATOM 2736 C C . SER A 1 325 ? 3.368 -8.838 -1.951 1.00 75.81 325 SER A C 1
ATOM 2738 O O . SER A 1 325 ? 3.603 -8.640 -0.751 1.00 75.81 325 SER A O 1
ATOM 2740 N N . PRO A 1 326 ? 3.367 -10.079 -2.471 1.00 78.88 326 PRO A N 1
ATOM 2741 C CA . PRO A 1 326 ? 3.726 -11.255 -1.691 1.00 78.88 326 PRO A CA 1
ATOM 2742 C C . PRO A 1 326 ? 5.098 -11.148 -1.019 1.00 78.88 326 PRO A C 1
ATOM 2744 O O . PRO A 1 326 ? 5.220 -11.546 0.135 1.00 78.88 326 PRO A O 1
ATOM 2747 N N . GLU A 1 327 ? 6.113 -10.587 -1.679 1.00 82.88 327 GLU A N 1
ATOM 2748 C CA . GLU A 1 327 ? 7.466 -10.491 -1.108 1.00 82.88 327 GLU A CA 1
ATOM 2749 C C . GLU A 1 327 ? 7.537 -9.473 0.031 1.00 82.88 327 GLU A C 1
ATOM 2751 O O . GLU A 1 327 ? 8.084 -9.782 1.088 1.00 82.88 327 GLU A O 1
ATOM 2756 N N . ILE A 1 328 ? 6.919 -8.295 -0.132 1.00 86.62 328 ILE A N 1
ATOM 2757 C CA . ILE A 1 328 ? 6.826 -7.261 0.911 1.00 86.62 328 ILE A CA 1
ATOM 2758 C C . ILE A 1 328 ? 6.109 -7.819 2.141 1.00 86.62 328 ILE A C 1
ATOM 2760 O O . ILE A 1 328 ? 6.581 -7.656 3.269 1.00 86.62 328 ILE A O 1
ATOM 2764 N N . VAL A 1 329 ? 4.999 -8.529 1.932 1.00 85.31 329 VAL A N 1
ATOM 2765 C CA . VAL A 1 329 ? 4.248 -9.174 3.016 1.00 85.31 329 VAL A CA 1
ATOM 2766 C C . VAL A 1 329 ? 5.052 -10.301 3.662 1.00 85.31 329 VAL A C 1
ATOM 2768 O O . VAL A 1 329 ? 5.115 -10.380 4.887 1.00 85.31 329 VAL A O 1
ATOM 2771 N N . THR A 1 330 ? 5.706 -11.143 2.863 1.00 85.38 330 THR A N 1
ATOM 2772 C CA . THR A 1 330 ? 6.552 -12.243 3.352 1.00 85.38 330 THR A CA 1
ATOM 2773 C C . THR A 1 330 ? 7.692 -11.713 4.209 1.00 85.38 330 THR A C 1
ATOM 2775 O O . THR A 1 330 ? 7.942 -12.231 5.298 1.00 85.38 330 THR A O 1
ATOM 2778 N N . PHE A 1 331 ? 8.338 -10.633 3.773 1.00 87.00 331 PHE A N 1
ATOM 2779 C CA . PHE A 1 331 ? 9.394 -10.009 4.547 1.00 87.00 331 PHE A CA 1
ATOM 2780 C C . PHE A 1 331 ? 8.863 -9.371 5.837 1.00 87.00 331 PHE A C 1
ATOM 2782 O O . PHE A 1 331 ? 9.424 -9.609 6.907 1.00 87.00 331 PHE A O 1
ATOM 2789 N N . ALA A 1 332 ? 7.739 -8.650 5.791 1.00 89.25 332 ALA A N 1
ATOM 2790 C CA . ALA A 1 332 ? 7.103 -8.123 7.001 1.00 89.25 332 ALA A CA 1
ATOM 2791 C C . ALA A 1 332 ? 6.748 -9.241 8.005 1.00 89.25 332 ALA A C 1
ATOM 2793 O O . ALA A 1 332 ? 6.978 -9.088 9.205 1.00 89.25 332 ALA A O 1
ATOM 2794 N N . ASN A 1 333 ? 6.280 -10.396 7.525 1.00 86.88 333 ASN A N 1
ATOM 2795 C CA . ASN A 1 333 ? 6.007 -11.571 8.358 1.00 86.88 333 ASN A CA 1
ATOM 2796 C C . ASN A 1 333 ? 7.270 -12.241 8.906 1.00 86.88 333 ASN A C 1
ATOM 2798 O O . ASN A 1 333 ? 7.253 -12.809 9.992 1.00 86.88 333 ASN A O 1
ATOM 2802 N N . SER A 1 334 ? 8.381 -12.182 8.172 1.00 86.75 334 SER A N 1
ATOM 2803 C CA . SER A 1 334 ? 9.666 -12.690 8.664 1.00 86.75 334 SER A CA 1
ATOM 2804 C C . SER A 1 334 ? 10.215 -11.847 9.827 1.00 86.75 334 SER A C 1
ATOM 2806 O O . SER A 1 334 ? 10.962 -12.352 10.672 1.00 86.75 334 SER A O 1
ATOM 2808 N N . LEU A 1 335 ? 9.820 -10.568 9.893 1.00 87.06 335 LEU A N 1
ATOM 2809 C CA . LEU A 1 335 ? 10.110 -9.667 11.009 1.00 87.06 335 LEU A CA 1
ATOM 2810 C C . LEU A 1 335 ? 9.170 -9.911 12.195 1.00 87.06 335 LEU A C 1
ATOM 2812 O O . LEU A 1 335 ? 9.629 -9.916 13.341 1.00 87.06 335 LEU A O 1
ATOM 2816 N N . LEU A 1 336 ? 7.880 -10.114 11.921 1.00 83.81 336 LEU A N 1
ATOM 2817 C CA . LEU A 1 336 ? 6.816 -10.304 12.904 1.00 83.81 336 LEU A CA 1
ATOM 2818 C C . LEU A 1 336 ? 5.969 -11.533 12.542 1.00 83.81 336 LEU A C 1
ATOM 2820 O O . LEU A 1 336 ? 5.213 -11.498 11.572 1.00 83.81 336 LEU A O 1
ATOM 2824 N N . ASP A 1 337 ? 6.061 -12.599 13.339 1.00 73.19 337 ASP A N 1
ATOM 2825 C CA . ASP A 1 337 ? 5.298 -13.830 13.097 1.00 73.19 337 ASP A CA 1
ATOM 2826 C C . ASP A 1 337 ? 3.782 -13.543 12.979 1.00 73.19 337 ASP A C 1
ATOM 2828 O O . ASP A 1 337 ? 3.198 -12.886 13.842 1.00 73.19 337 ASP A O 1
ATOM 2832 N N . ASP A 1 338 ? 3.143 -14.061 11.918 1.00 67.94 338 ASP A N 1
ATOM 2833 C CA . ASP A 1 338 ? 1.702 -13.912 11.628 1.00 67.94 338 ASP A CA 1
ATOM 2834 C C . ASP A 1 338 ? 1.225 -12.443 11.651 1.00 67.94 338 ASP A C 1
ATOM 2836 O O . ASP A 1 338 ? 0.206 -12.129 12.260 1.00 67.94 338 ASP A O 1
ATOM 2840 N N . PHE A 1 339 ? 1.935 -11.516 10.998 1.00 70.94 339 PHE A N 1
ATOM 2841 C CA . PHE A 1 339 ? 1.539 -10.100 10.975 1.00 70.94 339 PHE A CA 1
ATOM 2842 C C . PHE A 1 339 ? 0.552 -9.744 9.854 1.00 70.94 339 PHE A C 1
ATOM 2844 O O . PHE A 1 339 ? -0.371 -8.957 10.073 1.00 70.94 339 PHE A O 1
ATOM 2851 N N . SER A 1 340 ? 0.656 -10.365 8.679 1.00 75.19 340 SER A N 1
ATOM 2852 C CA . SER A 1 340 ? -0.245 -10.147 7.541 1.00 75.19 340 SER A CA 1
ATOM 2853 C C . SER A 1 340 ? -0.340 -11.405 6.668 1.00 75.19 340 SER A C 1
ATOM 2855 O O . SER A 1 340 ? 0.631 -12.125 6.506 1.00 75.19 340 SER A O 1
ATOM 2857 N N . GLU A 1 341 ? -1.488 -11.696 6.072 1.00 77.44 341 GLU A N 1
ATOM 2858 C CA . GLU A 1 341 ? -1.626 -12.793 5.104 1.00 77.44 341 GLU A CA 1
ATOM 2859 C C . GLU A 1 341 ? -1.264 -12.331 3.692 1.00 77.44 341 GLU A C 1
ATOM 2861 O O . GLU A 1 341 ? -1.501 -11.174 3.324 1.00 77.44 341 GLU A O 1
ATOM 2866 N N . THR A 1 342 ? -0.679 -13.248 2.918 1.00 67.38 342 THR A N 1
ATOM 2867 C CA . THR A 1 342 ? -0.176 -13.008 1.563 1.00 67.38 342 THR A CA 1
ATOM 2868 C C . THR A 1 342 ? -1.311 -12.564 0.628 1.00 67.38 342 THR A C 1
ATOM 2870 O O . THR A 1 342 ? -2.401 -13.143 0.673 1.00 67.38 342 THR A O 1
ATOM 2873 N N . PRO A 1 343 ? -1.090 -11.559 -0.235 1.00 65.81 343 PRO A N 1
ATOM 2874 C CA . PRO A 1 343 ? -2.081 -11.145 -1.222 1.00 65.81 343 PRO A CA 1
ATOM 2875 C C . PRO A 1 343 ? -2.264 -12.217 -2.305 1.00 65.81 343 PRO A C 1
ATOM 2877 O O . PRO A 1 343 ? -1.387 -13.047 -2.528 1.00 65.81 343 PRO A O 1
ATOM 2880 N N . ILE A 1 344 ? -3.377 -12.144 -3.044 1.00 55.28 344 ILE A N 1
ATOM 2881 C CA . ILE A 1 344 ? -3.581 -12.920 -4.289 1.00 55.28 344 ILE A CA 1
ATOM 2882 C C . ILE A 1 344 ? -2.880 -12.244 -5.492 1.00 55.28 344 ILE A C 1
ATOM 2884 O O . ILE A 1 344 ? -2.818 -12.801 -6.582 1.00 55.28 344 ILE A O 1
ATOM 2888 N N . LEU A 1 345 ? -2.343 -11.035 -5.310 1.00 54.50 345 LEU A N 1
ATOM 2889 C CA . LEU A 1 345 ? -1.735 -10.249 -6.381 1.00 54.50 345 LEU A CA 1
ATOM 2890 C C . LEU A 1 345 ? -0.386 -10.833 -6.825 1.00 54.50 345 LEU A C 1
ATOM 2892 O O . LEU A 1 345 ? 0.562 -10.904 -6.044 1.00 54.50 345 LEU A O 1
ATOM 2896 N N . GLU A 1 346 ? -0.284 -11.172 -8.111 1.00 49.06 346 GLU A N 1
ATOM 2897 C CA . GLU A 1 346 ? 0.984 -11.400 -8.812 1.00 49.06 346 GLU A CA 1
ATOM 2898 C C . GLU A 1 346 ? 1.585 -10.038 -9.205 1.00 49.06 346 GLU A C 1
ATOM 2900 O O . GLU A 1 346 ? 1.527 -9.589 -10.358 1.00 49.06 346 GLU A O 1
ATOM 2905 N N . ASN A 1 347 ? 2.111 -9.321 -8.212 1.00 51.53 347 ASN A N 1
ATOM 2906 C CA . ASN A 1 347 ? 2.808 -8.057 -8.435 1.00 51.53 347 ASN A CA 1
ATOM 2907 C C . ASN A 1 347 ? 4.306 -8.289 -8.577 1.00 51.53 347 ASN A C 1
ATOM 2909 O O . ASN A 1 347 ? 4.880 -9.121 -7.879 1.00 51.53 347 ASN A O 1
ATOM 2913 N N . PHE A 1 348 ? 4.927 -7.542 -9.496 1.00 52.84 348 PHE A N 1
ATOM 2914 C CA . PHE A 1 348 ? 6.371 -7.381 -9.464 1.00 52.84 348 PHE A CA 1
ATOM 2915 C C . PHE A 1 348 ? 6.655 -6.548 -8.228 1.00 52.84 348 PHE A C 1
ATOM 2917 O O . PHE A 1 348 ? 6.246 -5.389 -8.144 1.00 52.84 348 PHE A O 1
ATOM 2924 N N . SER A 1 349 ? 7.297 -7.168 -7.260 1.00 60.41 349 SER A N 1
ATOM 2925 C CA . SER A 1 349 ? 7.918 -6.450 -6.178 1.00 60.41 349 SER A CA 1
ATOM 2926 C C . SER A 1 349 ? 9.373 -6.765 -6.137 1.00 60.41 349 SER A C 1
ATOM 2928 O O . SER A 1 349 ? 9.841 -7.700 -6.781 1.00 60.41 349 SER A O 1
ATOM 2930 N N . ASP A 1 350 ? 10.066 -5.915 -5.410 1.00 70.00 350 ASP A N 1
ATOM 2931 C CA . ASP A 1 350 ? 11.462 -6.120 -5.176 1.00 70.00 350 ASP A CA 1
ATOM 2932 C C . ASP A 1 350 ? 11.823 -5.480 -3.835 1.00 70.00 350 ASP A C 1
ATOM 2934 O O . ASP A 1 350 ? 11.418 -4.350 -3.531 1.00 70.00 350 ASP A O 1
ATOM 2938 N N . ILE A 1 351 ? 12.535 -6.232 -3.001 1.00 85.25 351 ILE A N 1
ATOM 2939 C CA . ILE A 1 351 ? 13.124 -5.721 -1.767 1.00 85.25 351 ILE A CA 1
ATOM 2940 C C . ILE A 1 351 ? 14.629 -5.793 -1.940 1.00 85.25 351 ILE A C 1
ATOM 2942 O O . ILE A 1 351 ? 15.221 -6.868 -1.927 1.00 85.25 351 ILE A O 1
ATOM 2946 N N . GLN A 1 352 ? 15.251 -4.629 -2.061 1.00 87.19 352 GLN A N 1
ATOM 2947 C CA . GLN A 1 352 ? 16.687 -4.508 -2.249 1.00 87.19 352 GLN A CA 1
ATOM 2948 C C . GLN A 1 352 ? 17.348 -4.142 -0.924 1.00 87.19 352 GLN A C 1
ATOM 2950 O O . GLN A 1 352 ? 17.134 -3.055 -0.387 1.00 87.19 352 GLN A O 1
ATOM 2955 N N . PHE A 1 353 ? 18.166 -5.043 -0.383 1.00 90.06 353 PHE A N 1
ATOM 2956 C CA . PHE A 1 353 ? 18.951 -4.772 0.819 1.00 90.06 353 PHE A CA 1
ATOM 2957 C C . PHE A 1 353 ? 20.271 -4.105 0.440 1.00 90.06 353 PHE A C 1
ATOM 2959 O O . PHE A 1 353 ? 21.109 -4.701 -0.236 1.00 90.06 353 PHE A O 1
ATOM 2966 N N . ILE A 1 354 ? 20.474 -2.873 0.906 1.00 90.75 354 ILE A N 1
ATOM 2967 C CA . ILE A 1 354 ? 21.655 -2.068 0.592 1.00 90.75 354 ILE A CA 1
ATOM 2968 C C . ILE A 1 354 ? 22.533 -1.968 1.831 1.00 90.75 354 ILE A C 1
ATOM 2970 O O . ILE A 1 354 ? 22.158 -1.381 2.849 1.00 90.75 354 ILE A O 1
ATOM 2974 N N . LYS A 1 355 ? 23.720 -2.562 1.756 1.00 91.19 355 LYS A N 1
ATOM 2975 C CA . LYS A 1 355 ? 24.695 -2.494 2.839 1.00 91.19 355 LYS A CA 1
ATOM 2976 C C . LYS A 1 355 ? 25.309 -1.095 2.892 1.00 91.19 355 LYS A C 1
ATOM 2978 O O . LYS A 1 355 ? 25.864 -0.631 1.905 1.00 91.19 355 LYS A O 1
ATOM 2983 N N . ASN A 1 356 ? 25.227 -0.434 4.042 1.00 87.62 356 ASN A N 1
ATOM 2984 C CA . ASN A 1 356 ? 25.749 0.918 4.247 1.00 87.62 356 ASN A CA 1
ATOM 2985 C C . ASN A 1 356 ? 27.236 0.890 4.655 1.00 87.62 356 ASN A C 1
ATOM 2987 O O . ASN A 1 356 ? 27.581 1.195 5.799 1.00 87.62 356 ASN A O 1
ATOM 2991 N N . ASP A 1 357 ? 28.110 0.427 3.759 1.00 85.38 357 ASP A N 1
ATOM 2992 C CA . ASP A 1 357 ? 29.574 0.420 3.923 1.00 85.38 357 ASP A CA 1
ATOM 2993 C C . ASP A 1 357 ? 30.329 1.338 2.944 1.00 85.38 357 ASP A C 1
ATOM 2995 O O . ASP A 1 357 ? 31.550 1.474 3.057 1.00 85.38 357 ASP A O 1
ATOM 2999 N N . GLU A 1 358 ? 29.615 2.014 2.041 1.00 84.19 358 GLU A N 1
ATOM 3000 C CA . GLU A 1 358 ? 30.154 2.990 1.085 1.00 84.19 358 GLU A CA 1
ATOM 3001 C C . GLU A 1 358 ? 29.598 4.408 1.343 1.00 84.19 358 GLU A C 1
ATOM 3003 O O . GLU A 1 358 ? 29.005 4.685 2.387 1.00 84.19 358 GLU A O 1
ATOM 3008 N N . ASP A 1 359 ? 29.814 5.345 0.411 1.00 87.00 359 ASP A N 1
ATOM 3009 C CA . ASP A 1 359 ? 29.200 6.674 0.479 1.00 87.00 359 ASP A CA 1
ATOM 3010 C C . ASP A 1 359 ? 27.677 6.558 0.310 1.00 87.00 359 ASP A C 1
ATOM 3012 O O . ASP A 1 359 ? 27.160 6.302 -0.784 1.00 87.00 359 ASP A O 1
ATOM 3016 N N . LEU A 1 360 ? 26.957 6.786 1.410 1.00 85.44 360 LEU A N 1
ATOM 3017 C CA . LEU A 1 360 ? 25.498 6.750 1.478 1.00 85.44 360 LEU A CA 1
ATOM 3018 C C . LEU A 1 360 ? 24.834 7.623 0.401 1.00 85.44 360 LEU A C 1
ATOM 3020 O O . LEU A 1 360 ? 23.768 7.282 -0.107 1.00 85.44 360 LEU A O 1
ATOM 3024 N N . THR A 1 361 ? 25.469 8.728 0.012 1.00 86.06 361 THR A N 1
ATOM 3025 C CA . THR A 1 361 ? 24.971 9.643 -1.022 1.00 86.06 361 THR A CA 1
ATOM 3026 C C . THR A 1 361 ? 24.926 8.973 -2.392 1.00 86.06 361 THR A C 1
ATOM 3028 O O . THR A 1 361 ? 23.939 9.094 -3.124 1.00 86.06 361 THR A O 1
ATOM 3031 N N . ASP A 1 362 ? 25.982 8.245 -2.748 1.00 87.06 362 ASP A N 1
ATOM 3032 C CA . ASP A 1 362 ? 26.076 7.556 -4.034 1.00 87.06 362 ASP A CA 1
ATOM 3033 C C . ASP A 1 362 ? 25.169 6.327 -4.069 1.00 87.06 362 ASP A C 1
ATOM 3035 O O . ASP A 1 362 ? 24.478 6.099 -5.067 1.00 87.06 362 ASP A O 1
ATOM 3039 N N . GLN A 1 363 ? 25.064 5.602 -2.955 1.00 89.88 363 GLN A N 1
ATOM 3040 C CA . GLN A 1 363 ? 24.106 4.506 -2.814 1.00 89.88 363 GLN A CA 1
ATOM 3041 C C . GLN A 1 363 ? 22.651 4.995 -2.927 1.00 89.88 363 GLN A C 1
ATOM 3043 O O . GLN A 1 363 ? 21.832 4.365 -3.600 1.00 89.88 363 GLN A O 1
ATOM 3048 N N . MET A 1 364 ? 22.322 6.153 -2.343 1.00 89.00 364 MET A N 1
ATOM 3049 C CA . MET A 1 364 ? 21.009 6.794 -2.493 1.00 89.00 364 MET A CA 1
ATOM 3050 C C . MET A 1 364 ? 20.726 7.185 -3.947 1.00 89.00 364 MET A C 1
ATOM 3052 O O . MET A 1 364 ? 19.636 6.912 -4.457 1.00 89.00 364 MET A O 1
ATOM 3056 N N . ARG A 1 365 ? 21.702 7.781 -4.649 1.00 88.12 365 ARG A N 1
ATOM 3057 C CA . ARG A 1 365 ? 21.575 8.097 -6.085 1.00 88.12 365 ARG A CA 1
ATOM 3058 C C . ARG A 1 365 ? 21.342 6.841 -6.917 1.00 88.12 365 ARG A C 1
ATOM 3060 O O . ARG A 1 365 ? 20.503 6.863 -7.818 1.00 88.12 365 ARG A O 1
ATOM 3067 N N . TRP A 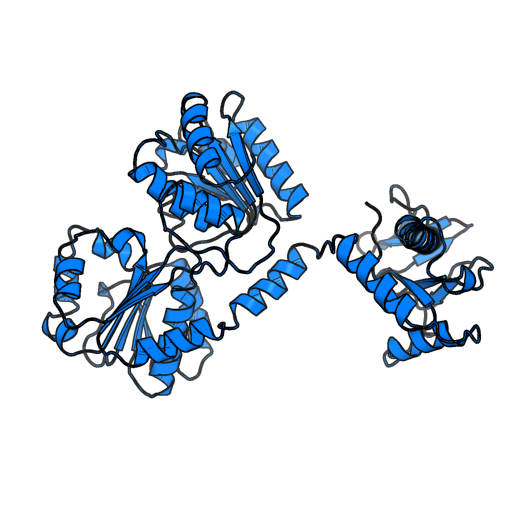1 366 ? 22.055 5.759 -6.608 1.00 89.12 366 TRP A N 1
ATOM 3068 C CA . TRP A 1 366 ? 21.862 4.471 -7.263 1.00 89.12 366 TRP A CA 1
ATOM 3069 C C . TRP A 1 366 ? 20.449 3.934 -7.026 1.00 89.12 366 TRP A C 1
ATOM 3071 O O . TRP A 1 366 ? 19.784 3.591 -7.999 1.00 89.12 366 TRP A O 1
ATOM 3081 N N . CYS A 1 367 ? 19.947 3.954 -5.786 1.00 88.25 367 CYS A N 1
ATOM 3082 C CA . CYS A 1 367 ? 18.588 3.501 -5.463 1.00 88.25 367 CYS A CA 1
ATOM 3083 C C . CYS A 1 367 ? 17.520 4.295 -6.220 1.00 88.25 367 CYS A C 1
ATOM 3085 O O . CYS A 1 367 ? 16.588 3.708 -6.760 1.00 88.25 367 CYS A O 1
ATOM 3087 N N . TYR A 1 368 ? 17.679 5.616 -6.330 1.00 87.62 368 TYR A N 1
ATOM 3088 C CA . TYR A 1 368 ? 16.777 6.447 -7.132 1.00 87.62 368 TYR A CA 1
ATOM 3089 C C . TYR A 1 368 ? 16.847 6.106 -8.622 1.00 87.62 368 TYR A C 1
ATOM 3091 O O . TYR A 1 368 ? 15.817 5.978 -9.280 1.00 87.62 368 TYR A O 1
ATOM 3099 N N . GLY A 1 369 ? 18.055 5.946 -9.169 1.00 84.44 369 GLY A N 1
ATOM 3100 C CA . GLY A 1 369 ? 18.243 5.535 -10.560 1.00 84.44 369 GLY A CA 1
ATOM 3101 C C . GLY A 1 369 ? 17.653 4.152 -10.844 1.00 84.44 369 GLY A C 1
ATOM 3102 O O . GLY A 1 369 ? 17.032 3.954 -11.888 1.00 84.44 369 GLY A O 1
ATOM 3103 N N . TYR A 1 370 ? 17.803 3.222 -9.900 1.00 83.38 370 TYR A N 1
ATOM 3104 C CA . TYR A 1 370 ? 17.222 1.886 -9.938 1.00 83.38 370 TYR A CA 1
ATOM 3105 C C . TYR A 1 370 ? 15.694 1.954 -9.928 1.00 83.38 370 TYR A C 1
ATOM 3107 O O . TYR A 1 370 ? 15.071 1.481 -10.873 1.00 83.38 370 TYR A O 1
ATOM 3115 N N . ALA A 1 371 ? 15.102 2.630 -8.941 1.00 82.31 371 ALA A N 1
ATOM 3116 C CA . ALA A 1 371 ? 13.657 2.784 -8.807 1.00 82.31 371 ALA A CA 1
ATOM 3117 C C . ALA A 1 371 ? 13.013 3.395 -10.055 1.00 82.31 371 ALA A C 1
ATOM 3119 O O . ALA A 1 371 ? 12.067 2.830 -10.600 1.00 82.31 371 ALA A O 1
ATOM 3120 N N . LYS A 1 372 ? 13.587 4.483 -10.581 1.00 81.75 372 LYS A N 1
ATOM 3121 C CA . LYS A 1 372 ? 13.126 5.108 -11.831 1.00 81.75 372 LYS A CA 1
ATOM 3122 C C . LYS A 1 372 ? 13.194 4.176 -13.026 1.00 81.75 372 LYS A C 1
ATOM 3124 O O . LYS A 1 372 ? 12.319 4.199 -13.878 1.00 81.75 372 LYS A O 1
ATOM 3129 N N . LYS A 1 373 ? 14.269 3.396 -13.132 1.00 80.50 373 LYS A N 1
ATOM 3130 C CA . LYS A 1 373 ? 14.479 2.505 -14.273 1.00 80.50 373 LYS A CA 1
ATOM 3131 C C . LYS A 1 373 ? 13.578 1.275 -14.207 1.00 80.50 373 LYS A C 1
ATOM 3133 O O . LYS A 1 373 ? 13.140 0.809 -15.250 1.00 80.50 373 LYS A O 1
ATOM 3138 N N . VAL A 1 374 ? 13.370 0.729 -13.011 1.00 72.44 374 VAL A N 1
ATOM 3139 C CA . VAL A 1 374 ? 12.610 -0.507 -12.801 1.00 72.44 374 VAL A CA 1
ATOM 3140 C C . VAL A 1 374 ? 11.114 -0.246 -12.824 1.00 72.44 374 VAL A C 1
ATOM 3142 O O . VAL A 1 374 ? 10.396 -1.002 -13.467 1.00 72.44 374 VAL A O 1
ATOM 3145 N N . LEU A 1 375 ? 10.655 0.815 -12.158 1.00 67.12 375 LEU A N 1
ATOM 3146 C CA . LEU A 1 375 ? 9.229 1.125 -12.049 1.00 67.12 375 LEU A CA 1
ATOM 3147 C C . LEU A 1 375 ? 8.743 2.160 -13.075 1.00 67.12 375 LEU A C 1
ATOM 3149 O O . LEU A 1 375 ? 7.544 2.391 -13.160 1.00 67.12 375 LEU A O 1
ATOM 3153 N N . GLU A 1 376 ? 9.644 2.788 -13.839 1.00 74.50 376 GLU A N 1
ATOM 3154 C CA . GLU A 1 376 ? 9.317 3.882 -14.775 1.00 74.50 376 GLU A CA 1
ATOM 3155 C C . GLU A 1 376 ? 8.602 5.076 -14.103 1.00 74.50 376 GLU A C 1
ATOM 3157 O O . GLU A 1 376 ? 7.841 5.795 -14.747 1.00 74.50 376 GLU A O 1
ATOM 3162 N N . ILE A 1 377 ? 8.861 5.290 -12.807 1.00 72.44 377 ILE A N 1
ATOM 3163 C CA . ILE A 1 377 ? 8.208 6.309 -11.968 1.00 72.44 377 ILE A CA 1
ATOM 3164 C C . ILE A 1 377 ? 8.939 7.654 -11.958 1.00 72.44 377 ILE A C 1
ATOM 3166 O O . ILE A 1 377 ? 10.155 7.739 -12.186 1.00 72.44 377 ILE A O 1
ATOM 3170 N N . GLU A 1 378 ? 8.192 8.715 -11.651 1.00 73.44 378 GLU A N 1
ATOM 3171 C CA . GLU A 1 378 ? 8.740 10.056 -11.444 1.00 73.44 378 GLU A CA 1
ATOM 3172 C C . GLU A 1 378 ? 9.374 10.211 -10.042 1.00 73.44 378 GLU A C 1
ATOM 3174 O O . GLU A 1 378 ? 9.312 9.335 -9.181 1.00 73.44 378 GLU A O 1
ATOM 3179 N N . ASN A 1 379 ? 10.099 11.315 -9.822 1.00 68.38 379 ASN A N 1
ATOM 3180 C CA . ASN A 1 379 ? 10.835 11.557 -8.567 1.00 68.38 379 ASN A CA 1
ATOM 3181 C C . ASN A 1 379 ? 9.921 11.688 -7.343 1.00 68.38 379 ASN A C 1
ATOM 3183 O O . ASN A 1 379 ? 10.330 11.375 -6.227 1.00 68.38 379 ASN A O 1
ATOM 3187 N N . ASP A 1 380 ? 8.732 12.233 -7.553 1.00 71.31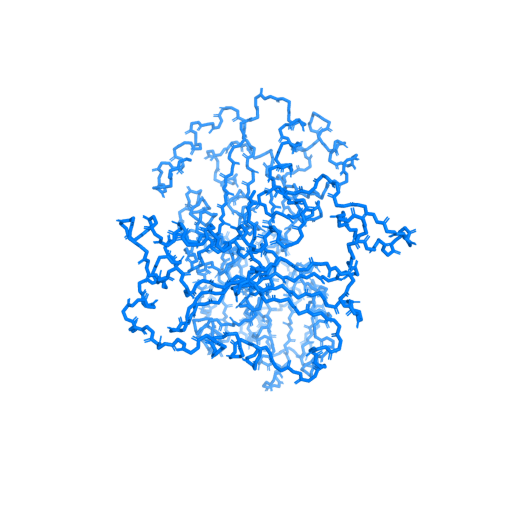 380 ASP A N 1
ATOM 3188 C CA . ASP A 1 380 ? 7.726 12.498 -6.537 1.00 71.31 380 ASP A CA 1
ATOM 3189 C C . ASP A 1 380 ? 7.025 11.227 -6.048 1.00 71.31 380 ASP A C 1
ATOM 3191 O O . ASP A 1 380 ? 6.431 11.269 -4.978 1.00 71.31 380 ASP A O 1
ATOM 3195 N N . GLU A 1 381 ? 7.173 10.096 -6.739 1.00 76.50 381 GLU A N 1
ATOM 3196 C CA . GLU A 1 381 ? 6.642 8.780 -6.339 1.00 76.50 381 GLU A CA 1
ATOM 3197 C C . GLU A 1 381 ? 7.638 7.944 -5.502 1.00 76.50 381 GLU A C 1
ATOM 3199 O O . GLU A 1 381 ? 7.379 6.781 -5.175 1.00 76.50 381 GLU A O 1
ATOM 3204 N N . ILE A 1 382 ? 8.805 8.515 -5.166 1.00 88.06 382 ILE A N 1
ATOM 3205 C CA . ILE A 1 382 ? 9.839 7.877 -4.339 1.00 88.06 382 ILE A CA 1
ATOM 3206 C C . ILE A 1 382 ? 9.956 8.619 -3.009 1.00 88.06 382 ILE A C 1
ATOM 3208 O O . ILE A 1 382 ? 10.344 9.792 -2.970 1.00 88.06 382 ILE A O 1
ATOM 3212 N N . VAL A 1 383 ? 9.694 7.911 -1.909 1.00 93.69 383 VAL A N 1
ATOM 3213 C CA . VAL A 1 383 ? 9.812 8.458 -0.553 1.00 93.69 383 VAL A CA 1
ATOM 3214 C C . VAL A 1 383 ? 10.974 7.849 0.219 1.00 93.69 383 VAL A C 1
ATOM 3216 O O . VAL A 1 383 ? 11.219 6.647 0.168 1.00 93.69 383 VAL A O 1
ATOM 3219 N N . VAL A 1 384 ? 11.674 8.680 0.985 1.00 94.69 384 VAL A N 1
ATOM 3220 C CA . VAL A 1 384 ? 12.688 8.245 1.947 1.00 94.69 384 VAL A CA 1
ATOM 3221 C C . VAL A 1 384 ? 12.087 8.247 3.349 1.00 94.69 384 VAL A C 1
ATOM 3223 O O . VAL A 1 384 ? 11.621 9.282 3.826 1.00 94.69 384 VAL A O 1
ATOM 3226 N N . LEU A 1 385 ? 12.097 7.101 4.024 1.00 95.50 385 LEU A N 1
ATOM 3227 C CA . LEU A 1 385 ? 11.529 6.945 5.361 1.00 95.50 385 LEU A CA 1
ATOM 3228 C C . LEU A 1 385 ? 12.607 6.565 6.371 1.00 95.50 385 LEU A C 1
ATOM 3230 O O . LEU A 1 385 ? 13.491 5.751 6.097 1.00 95.50 385 LEU A O 1
ATOM 3234 N N . TYR A 1 386 ? 12.500 7.149 7.559 1.00 94.81 386 TYR A N 1
ATOM 3235 C CA . TYR A 1 386 ? 13.450 6.952 8.651 1.00 94.81 386 TYR A CA 1
ATOM 3236 C C . TYR A 1 386 ? 12.749 6.903 10.016 1.00 94.81 386 TYR A C 1
ATOM 3238 O O . TYR A 1 386 ? 11.685 7.509 10.174 1.00 94.81 386 TYR A O 1
ATOM 3246 N N . PRO A 1 387 ? 13.305 6.206 11.027 1.00 93.56 387 PRO A N 1
ATOM 3247 C CA . PRO A 1 387 ? 12.671 6.083 12.342 1.00 93.56 387 PRO A CA 1
ATOM 3248 C C . PRO A 1 387 ? 12.454 7.427 13.047 1.00 93.56 387 PRO A C 1
ATOM 3250 O O . PRO A 1 387 ? 11.369 7.683 13.570 1.00 93.56 387 PRO A O 1
ATOM 3253 N N . SER A 1 388 ? 13.471 8.293 13.041 1.00 90.81 388 SER A N 1
ATOM 3254 C CA . SER A 1 388 ? 13.454 9.605 13.695 1.00 90.81 388 SER A CA 1
ATOM 3255 C C . SER A 1 388 ? 14.334 10.614 12.951 1.00 90.81 388 SER A C 1
ATOM 3257 O O . SER A 1 388 ? 15.204 10.236 12.169 1.00 90.81 388 SER A O 1
ATOM 3259 N N . ASP A 1 389 ? 14.140 11.912 13.204 1.00 87.38 389 ASP A N 1
ATOM 3260 C CA . ASP A 1 389 ? 14.989 12.962 12.620 1.00 87.38 389 ASP A CA 1
ATOM 3261 C C . ASP A 1 389 ? 16.481 12.773 12.946 1.00 87.38 389 ASP A C 1
ATOM 3263 O O . ASP A 1 389 ? 17.342 13.132 12.145 1.00 87.38 389 ASP A O 1
ATOM 3267 N N . GLU A 1 390 ? 16.813 12.177 14.093 1.00 86.06 390 GLU A N 1
ATOM 3268 C CA . GLU A 1 390 ? 18.202 11.888 14.469 1.00 86.06 390 GLU A CA 1
ATOM 3269 C C . GLU A 1 390 ? 18.882 10.940 13.472 1.00 86.06 390 GLU A C 1
ATOM 3271 O O . GLU A 1 390 ? 20.065 11.115 13.176 1.00 86.06 390 GLU A O 1
ATOM 3276 N N . SER A 1 391 ? 18.127 10.008 12.882 1.00 80.62 391 SER A N 1
ATOM 3277 C CA . SER A 1 391 ? 18.621 9.045 11.892 1.00 80.62 391 SER A CA 1
ATOM 3278 C C . SER A 1 391 ? 19.095 9.695 10.583 1.00 80.62 391 SER A C 1
ATOM 3280 O O . SER A 1 391 ? 19.950 9.136 9.904 1.00 80.62 391 SER A O 1
ATOM 3282 N N . VAL A 1 392 ? 18.564 10.869 10.219 1.00 81.75 392 VAL A N 1
ATOM 3283 C CA . VAL A 1 392 ? 18.916 11.609 8.983 1.00 81.75 392 VAL A CA 1
ATOM 3284 C C . VAL A 1 392 ? 19.784 12.841 9.231 1.00 81.75 392 VAL A C 1
ATOM 3286 O O . VAL A 1 392 ? 20.350 13.400 8.288 1.00 81.75 392 VAL A O 1
ATOM 3289 N N . LEU A 1 393 ? 19.912 13.282 10.484 1.00 76.31 393 LEU A N 1
ATOM 3290 C CA . LEU A 1 393 ? 20.808 14.380 10.857 1.00 76.31 393 LEU A CA 1
ATOM 3291 C C . LEU A 1 393 ? 22.290 13.984 10.775 1.00 76.31 393 LEU A C 1
ATOM 3293 O O . LEU A 1 393 ? 23.153 14.855 10.658 1.00 76.31 393 LEU A O 1
ATOM 3297 N N . GLN A 1 394 ? 22.598 12.687 10.804 1.00 68.12 394 GLN A N 1
ATOM 3298 C CA . GLN A 1 394 ? 23.962 12.193 10.656 1.00 68.12 394 GLN A CA 1
ATOM 3299 C C . GLN A 1 394 ? 24.445 12.314 9.197 1.00 68.12 394 GLN A C 1
ATOM 3301 O O . GLN A 1 394 ? 23.693 12.109 8.246 1.00 68.12 394 GLN A O 1
ATOM 3306 N N . ASN A 1 395 ? 25.726 12.653 9.017 1.00 64.88 395 ASN A N 1
ATOM 3307 C CA . ASN A 1 395 ? 26.443 12.612 7.731 1.00 64.88 395 ASN A CA 1
ATOM 3308 C C . ASN A 1 395 ? 25.927 13.538 6.608 1.00 64.88 395 ASN A C 1
ATOM 3310 O O . ASN A 1 395 ? 26.183 13.279 5.438 1.00 64.88 395 ASN A O 1
ATOM 3314 N N . GLY A 1 396 ? 25.215 14.626 6.928 1.00 76.50 396 GLY A N 1
ATOM 3315 C CA . GLY A 1 396 ? 24.744 15.586 5.914 1.00 76.50 396 GLY A CA 1
ATOM 3316 C C . GLY A 1 396 ? 23.601 15.065 5.032 1.00 76.50 396 GLY A C 1
ATOM 3317 O O . GLY A 1 396 ? 23.204 15.733 4.078 1.00 76.50 396 GLY A O 1
ATOM 3318 N N . LEU A 1 397 ? 23.028 13.908 5.373 1.00 83.56 397 LEU A N 1
ATOM 3319 C CA . LEU A 1 397 ? 21.997 13.244 4.584 1.00 83.56 397 LEU A CA 1
ATOM 3320 C C . LEU A 1 397 ? 20.722 14.081 4.471 1.00 83.56 397 LEU A C 1
ATOM 3322 O O . LEU A 1 397 ? 20.206 14.247 3.373 1.00 83.56 397 LEU A O 1
ATOM 3326 N N . LYS A 1 398 ? 20.250 14.691 5.566 1.00 84.56 398 LYS A N 1
ATOM 3327 C CA . LYS A 1 398 ? 19.104 15.615 5.518 1.00 84.56 398 LYS A CA 1
ATOM 3328 C C . LYS A 1 398 ? 19.329 16.758 4.526 1.00 84.56 398 LYS A C 1
ATOM 3330 O O . LYS A 1 398 ? 18.427 17.098 3.769 1.00 84.56 398 LYS A O 1
ATOM 3335 N N . GLN A 1 399 ? 20.539 17.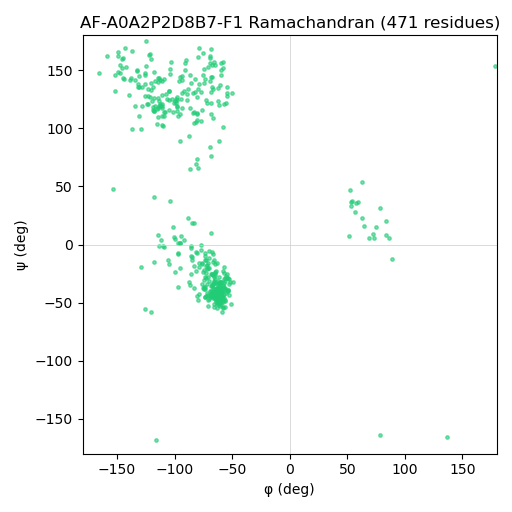316 4.494 1.00 85.06 399 GLN A N 1
ATOM 3336 C CA . GLN A 1 399 ? 20.878 18.376 3.551 1.00 85.06 399 GLN A CA 1
ATOM 3337 C C . GLN A 1 399 ? 20.896 17.856 2.109 1.00 85.06 399 GLN A C 1
ATOM 3339 O O . GLN A 1 399 ? 20.303 18.489 1.243 1.00 85.06 399 GLN A O 1
ATOM 3344 N N . PHE A 1 400 ? 21.459 16.670 1.869 1.00 86.94 400 PHE A N 1
ATOM 3345 C CA . PHE A 1 400 ? 21.402 16.013 0.562 1.00 86.94 400 PHE A CA 1
ATOM 3346 C C . PHE A 1 400 ? 19.959 15.778 0.087 1.00 86.94 400 PHE A C 1
ATOM 3348 O O . PHE A 1 400 ? 19.627 16.122 -1.049 1.00 86.94 400 PHE A O 1
ATOM 3355 N N . LEU A 1 401 ? 19.092 15.241 0.952 1.00 87.75 401 LEU A N 1
ATOM 3356 C CA . LEU A 1 401 ? 17.685 14.995 0.630 1.00 87.75 401 LEU A CA 1
ATOM 3357 C C . LEU A 1 401 ? 16.968 16.301 0.254 1.00 87.75 401 LEU A C 1
ATOM 3359 O O . LEU A 1 401 ? 16.259 16.350 -0.751 1.00 87.75 401 LEU A O 1
ATOM 3363 N N . MET A 1 402 ? 17.208 17.379 1.008 1.00 86.06 402 MET A N 1
ATOM 3364 C CA . MET A 1 402 ? 16.637 18.700 0.732 1.00 86.06 402 MET A CA 1
ATOM 3365 C C . MET A 1 402 ? 17.166 19.316 -0.572 1.00 86.06 402 MET A C 1
ATOM 3367 O O . MET A 1 402 ? 16.379 19.811 -1.377 1.00 86.06 402 MET A O 1
ATOM 3371 N N . GLU A 1 403 ? 18.480 19.279 -0.805 1.00 85.25 403 GLU A N 1
ATOM 3372 C CA . GLU A 1 403 ? 19.120 19.837 -2.007 1.00 85.25 403 GLU A CA 1
ATOM 3373 C C . GLU A 1 403 ? 18.651 19.144 -3.291 1.00 85.25 403 GLU A C 1
ATOM 3375 O O . GLU A 1 403 ? 18.537 19.784 -4.337 1.00 85.25 403 GLU A O 1
ATOM 3380 N N . ASN A 1 404 ? 18.325 17.853 -3.203 1.00 82.06 404 ASN A N 1
ATOM 3381 C CA . ASN A 1 404 ? 17.828 17.055 -4.324 1.00 82.06 404 ASN A CA 1
ATOM 3382 C C . ASN A 1 404 ? 16.293 16.987 -4.383 1.00 82.06 404 ASN A C 1
ATOM 3384 O O . ASN A 1 404 ? 15.757 16.256 -5.214 1.00 82.06 404 ASN A O 1
ATOM 3388 N N . GLN A 1 405 ? 15.591 17.757 -3.539 1.00 85.44 405 GLN A N 1
ATOM 3389 C CA . GLN A 1 405 ? 14.123 17.830 -3.485 1.00 85.44 405 GLN A CA 1
ATOM 3390 C C . GLN A 1 405 ? 13.460 16.454 -3.316 1.00 85.44 405 GLN A C 1
ATOM 3392 O O . GLN A 1 405 ? 12.419 16.162 -3.901 1.00 85.44 405 GLN A O 1
ATOM 3397 N N . MET A 1 406 ? 14.089 15.587 -2.526 1.00 85.94 406 MET A N 1
ATOM 3398 C CA . MET A 1 406 ? 13.621 14.227 -2.286 1.00 85.94 406 MET A CA 1
ATOM 3399 C C . MET A 1 406 ? 12.537 14.256 -1.211 1.00 85.94 406 MET A C 1
ATOM 3401 O O . MET A 1 406 ? 12.725 14.858 -0.153 1.00 85.94 406 MET A O 1
ATOM 3405 N N . ARG A 1 407 ? 11.399 13.601 -1.457 1.00 91.25 407 ARG A N 1
ATOM 3406 C CA . ARG A 1 407 ? 10.347 13.470 -0.444 1.00 91.25 407 ARG A CA 1
ATOM 3407 C C . ARG A 1 407 ? 10.848 12.575 0.676 1.00 91.25 407 ARG A C 1
ATOM 3409 O O . ARG A 1 407 ? 11.216 11.428 0.437 1.00 91.25 407 ARG A O 1
ATOM 3416 N N . HIS A 1 408 ? 10.862 13.096 1.894 1.00 92.62 408 HIS A N 1
ATOM 3417 C CA . HIS A 1 408 ? 11.358 12.354 3.037 1.00 92.62 408 HIS A CA 1
ATOM 3418 C C . HIS A 1 408 ? 10.555 12.677 4.293 1.00 92.62 408 HIS A C 1
ATOM 3420 O O . HIS A 1 408 ? 10.143 13.819 4.495 1.00 92.62 408 HIS A O 1
ATOM 3426 N N . TYR A 1 409 ? 10.335 11.667 5.131 1.00 92.88 409 TYR A N 1
ATOM 3427 C CA . TYR A 1 409 ? 9.515 11.789 6.333 1.00 92.88 409 TYR A CA 1
ATOM 3428 C C . TYR A 1 409 ? 10.019 10.849 7.421 1.00 92.88 409 TYR A C 1
ATOM 3430 O O . TYR A 1 409 ? 10.480 9.736 7.145 1.00 92.88 409 TYR A O 1
ATOM 3438 N N . SER A 1 410 ? 9.852 11.256 8.676 1.00 92.69 410 SER A N 1
ATOM 3439 C CA . SER A 1 410 ? 9.909 10.287 9.765 1.00 92.69 410 SER A CA 1
ATOM 3440 C C . SER A 1 410 ? 8.749 9.292 9.649 1.00 92.69 410 SER A C 1
ATOM 3442 O O . SER A 1 410 ? 7.675 9.608 9.128 1.00 92.69 410 SER A O 1
ATOM 3444 N N . CYS A 1 411 ? 8.919 8.087 10.192 1.00 91.06 411 CYS A N 1
ATOM 3445 C CA . CYS A 1 411 ? 7.871 7.060 10.191 1.00 91.06 411 CYS A CA 1
ATOM 3446 C C . CYS A 1 411 ? 6.567 7.545 10.848 1.00 91.06 411 CYS A C 1
ATOM 3448 O O . CYS A 1 411 ? 5.483 7.089 10.468 1.00 91.06 411 CYS A O 1
ATOM 3450 N N . LYS A 1 412 ? 6.6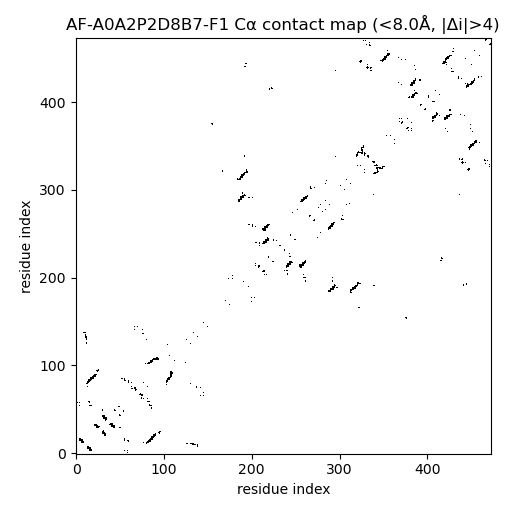88 8.474 11.808 1.00 85.25 412 LYS A N 1
ATOM 3451 C CA . LYS A 1 412 ? 5.574 9.139 12.489 1.00 85.25 412 LYS A CA 1
ATOM 3452 C C . LYS A 1 412 ? 4.839 10.116 11.570 1.00 85.25 412 LYS A C 1
ATOM 3454 O O . LYS A 1 412 ? 3.619 10.066 11.501 1.00 85.25 412 LYS A O 1
ATOM 3459 N N . GLU A 1 413 ? 5.556 10.979 10.854 1.00 85.44 413 GLU A N 1
ATOM 3460 C CA . GLU A 1 413 ? 4.947 11.936 9.913 1.00 85.44 413 GLU A CA 1
ATOM 3461 C C . GLU A 1 413 ? 4.279 11.236 8.728 1.00 85.44 413 GLU A C 1
ATOM 3463 O O . GLU A 1 413 ? 3.262 11.701 8.224 1.00 85.44 413 GLU A O 1
ATOM 3468 N N . PHE A 1 414 ? 4.819 10.087 8.323 1.00 86.38 414 PHE A N 1
ATOM 3469 C CA . PHE A 1 414 ? 4.277 9.257 7.252 1.00 86.38 414 PHE A CA 1
ATOM 3470 C C . PHE A 1 414 ? 3.170 8.297 7.734 1.00 86.38 414 PHE A C 1
ATOM 3472 O O . PHE A 1 414 ? 2.910 7.256 7.125 1.00 86.38 414 PHE A O 1
ATOM 3479 N N . ALA A 1 415 ? 2.561 8.538 8.898 1.00 78.56 415 ALA A N 1
ATOM 3480 C CA . ALA A 1 415 ? 1.451 7.728 9.400 1.00 78.56 415 ALA A CA 1
ATOM 3481 C C . ALA A 1 415 ? 0.190 7.929 8.541 1.00 78.56 415 ALA A C 1
ATOM 3483 O O . ALA A 1 415 ? -0.188 9.053 8.226 1.00 78.56 415 ALA A O 1
ATOM 3484 N N . GLY A 1 416 ? -0.445 6.823 8.139 1.00 70.06 416 GLY A N 1
ATOM 3485 C CA . GLY A 1 416 ? -1.607 6.844 7.240 1.00 70.06 416 GLY A CA 1
ATOM 3486 C C . GLY A 1 416 ? -1.302 7.266 5.796 1.00 70.06 416 GLY A C 1
ATOM 3487 O O . GLY A 1 416 ? -2.234 7.416 5.015 1.00 70.06 416 GLY A O 1
ATOM 3488 N N . MET A 1 417 ? -0.025 7.466 5.448 1.00 79.19 417 MET A N 1
ATOM 3489 C CA . MET A 1 417 ? 0.440 7.728 4.086 1.00 79.19 417 MET A CA 1
ATOM 3490 C C . MET A 1 417 ? 1.083 6.482 3.485 1.00 79.19 417 MET A C 1
ATOM 3492 O O . MET A 1 417 ? 1.542 5.586 4.202 1.00 79.19 417 MET A O 1
ATOM 3496 N N . GLU A 1 418 ? 1.108 6.441 2.158 1.00 81.38 418 GLU A N 1
ATOM 3497 C CA . GLU A 1 418 ? 1.530 5.288 1.370 1.00 81.38 418 GLU A CA 1
ATOM 3498 C C . GLU A 1 418 ? 2.221 5.762 0.102 1.00 81.38 418 GLU A C 1
ATOM 3500 O O . GLU A 1 418 ? 1.919 6.847 -0.389 1.00 81.38 418 GLU A O 1
ATOM 3505 N N . GLU A 1 419 ? 3.141 4.953 -0.420 1.00 86.62 419 GLU A N 1
ATOM 3506 C CA . GLU A 1 419 ? 3.832 5.265 -1.670 1.00 86.62 419 GLU A CA 1
ATOM 3507 C C . GLU A 1 419 ? 4.133 4.032 -2.517 1.00 86.62 419 GLU A C 1
ATOM 3509 O O . GLU A 1 419 ? 4.147 2.893 -2.043 1.00 86.62 419 GLU A O 1
ATOM 3514 N N . THR A 1 420 ? 4.386 4.260 -3.805 1.00 82.31 420 THR A N 1
ATOM 3515 C CA . THR A 1 420 ? 4.759 3.191 -4.743 1.00 82.31 420 THR A CA 1
ATOM 3516 C C . THR A 1 420 ? 6.152 2.644 -4.442 1.00 82.31 420 THR A C 1
ATOM 3518 O O . THR A 1 420 ? 6.341 1.422 -4.413 1.00 82.31 420 THR A O 1
ATOM 3521 N N . CYS A 1 421 ? 7.107 3.541 -4.188 1.00 88.81 421 CYS A N 1
ATOM 3522 C CA . CYS A 1 421 ? 8.503 3.211 -3.937 1.00 88.81 421 CYS A CA 1
ATOM 3523 C C . CYS A 1 421 ? 9.002 3.865 -2.647 1.00 88.81 421 CYS A C 1
ATOM 3525 O O . CYS A 1 421 ? 8.788 5.053 -2.411 1.00 88.81 421 CYS A O 1
ATOM 3527 N N . GLY A 1 422 ? 9.724 3.094 -1.836 1.00 93.12 422 GLY A N 1
ATOM 3528 C CA . GLY A 1 422 ? 10.255 3.542 -0.555 1.00 93.12 422 GLY A CA 1
ATOM 3529 C C . GLY A 1 422 ? 11.726 3.204 -0.389 1.00 93.12 422 GLY A C 1
ATOM 3530 O O . GLY A 1 422 ? 12.162 2.099 -0.700 1.00 93.12 422 GLY A O 1
ATOM 3531 N N . ILE A 1 423 ? 12.491 4.145 0.147 1.00 94.88 423 ILE A N 1
ATOM 3532 C CA . ILE A 1 423 ? 13.871 3.929 0.571 1.00 94.88 423 ILE A CA 1
ATOM 3533 C C . ILE A 1 423 ? 13.924 4.092 2.085 1.00 94.88 423 ILE A C 1
ATOM 3535 O O . ILE A 1 423 ? 13.613 5.154 2.619 1.00 94.88 423 ILE A O 1
ATOM 3539 N N . LEU A 1 424 ? 14.286 3.023 2.782 1.00 95.44 424 LEU A N 1
ATOM 3540 C CA . LEU A 1 424 ? 14.301 2.961 4.236 1.00 95.44 424 LEU A CA 1
ATOM 3541 C C . LEU A 1 424 ? 15.730 3.097 4.737 1.00 95.44 424 LEU A C 1
ATOM 3543 O O . LEU A 1 424 ? 16.597 2.319 4.345 1.00 95.44 424 LEU A O 1
ATOM 3547 N N . ILE A 1 425 ? 15.968 4.065 5.616 1.00 93.81 425 ILE A N 1
ATOM 3548 C CA . ILE A 1 425 ? 17.303 4.387 6.133 1.00 93.81 425 ILE A CA 1
ATOM 3549 C C . ILE A 1 425 ? 17.284 4.532 7.657 1.00 93.81 425 ILE A C 1
ATOM 3551 O O . ILE A 1 425 ? 16.281 4.924 8.250 1.00 93.81 425 ILE A O 1
ATOM 3555 N N . GLY A 1 426 ? 18.411 4.220 8.301 1.00 91.12 426 GLY A N 1
ATOM 3556 C CA . GLY A 1 426 ? 18.597 4.429 9.742 1.00 91.12 426 GLY A CA 1
ATOM 3557 C C . GLY A 1 426 ? 17.863 3.437 10.651 1.00 91.12 426 GLY A C 1
ATOM 3558 O O . GLY A 1 426 ? 17.731 3.694 11.845 1.00 91.12 426 GLY A O 1
ATOM 3559 N N . PHE A 1 427 ? 17.385 2.313 10.111 1.00 92.69 427 PHE A N 1
ATOM 3560 C CA . PHE A 1 427 ? 16.849 1.209 10.907 1.00 92.69 427 PHE A CA 1
ATOM 3561 C C . PHE A 1 427 ? 18.007 0.360 11.436 1.00 92.69 427 PHE A C 1
ATOM 3563 O O . PHE A 1 427 ? 18.634 -0.385 10.685 1.00 92.69 427 PHE A O 1
ATOM 3570 N N . GLU A 1 428 ? 18.279 0.457 12.734 1.00 91.69 428 GLU A N 1
ATOM 3571 C CA . GLU A 1 428 ? 19.373 -0.250 13.409 1.00 91.69 428 GLU A CA 1
ATOM 3572 C C . GLU A 1 428 ? 18.847 -1.129 14.549 1.00 91.69 428 GLU A C 1
ATOM 3574 O O . GLU A 1 428 ? 17.734 -0.936 15.043 1.00 91.69 428 GLU A O 1
ATOM 3579 N N . ASN A 1 429 ? 19.666 -2.076 15.011 1.00 93.56 429 ASN A N 1
ATOM 3580 C CA . ASN A 1 429 ? 19.345 -3.002 16.095 1.00 93.56 429 ASN A CA 1
ATOM 3581 C C . ASN A 1 429 ? 18.164 -3.917 15.753 1.00 93.56 429 ASN A C 1
ATOM 3583 O O . ASN A 1 429 ? 17.211 -4.040 16.520 1.00 93.56 429 ASN A O 1
ATOM 3587 N N . TRP A 1 430 ? 18.230 -4.618 14.619 1.00 92.38 430 TRP A N 1
ATOM 3588 C CA . TRP A 1 430 ? 17.124 -5.450 14.120 1.00 92.38 430 TRP A CA 1
ATOM 3589 C C . TRP A 1 430 ? 16.838 -6.675 14.992 1.00 92.38 430 TRP A C 1
ATOM 3591 O O . TRP A 1 430 ? 15.876 -7.400 14.765 1.00 92.38 430 TRP A O 1
ATOM 3601 N N . HIS A 1 431 ? 17.667 -6.935 15.999 1.00 89.00 431 HIS A N 1
ATOM 3602 C CA . HIS A 1 431 ? 17.403 -7.929 17.029 1.00 89.00 431 HIS A CA 1
ATOM 3603 C C . HIS A 1 431 ? 16.344 -7.465 18.047 1.00 89.00 431 HIS A C 1
ATOM 3605 O O . HIS A 1 431 ? 15.729 -8.318 18.688 1.00 89.00 431 HIS A O 1
ATOM 3611 N N . LEU A 1 432 ? 16.115 -6.154 18.185 1.00 92.19 432 LEU A N 1
ATOM 3612 C CA . LEU A 1 432 ? 15.112 -5.581 19.081 1.00 92.19 432 LEU A CA 1
ATOM 3613 C C . LEU A 1 432 ? 13.711 -5.670 18.470 1.00 92.19 432 LEU A C 1
ATOM 3615 O O . LEU A 1 432 ? 13.511 -5.393 17.287 1.00 92.19 432 LEU A O 1
ATOM 3619 N N . THR A 1 433 ? 12.729 -6.024 19.299 1.00 89.31 433 THR A N 1
ATOM 3620 C CA . THR A 1 433 ? 11.327 -6.155 18.881 1.00 89.31 433 THR A CA 1
ATOM 3621 C C . THR A 1 433 ? 10.775 -4.846 18.323 1.00 89.31 433 THR A C 1
ATOM 3623 O O . THR A 1 433 ? 10.168 -4.862 17.259 1.00 89.31 433 THR A O 1
ATOM 3626 N N . ASP A 1 434 ? 11.043 -3.713 18.975 1.00 88.56 434 ASP A N 1
ATOM 3627 C CA . ASP A 1 434 ? 10.500 -2.413 18.560 1.00 88.56 434 ASP A CA 1
ATOM 3628 C C . ASP A 1 434 ? 10.993 -1.998 17.168 1.00 88.56 434 ASP A C 1
ATOM 3630 O O . ASP A 1 434 ? 10.200 -1.543 16.343 1.00 88.56 434 ASP A O 1
ATOM 3634 N N . THR A 1 435 ? 12.274 -2.241 16.858 1.00 91.38 435 THR A N 1
ATOM 3635 C CA . THR A 1 435 ? 12.829 -2.004 15.517 1.00 91.38 435 THR A CA 1
ATOM 3636 C C . THR A 1 435 ? 12.137 -2.877 14.477 1.00 91.38 435 THR A C 1
ATOM 3638 O O . THR A 1 435 ? 11.751 -2.376 13.422 1.00 91.38 435 THR A O 1
ATOM 3641 N N . LYS A 1 436 ? 11.949 -4.175 14.759 1.00 91.56 436 LYS A N 1
ATOM 3642 C CA . LYS A 1 436 ? 11.256 -5.089 13.837 1.00 91.56 436 LYS A CA 1
ATOM 3643 C C . LYS A 1 436 ? 9.817 -4.658 13.591 1.00 91.56 436 LYS A C 1
ATOM 3645 O O . LYS A 1 436 ? 9.373 -4.694 12.447 1.00 91.56 436 LYS A O 1
ATOM 3650 N N . VAL A 1 437 ? 9.114 -4.236 14.646 1.00 88.88 437 VAL A N 1
ATOM 3651 C CA . VAL A 1 437 ? 7.737 -3.742 14.545 1.00 88.88 437 VAL A CA 1
ATOM 3652 C C . VAL A 1 437 ? 7.680 -2.514 13.653 1.00 88.88 437 VAL A C 1
ATOM 3654 O O . VAL A 1 437 ? 6.928 -2.495 12.680 1.00 88.88 437 VAL A O 1
ATOM 3657 N N . LEU A 1 438 ? 8.521 -1.521 13.940 1.00 91.12 438 LEU A N 1
ATOM 3658 C CA . LEU A 1 438 ? 8.560 -0.284 13.174 1.00 91.12 438 LEU A CA 1
ATOM 3659 C C . LEU A 1 438 ? 8.925 -0.535 11.707 1.00 91.12 438 LEU A C 1
ATOM 3661 O O . LEU A 1 438 ? 8.301 0.036 10.814 1.00 91.12 438 LEU A O 1
ATOM 3665 N N . LEU A 1 439 ? 9.907 -1.401 11.445 1.00 92.94 439 LEU A N 1
ATOM 3666 C CA . LEU A 1 439 ? 10.331 -1.746 10.092 1.00 92.94 439 LEU A CA 1
ATOM 3667 C C . LEU A 1 439 ? 9.226 -2.470 9.316 1.00 92.94 439 LEU A C 1
ATOM 3669 O O . LEU A 1 439 ? 8.935 -2.081 8.188 1.00 92.94 439 LEU A O 1
ATOM 3673 N N . ALA A 1 440 ? 8.580 -3.473 9.918 1.00 91.06 440 ALA A N 1
ATOM 3674 C CA . ALA A 1 440 ? 7.485 -4.206 9.286 1.00 91.06 440 ALA A CA 1
ATOM 3675 C C . ALA A 1 440 ? 6.308 -3.277 8.948 1.00 91.06 440 ALA A C 1
ATOM 3677 O O . ALA A 1 440 ? 5.793 -3.311 7.831 1.00 91.06 440 ALA A O 1
ATOM 3678 N N . GLU A 1 441 ? 5.915 -2.395 9.874 1.00 88.69 441 GLU A N 1
ATOM 3679 C CA . GLU A 1 441 ? 4.865 -1.403 9.621 1.00 88.69 441 GLU A CA 1
ATOM 3680 C C . GLU A 1 441 ? 5.255 -0.415 8.520 1.00 88.69 441 GLU A C 1
ATOM 3682 O O . GLU A 1 441 ? 4.415 -0.068 7.691 1.00 88.69 441 GLU A O 1
ATOM 3687 N N . THR A 1 442 ? 6.515 0.024 8.494 1.00 92.38 442 THR A N 1
ATOM 3688 C CA . THR A 1 442 ? 7.010 0.990 7.504 1.00 92.38 442 THR A CA 1
ATOM 3689 C C . THR A 1 442 ? 7.072 0.380 6.109 1.00 92.38 442 THR A C 1
ATOM 3691 O O . THR A 1 442 ? 6.603 0.996 5.157 1.00 92.38 442 THR A O 1
ATOM 3694 N N . ILE A 1 443 ? 7.580 -0.847 5.985 1.00 92.19 443 ILE A N 1
ATOM 3695 C CA . ILE A 1 443 ? 7.663 -1.572 4.713 1.00 92.19 443 ILE A CA 1
ATOM 3696 C C . ILE A 1 443 ? 6.293 -1.794 4.103 1.00 92.19 443 ILE A C 1
ATOM 3698 O O . ILE A 1 443 ? 6.109 -1.584 2.907 1.00 92.19 443 ILE A O 1
ATOM 3702 N N . LEU A 1 444 ? 5.304 -2.141 4.925 1.00 89.75 444 LEU A N 1
ATOM 3703 C CA . LEU A 1 444 ? 3.950 -2.311 4.428 1.00 89.75 444 LEU A CA 1
ATOM 3704 C C . LEU A 1 444 ? 3.345 -1.003 3.908 1.00 89.75 444 LEU A C 1
ATOM 3706 O O . LEU A 1 444 ? 2.386 -1.082 3.158 1.00 89.75 444 LEU A O 1
ATOM 3710 N N . LYS A 1 445 ? 3.869 0.192 4.208 1.00 88.38 445 LYS A N 1
ATOM 3711 C CA . LYS A 1 445 ? 3.389 1.443 3.578 1.00 88.38 445 LYS A CA 1
ATOM 3712 C C . LYS A 1 445 ? 3.844 1.605 2.121 1.00 88.38 445 LYS A C 1
ATOM 3714 O O . LYS A 1 445 ? 3.397 2.533 1.453 1.00 88.38 445 LYS A O 1
ATOM 3719 N N . ILE A 1 446 ? 4.708 0.717 1.631 1.00 89.38 446 ILE A N 1
ATOM 3720 C CA . ILE A 1 446 ? 5.269 0.773 0.282 1.00 89.38 446 ILE A CA 1
ATOM 3721 C C . ILE A 1 446 ? 4.668 -0.325 -0.595 1.00 89.38 446 ILE A C 1
ATOM 3723 O O . ILE A 1 446 ? 4.625 -1.489 -0.199 1.00 89.38 446 ILE A O 1
ATOM 3727 N N . ARG A 1 447 ? 4.182 0.033 -1.788 1.00 80.12 447 ARG A N 1
ATOM 3728 C CA . ARG A 1 447 ? 3.420 -0.889 -2.648 1.00 80.12 447 ARG A CA 1
ATOM 3729 C C . ARG A 1 447 ? 4.298 -1.860 -3.439 1.00 80.12 447 ARG A C 1
ATOM 3731 O O . ARG A 1 447 ? 3.988 -3.048 -3.453 1.00 80.12 447 ARG A O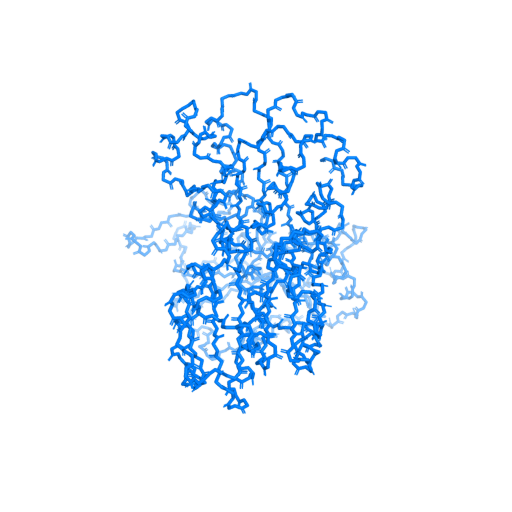 1
ATOM 3738 N N . SER A 1 448 ? 5.353 -1.360 -4.089 1.00 79.75 448 SER A N 1
ATOM 3739 C CA . SER A 1 448 ? 6.039 -2.101 -5.163 1.00 79.75 448 SER A CA 1
ATOM 3740 C C . SER A 1 448 ? 7.519 -2.366 -4.891 1.00 79.75 448 SER A C 1
ATOM 3742 O O . SER A 1 448 ? 7.936 -3.519 -4.869 1.00 79.75 448 SER A O 1
ATOM 3744 N N . LEU A 1 449 ? 8.319 -1.318 -4.674 1.00 86.19 449 LEU A N 1
ATOM 3745 C CA . LEU A 1 449 ? 9.775 -1.431 -4.524 1.00 86.19 449 LEU A CA 1
ATOM 3746 C C . LEU A 1 449 ? 10.221 -0.834 -3.196 1.00 86.19 449 LEU A C 1
ATOM 3748 O O . LEU A 1 449 ? 9.924 0.327 -2.907 1.00 86.19 449 LEU A O 1
ATOM 3752 N N . VAL A 1 450 ? 10.985 -1.605 -2.426 1.00 91.38 450 VAL A N 1
ATOM 3753 C CA . VAL A 1 450 ? 11.587 -1.138 -1.177 1.00 91.38 450 VAL A CA 1
ATOM 3754 C C . VAL A 1 450 ? 13.097 -1.322 -1.233 1.00 91.38 450 VAL A C 1
ATOM 3756 O O . VAL A 1 450 ? 13.577 -2.447 -1.323 1.00 91.38 450 VAL A O 1
ATOM 3759 N N . CYS A 1 451 ? 13.859 -0.241 -1.091 1.00 92.50 451 CYS A N 1
ATOM 3760 C CA . CYS A 1 451 ? 15.291 -0.339 -0.810 1.00 92.50 451 CYS A CA 1
ATOM 3761 C C . CYS A 1 451 ? 15.515 -0.170 0.694 1.00 92.50 451 CYS A C 1
ATOM 3763 O O . CYS A 1 451 ? 15.188 0.878 1.247 1.00 92.50 451 CYS A O 1
ATOM 3765 N N . VAL A 1 452 ? 16.076 -1.171 1.368 1.00 93.94 452 VAL A N 1
ATOM 3766 C CA . VAL A 1 452 ? 16.328 -1.141 2.813 1.00 93.94 452 VAL A CA 1
ATOM 3767 C C . VAL A 1 452 ? 17.821 -1.023 3.074 1.00 93.94 452 VAL A C 1
ATOM 3769 O O . VAL A 1 452 ? 18.578 -1.968 2.851 1.00 93.94 452 VAL A O 1
ATOM 3772 N N . PHE A 1 453 ? 18.243 0.132 3.579 1.00 93.12 453 PHE A N 1
ATOM 3773 C CA . PHE A 1 453 ? 19.616 0.348 4.009 1.00 93.12 453 PHE A CA 1
ATOM 3774 C C . PHE A 1 453 ? 19.843 -0.262 5.385 1.00 93.12 453 PHE A C 1
ATOM 3776 O O . PHE A 1 453 ? 19.055 -0.045 6.310 1.00 93.12 453 PHE A O 1
ATOM 3783 N N . TYR A 1 454 ? 20.951 -0.981 5.533 1.00 92.19 454 TYR A N 1
ATOM 3784 C CA . TYR A 1 454 ? 21.331 -1.587 6.802 1.00 92.19 454 TYR A CA 1
ATOM 3785 C C . TYR A 1 454 ? 22.829 -1.420 7.082 1.00 92.19 454 TYR A C 1
ATOM 3787 O O . TYR A 1 454 ? 23.648 -1.493 6.160 1.00 92.19 454 TYR A O 1
ATOM 3795 N N . PRO A 1 455 ? 23.226 -1.207 8.347 1.00 90.62 455 PRO A N 1
ATOM 3796 C CA . PRO A 1 455 ? 24.635 -1.128 8.695 1.00 90.62 455 PRO A CA 1
ATOM 3797 C C . PRO A 1 455 ? 25.283 -2.530 8.681 1.00 90.62 455 PRO A C 1
ATOM 3799 O O . PRO A 1 455 ? 24.614 -3.530 8.961 1.00 90.62 455 PRO A O 1
ATOM 3802 N N . PRO A 1 456 ? 26.595 -2.651 8.396 1.00 90.88 456 PRO A N 1
ATOM 3803 C CA . PRO A 1 456 ? 27.264 -3.947 8.203 1.00 90.88 456 PRO A CA 1
ATOM 3804 C C . PRO A 1 456 ? 27.123 -4.955 9.354 1.00 90.88 456 PRO A C 1
ATOM 3806 O O . PRO A 1 456 ? 27.184 -6.164 9.135 1.00 90.88 456 PRO A O 1
ATOM 3809 N N . ASN A 1 457 ? 26.935 -4.485 10.588 1.00 91.75 457 ASN A N 1
ATOM 3810 C CA . ASN A 1 457 ? 26.737 -5.328 11.768 1.00 91.75 457 ASN A CA 1
ATOM 3811 C C . ASN A 1 457 ? 25.383 -6.066 11.782 1.00 91.75 457 ASN A C 1
ATOM 3813 O O . ASN A 1 457 ? 25.279 -7.090 12.457 1.00 91.75 457 ASN A O 1
ATOM 3817 N N . GLU A 1 458 ? 24.380 -5.607 11.028 1.00 91.25 458 GLU A N 1
ATOM 3818 C CA . GLU A 1 458 ? 23.049 -6.234 10.957 1.00 91.25 458 GLU A CA 1
ATOM 3819 C C . GLU A 1 458 ? 22.969 -7.371 9.925 1.00 91.25 458 GLU A C 1
ATOM 3821 O O . GLU A 1 458 ? 22.016 -8.149 9.932 1.00 91.25 458 GLU A O 1
ATOM 3826 N N . GLU A 1 459 ? 23.992 -7.545 9.078 1.00 90.62 459 GLU A N 1
ATOM 3827 C CA . GLU A 1 459 ? 23.982 -8.497 7.955 1.00 90.62 459 GLU A CA 1
ATOM 3828 C C . GLU A 1 459 ? 23.612 -9.928 8.385 1.00 90.62 459 GLU A C 1
ATOM 3830 O O . GLU A 1 459 ? 22.789 -10.595 7.759 1.00 90.62 459 GLU A O 1
ATOM 3835 N N . LYS A 1 460 ? 24.166 -10.397 9.510 1.00 89.56 460 LYS A N 1
ATOM 3836 C CA . LYS A 1 460 ? 23.865 -11.736 10.045 1.00 89.56 460 LYS A CA 1
ATOM 3837 C C . LYS A 1 460 ? 22.422 -11.865 10.532 1.00 89.56 460 LYS A C 1
ATOM 3839 O O . LYS A 1 460 ? 21.840 -12.942 10.421 1.00 89.56 460 LYS A O 1
ATOM 3844 N N . VAL A 1 461 ? 21.860 -10.800 11.106 1.00 89.56 461 VAL A N 1
ATOM 3845 C CA . VAL A 1 461 ? 20.475 -10.783 11.597 1.00 89.56 461 VAL A CA 1
ATOM 3846 C C . VAL A 1 461 ? 19.520 -10.845 10.408 1.00 89.56 461 VAL A C 1
ATOM 3848 O O . VAL A 1 461 ? 18.624 -11.687 10.404 1.00 89.56 461 VAL A O 1
ATOM 3851 N N . ILE A 1 462 ? 19.783 -10.051 9.368 1.00 86.81 462 ILE A N 1
ATOM 3852 C CA . ILE A 1 462 ? 19.011 -10.029 8.117 1.00 86.81 462 ILE A CA 1
ATOM 3853 C C . ILE A 1 462 ? 19.048 -11.393 7.427 1.00 86.81 462 ILE A C 1
ATOM 3855 O O . ILE A 1 462 ? 17.999 -11.957 7.128 1.00 86.81 462 ILE A O 1
ATOM 3859 N N . GLN A 1 463 ? 20.231 -11.992 7.261 1.00 85.94 463 GLN A N 1
ATOM 3860 C CA . GLN A 1 463 ? 20.354 -13.331 6.671 1.00 85.94 463 GLN A CA 1
ATOM 3861 C C . GLN A 1 463 ? 19.565 -14.394 7.449 1.00 85.94 463 GLN A C 1
ATOM 3863 O O . GLN A 1 463 ? 19.014 -15.315 6.850 1.00 85.94 463 GLN A O 1
ATOM 3868 N N . ASN A 1 464 ? 19.502 -14.294 8.779 1.00 85.56 464 ASN A N 1
ATOM 3869 C CA . ASN A 1 464 ? 18.710 -15.215 9.595 1.00 85.56 464 ASN A CA 1
ATOM 3870 C C . ASN A 1 464 ? 17.201 -14.989 9.444 1.00 85.56 464 ASN A C 1
ATOM 3872 O O . ASN A 1 464 ? 16.446 -15.954 9.525 1.00 85.56 464 ASN A O 1
ATOM 3876 N N . ILE A 1 465 ? 16.770 -13.742 9.243 1.00 82.88 465 ILE A N 1
ATOM 3877 C CA . ILE A 1 465 ? 15.375 -13.388 8.965 1.00 82.88 465 ILE A CA 1
ATOM 3878 C C . ILE A 1 465 ? 14.960 -13.965 7.603 1.00 82.88 465 ILE A C 1
ATOM 3880 O O . ILE A 1 465 ? 13.999 -14.726 7.543 1.00 82.88 465 ILE A O 1
ATOM 3884 N N . LEU A 1 466 ? 15.749 -13.724 6.549 1.00 80.50 466 LEU A N 1
ATOM 3885 C CA . LEU A 1 466 ? 15.457 -14.191 5.185 1.00 80.50 466 LEU A CA 1
ATOM 3886 C C . LEU A 1 466 ? 15.481 -15.722 5.043 1.00 80.50 466 LEU A C 1
ATOM 3888 O O . LEU A 1 466 ? 14.692 -16.298 4.302 1.00 80.50 466 LEU A O 1
ATOM 3892 N N . LYS A 1 467 ? 16.344 -16.419 5.795 1.00 76.50 467 LYS A N 1
ATOM 3893 C CA . LYS A 1 467 ? 16.370 -17.895 5.812 1.00 76.50 467 LYS A CA 1
ATOM 3894 C C . LYS A 1 467 ? 15.101 -18.526 6.382 1.00 76.50 467 LYS A C 1
ATOM 3896 O O . LYS A 1 467 ? 14.854 -19.695 6.109 1.00 76.50 467 LYS A O 1
ATOM 3901 N N . LYS A 1 468 ? 14.340 -17.808 7.214 1.00 65.06 468 LYS A N 1
ATOM 3902 C CA . LYS A 1 468 ? 13.092 -18.327 7.794 1.00 65.06 468 LYS A CA 1
ATOM 3903 C C . LYS A 1 468 ? 11.917 -18.276 6.820 1.00 65.06 468 LYS A C 1
ATOM 3905 O O . LYS A 1 468 ? 10.933 -18.962 7.063 1.00 65.06 468 LYS A O 1
ATOM 3910 N N . SER A 1 469 ? 11.998 -17.464 5.771 1.00 56.31 469 SER A N 1
ATOM 3911 C CA . SER A 1 469 ? 10.861 -17.138 4.910 1.00 56.31 469 SER A CA 1
ATOM 3912 C C . SER A 1 469 ? 10.806 -17.916 3.590 1.00 56.31 469 SER A C 1
ATOM 3914 O O . SER A 1 469 ? 9.963 -17.591 2.762 1.00 56.31 469 SER A O 1
ATOM 3916 N N . ASP A 1 470 ? 11.685 -18.904 3.357 1.00 49.69 470 ASP A N 1
ATOM 3917 C CA . ASP A 1 470 ? 11.875 -19.595 2.057 1.00 49.69 470 ASP A CA 1
ATOM 3918 C C . ASP A 1 470 ? 12.092 -18.645 0.852 1.00 49.69 470 ASP A C 1
ATOM 3920 O O . ASP A 1 470 ? 12.183 -19.074 -0.298 1.00 49.69 470 ASP A O 1
ATOM 3924 N N . SER A 1 471 ? 12.237 -17.344 1.111 1.00 43.22 471 SER A N 1
ATOM 3925 C CA . SER A 1 471 ? 12.550 -16.304 0.146 1.00 43.22 471 SER A CA 1
ATOM 3926 C C . SER A 1 471 ? 14.054 -16.329 -0.102 1.00 43.22 471 SER A C 1
ATOM 3928 O O . SER A 1 471 ? 14.843 -16.047 0.805 1.00 43.22 471 SER A O 1
ATOM 3930 N N . GLY A 1 472 ? 14.455 -16.707 -1.315 1.00 33.66 472 GLY A N 1
ATOM 3931 C CA . GLY A 1 472 ? 15.837 -16.543 -1.758 1.00 33.66 472 GLY A CA 1
ATOM 3932 C C . GLY A 1 472 ? 16.255 -15.065 -1.717 1.00 33.66 472 GLY A C 1
ATOM 3933 O O . GLY A 1 472 ? 15.383 -14.205 -1.840 1.00 33.66 472 GLY A O 1
ATOM 3934 N N . PRO A 1 473 ? 17.549 -14.777 -1.487 1.00 33.25 473 PRO A N 1
ATOM 3935 C CA . PRO A 1 473 ? 18.080 -13.417 -1.516 1.00 33.25 473 PRO A CA 1
ATOM 3936 C C . PRO A 1 473 ? 18.034 -12.791 -2.909 1.00 33.25 473 PRO A C 1
ATOM 3938 O O . PRO A 1 473 ? 18.129 -13.551 -3.906 1.00 33.25 473 PRO A O 1
#